Protein AF-0000000079761203 (afdb_homodimer)

Solvent-accessible surface area (backbone atoms only — not comparable to full-atom values): 21507 Å² total; per-residue (Å²): 83,44,53,32,63,73,48,48,48,50,52,50,50,49,21,23,70,56,95,18,28,33,38,32,18,46,61,39,45,95,88,65,45,72,40,22,35,33,41,29,57,81,56,35,37,39,34,28,31,55,93,67,51,52,68,67,59,52,49,49,45,31,73,75,60,70,55,79,58,51,80,61,31,25,30,39,24,31,82,86,74,43,73,44,74,49,85,67,78,62,71,86,62,39,45,74,64,55,54,71,64,34,75,33,46,38,40,83,35,40,42,28,33,55,56,86,96,40,51,29,31,36,31,31,34,69,57,90,65,20,42,62,47,28,29,56,38,65,55,63,64,21,51,28,80,86,45,44,37,56,90,78,70,42,53,76,70,46,69,44,29,15,69,41,88,83,44,63,44,36,30,36,35,43,87,48,40,32,40,38,38,40,49,51,75,65,52,79,62,64,44,37,53,42,51,56,65,49,33,70,47,84,70,82,83,44,52,32,62,72,49,49,48,51,52,50,50,50,22,23,70,56,95,19,28,35,38,31,16,46,60,37,46,95,87,65,45,74,40,23,35,34,40,29,55,82,55,34,37,40,35,28,31,54,93,67,51,51,67,67,60,52,49,50,44,30,73,74,62,71,56,80,58,50,81,54,31,27,29,37,24,31,80,86,75,42,72,46,73,49,88,66,82,63,74,82,66,46,45,73,64,54,55,72,63,34,76,32,46,39,42,84,35,40,42,27,34,54,57,87,94,40,52,30,30,36,30,29,37,69,57,90,64,20,43,63,44,28,29,54,38,64,56,64,62,21,52,28,82,86,44,43,38,55,90,79,69,41,52,77,69,45,70,43,29,14,68,40,90,83,44,63,43,37,30,36,34,43,87,49,42,34,38,40,39,41,49,52,74,66,52,79,64,65,44,36,53,43,50,57,64,50,33,69,47,82,69,79

Radius of gyration: 25.98 Å; Cα contacts (8 Å, |Δi|>4): 859; chains: 2; bounding box: 47×82×56 Å

Foldseek 3Di:
DQFDLVLLLVVQVVLQAPPWKKKDWALADPVGQATWIWIDSPQKIKIFRPVPPDPSNVVSCCVRQVDHDDHQWMWIHHPVPGTHTDRDPDDVRSQVVQVVLWDWAKDWFPDWDDDPPFIWTWIFTPDQFRQIWIFTCSVVNGGHQVPADVVVPWDGKDDQTHNDSPHQWTKIDTPTMMMIGGIDDFDPDPRNVVSVVCIRPDGD/DQFDLVLLLVVQVVLQAPPWKKKDWALADPVGQATWIWIDSPQKIKIFRPVPPDPSNVVSCCVRQVDHDDHFWMWIHHPVPGTHTDHDDPPVRSQVVQVVLWDWAKDFFPDWDDDPPFIWTWIFTPDQFRQIWIFTCSVVNGGHQVPADVVVPWDGKDDQTHNDSPHQWTKIDTPTMMMIGGIDDFDPDPRNVVSVVCIRPDGD

Secondary structure (DSSP, 8-state):
--B-HHHHHHHHHHHHHTT-EEEEEE---TT-PPPEEEEE-SSEEEEEEGGG--HHHHHHHHHHHS--PPTT-EEEEETTTEEEEE----GGG-HHHHHHH--EEEEEEEEEEEETTEEEEEEEESSSS--EEEEEHHHHHHB-GGG--GGGTPPPPEEEEESSTT-SEEEEE-SSEEEEEEEE-PPTTHHHHHHHHHTTS---/--B-HHHHHHHHHHHHHTT-EEEEEE---TT-PPPEEEEE-SSEEEEEEGGG--HHHHHHHHHHHS--PPTT-EEEEETTTEEEEE----GGG-HHHHHHH--EEEEEEEEEEEETTEEEEEEEESSSS--EEEEEHHHHHHB-GGG--GGGTPPPPEEEEESSTT-SEEEEE-SSEEEEEEEE-PPTTHHHHHHHHHTTS---

Organism: Clostridium scindens (strain ATCC 35704 / DSM 5676 / VPI 13733 / 19) (NCBI:txid411468)

pLDDT: mean 92.17, std 7.28, range [56.38, 98.5]

Sequence (408 aa):
MFFKQAVLKRMLKAAYKGAGLTVGHDAGNEEGGPEGYYISSGWWIIWFLADTMPKEAKAAVIELCGDLPGPGEVFKATKDMGNQYEIEQKEVYNLPAAFKKCDCRFNVTKLLGQQGDKVIRFIQEDGSTRHVTAISEIFMNLIDPAAVDYDNGEYEPFGPVALCPTSPFMYWGNNQCYLMAGVRTAEEGEEADFWKFLEGTEILMFFKQAVLKRMLKAAYKGAGLTVGHDAGNEEGGPEGYYISSGWWIIWFLADTMPKEAKAAVIELCGDLPGPGEVFKATKDMGNQYEIEQKEVYNLPAAFKKCDCRFNVTKLLGQQGDKVIRFIQEDGSTRHVTAISEIFMNLIDPAAVDYDNGEYEPFGPVALCPTSPFMYWGNNQCYLMAGVRTAEEGEEADFWKFLEGTEIL

Nearest PDB structures (foldseek):
  5l5g-assembly2_D  TM=3.010E-01  e=6.186E+00  Mus musculus
  3oky-assembly1_A-2  TM=3.008E-01  e=5.851E+00  Mus musculus
  5l5g-assembly2_B  TM=2.975E-01  e=6.186E+00  Mus musculus
  5l5g-assembly1_A  TM=3.003E-01  e=6.186E+00  Mus musculus
  5l5g-assembly2_D  TM=3.006E-01  e=4.658E+00  Mus musculus

Structure (mmCIF, N/CA/C/O backbone):
data_AF-0000000079761203-model_v1
#
loop_
_entity.id
_entity.type
_entity.pdbx_description
1 polymer 'Uncharacterized protein'
#
loop_
_atom_site.group_PDB
_atom_site.id
_atom_site.type_symbol
_atom_site.label_atom_id
_atom_site.label_alt_id
_atom_site.label_comp_id
_atom_site.label_asym_id
_atom_site.label_entity_id
_atom_site.label_seq_id
_atom_site.pdbx_PDB_ins_code
_atom_site.Cartn_x
_atom_site.Cartn_y
_atom_site.Cartn_z
_atom_site.occupancy
_atom_site.B_iso_or_equiv
_atom_site.auth_seq_id
_atom_site.auth_comp_id
_atom_site.auth_asym_id
_atom_site.auth_atom_id
_atom_site.pdbx_PDB_model_num
ATOM 1 N N . MET A 1 1 ? -9.258 -23.594 0.417 1 90.5 1 MET A N 1
ATOM 2 C CA . MET A 1 1 ? -8.156 -23.094 -0.402 1 90.5 1 MET A CA 1
ATOM 3 C C . MET A 1 1 ? -7.492 -21.891 0.252 1 90.5 1 MET A C 1
ATOM 5 O O . MET A 1 1 ? -8.164 -21.062 0.874 1 90.5 1 MET A O 1
ATOM 9 N N . PHE A 1 2 ? -6.16 -21.797 0.016 1 92.69 2 PHE A N 1
ATOM 10 C CA . PHE A 1 2 ? -5.453 -20.75 0.738 1 92.69 2 PHE A CA 1
ATOM 11 C C . PHE A 1 2 ? -5.555 -19.422 -0.005 1 92.69 2 PHE A C 1
ATOM 13 O O . PHE A 1 2 ? -4.715 -18.531 0.177 1 92.69 2 PHE A O 1
ATOM 20 N N . PHE A 1 3 ? -6.547 -19.281 -0.857 1 95.25 3 PHE A N 1
ATOM 21 C CA . PHE A 1 3 ? -6.777 -18.016 -1.561 1 95.25 3 PHE A CA 1
ATOM 22 C C . PHE A 1 3 ? -8.008 -17.312 -1.014 1 95.25 3 PHE A C 1
ATOM 24 O O . PHE A 1 3 ? -9.039 -17.938 -0.765 1 95.25 3 PHE A O 1
ATOM 31 N N . LYS A 1 4 ? -7.848 -16.031 -0.916 1 95.38 4 LYS A N 1
ATOM 32 C CA . LYS A 1 4 ? -9 -15.211 -0.56 1 95.38 4 LYS A CA 1
ATOM 33 C C . LYS A 1 4 ? -9.977 -15.094 -1.729 1 95.38 4 LYS A C 1
ATOM 35 O O . LYS A 1 4 ? -9.617 -14.594 -2.799 1 95.38 4 LYS A O 1
ATOM 40 N N . GLN A 1 5 ? -11.164 -15.375 -1.414 1 92.81 5 GLN A N 1
ATOM 41 C CA . GLN A 1 5 ? -12.164 -15.484 -2.465 1 92.81 5 GLN A CA 1
ATOM 42 C C . GLN A 1 5 ? -12.43 -14.125 -3.115 1 92.81 5 GLN A C 1
ATOM 44 O O . GLN A 1 5 ? -12.523 -14.031 -4.34 1 92.81 5 GLN A O 1
ATOM 49 N N . ALA A 1 6 ? -12.578 -13.164 -2.287 1 94.88 6 ALA A N 1
ATOM 50 C CA . ALA A 1 6 ? -12.891 -11.836 -2.809 1 94.88 6 ALA A CA 1
ATOM 51 C C . ALA A 1 6 ? -11.797 -11.344 -3.748 1 94.88 6 ALA A C 1
ATOM 53 O O . ALA A 1 6 ? -12.086 -10.734 -4.781 1 94.88 6 ALA A O 1
ATOM 54 N N . VAL A 1 7 ? -10.578 -11.594 -3.41 1 97.06 7 VAL A N 1
ATOM 55 C CA . VAL A 1 7 ? -9.453 -11.156 -4.227 1 97.06 7 VAL A CA 1
ATOM 56 C C . VAL A 1 7 ? -9.391 -11.977 -5.508 1 97.06 7 VAL A C 1
ATOM 58 O O . VAL A 1 7 ? -9.156 -11.438 -6.594 1 97.06 7 VAL A O 1
ATOM 61 N N . LEU A 1 8 ? -9.594 -13.25 -5.367 1 96.81 8 LEU A N 1
ATOM 62 C CA . LEU A 1 8 ? -9.617 -14.125 -6.535 1 96.81 8 LEU A CA 1
ATOM 63 C C . LEU A 1 8 ? -10.641 -13.641 -7.555 1 96.81 8 LEU A C 1
ATOM 65 O O . LEU A 1 8 ? -10.328 -13.5 -8.742 1 96.81 8 LEU A O 1
ATOM 69 N N . LYS A 1 9 ? -11.805 -13.367 -7.121 1 96.62 9 LYS A N 1
ATOM 70 C CA . LYS A 1 9 ? -12.875 -12.898 -8 1 96.62 9 LYS A CA 1
ATOM 71 C C . LYS A 1 9 ? -12.469 -11.617 -8.727 1 96.62 9 LYS A C 1
ATOM 73 O O . LYS A 1 9 ? -12.719 -11.469 -9.922 1 96.62 9 LYS A O 1
ATOM 78 N N . ARG A 1 10 ? -11.883 -10.75 -8.016 1 96.75 10 ARG A N 1
ATOM 79 C CA . ARG A 1 10 ? -11.422 -9.5 -8.602 1 96.75 10 ARG A CA 1
ATOM 80 C C . ARG A 1 10 ? -10.367 -9.75 -9.68 1 96.75 10 ARG A C 1
ATOM 82 O O . ARG A 1 10 ? -10.375 -9.094 -10.727 1 96.75 10 ARG A O 1
ATOM 89 N N . MET A 1 11 ? -9.461 -10.656 -9.414 1 97.12 11 MET A N 1
ATOM 90 C CA . MET A 1 11 ? -8.406 -10.984 -10.367 1 97.12 11 MET A CA 1
ATOM 91 C C . MET A 1 11 ? -8.992 -11.602 -11.633 1 97.12 11 MET A C 1
ATOM 93 O O . MET A 1 11 ? -8.578 -11.25 -12.742 1 97.12 11 MET A O 1
ATOM 97 N N . LEU A 1 12 ? -9.891 -12.461 -11.461 1 97.25 12 LEU A N 1
ATOM 98 C CA . LEU A 1 12 ? -10.539 -13.094 -12.609 1 97.25 12 LEU A CA 1
ATOM 99 C C . LEU A 1 12 ? -11.281 -12.062 -13.453 1 97.25 12 LEU A C 1
ATOM 101 O O . LEU A 1 12 ? -11.156 -12.055 -14.68 1 97.25 12 LEU A O 1
ATOM 105 N N . LYS A 1 13 ? -12.008 -11.219 -12.789 1 96.69 13 LYS A N 1
ATOM 106 C CA . LYS A 1 13 ? -12.773 -10.18 -13.477 1 96.69 13 LYS A CA 1
ATOM 107 C C . LYS A 1 13 ? -11.844 -9.234 -14.242 1 96.69 13 LYS A C 1
ATOM 109 O O . LYS A 1 13 ? -12.141 -8.859 -15.375 1 96.69 13 LYS A O 1
ATOM 114 N N . ALA A 1 14 ? -10.766 -8.898 -13.617 1 96 14 ALA A N 1
ATOM 115 C CA . ALA A 1 14 ? -9.797 -8.008 -14.266 1 96 14 ALA A CA 1
ATOM 116 C C . ALA A 1 14 ? -9.227 -8.648 -15.523 1 96 14 ALA A C 1
ATOM 118 O O . ALA A 1 14 ? -9.094 -7.992 -16.562 1 96 14 ALA A O 1
ATOM 119 N N . ALA A 1 15 ? -8.852 -9.898 -15.391 1 95.88 15 ALA A N 1
ATOM 120 C CA . ALA A 1 15 ? -8.328 -10.617 -16.547 1 95.88 15 ALA A CA 1
ATOM 121 C C . ALA A 1 15 ? -9.367 -10.711 -17.656 1 95.88 15 ALA A C 1
ATOM 123 O O . ALA A 1 15 ? -9.062 -10.461 -18.828 1 95.88 15 ALA A O 1
ATOM 124 N N . TYR A 1 16 ? -10.617 -11 -17.312 1 96.06 16 TYR A N 1
ATOM 125 C CA . TYR A 1 16 ? -11.727 -11.148 -18.234 1 96.06 16 TYR A CA 1
ATOM 126 C C . TYR A 1 16 ? -12 -9.852 -18.984 1 96.06 16 TYR A C 1
ATOM 128 O O . TYR A 1 16 ? -12.273 -9.867 -20.188 1 96.06 16 TYR A O 1
ATOM 136 N N . LYS A 1 17 ? -11.836 -8.711 -18.312 1 95 17 LYS A N 1
ATOM 137 C CA . LYS A 1 17 ? -12.094 -7.398 -18.891 1 95 17 LYS A CA 1
ATOM 138 C C . LYS A 1 17 ? -10.898 -6.902 -19.688 1 95 17 LYS A C 1
ATOM 140 O O . LYS A 1 17 ? -11.023 -5.996 -20.516 1 95 17 LYS A O 1
ATOM 145 N N . GLY A 1 18 ? -9.766 -7.43 -19.328 1 91.75 18 GLY A N 1
ATOM 146 C CA . GLY A 1 18 ? -8.547 -6.988 -19.984 1 91.75 18 GLY A CA 1
ATOM 147 C C . GLY A 1 18 ? -8.164 -7.84 -21.172 1 91.75 18 GLY A C 1
ATOM 148 O O . GLY A 1 18 ? -8.938 -7.965 -22.125 1 91.75 18 GLY A O 1
ATOM 149 N N . ALA A 1 19 ? -6.957 -8.516 -21.031 1 87.69 19 ALA A N 1
ATOM 150 C CA . ALA A 1 19 ? -6.379 -9.242 -22.156 1 87.69 19 ALA A CA 1
ATOM 151 C C . ALA A 1 19 ? -7.023 -10.617 -22.328 1 87.69 19 ALA A C 1
ATOM 153 O O . ALA A 1 19 ? -6.785 -11.305 -23.312 1 87.69 19 ALA A O 1
ATOM 154 N N . GLY A 1 20 ? -7.805 -10.992 -21.312 1 93.75 20 GLY A N 1
ATOM 155 C CA . GLY A 1 20 ? -8.484 -12.273 -21.438 1 93.75 20 GLY A CA 1
ATOM 156 C C . GLY A 1 20 ? -8.18 -13.227 -20.297 1 93.75 20 GLY A C 1
ATOM 157 O O . GLY A 1 20 ? -7.07 -13.219 -19.75 1 93.75 20 GLY A O 1
ATOM 158 N N . LEU A 1 21 ? -9.148 -14.062 -20.031 1 95.94 21 LEU A N 1
ATOM 159 C CA . LEU A 1 21 ? -9.055 -15.094 -19.016 1 95.94 21 LEU A CA 1
ATOM 160 C C . LEU A 1 21 ? -8.945 -16.484 -19.641 1 95.94 21 LEU A C 1
ATOM 162 O O . LEU A 1 21 ? -9.844 -16.906 -20.359 1 95.94 21 LEU A O 1
ATOM 166 N N . THR A 1 22 ? -7.828 -17.109 -19.422 1 95.19 22 THR A N 1
ATOM 167 C CA . THR A 1 22 ? -7.648 -18.469 -19.891 1 95.19 22 THR A CA 1
ATOM 168 C C . THR A 1 22 ? -8.047 -19.469 -18.797 1 95.19 22 THR A C 1
ATOM 170 O O . THR A 1 22 ? -7.609 -19.359 -17.656 1 95.19 22 THR A O 1
ATOM 173 N N . VAL A 1 23 ? -8.891 -20.406 -19.141 1 95.75 23 VAL A N 1
ATOM 174 C CA . VAL A 1 23 ? -9.312 -21.453 -18.234 1 95.75 23 VAL A CA 1
ATOM 175 C C . VAL A 1 23 ? -9.102 -22.828 -18.891 1 95.75 23 VAL A C 1
ATOM 177 O O . VAL A 1 23 ? -9.516 -23.047 -20.031 1 95.75 23 VAL A O 1
ATOM 180 N N . GLY A 1 24 ? -8.383 -23.656 -18.188 1 94.88 24 GLY A N 1
ATOM 181 C CA . GLY A 1 24 ? -8.117 -24.984 -18.719 1 94.88 24 GLY A CA 1
ATOM 182 C C . GLY A 1 24 ? -8.352 -26.094 -17.719 1 94.88 24 GLY A C 1
ATOM 183 O O . GLY A 1 24 ? -8.391 -25.859 -16.516 1 94.88 24 GLY A O 1
ATOM 184 N N . HIS A 1 25 ? -8.609 -27.266 -18.234 1 93.38 25 HIS A N 1
ATOM 185 C CA . HIS A 1 25 ? -8.781 -28.516 -17.484 1 93.38 25 HIS A CA 1
ATOM 186 C C . HIS A 1 25 ? -7.754 -29.547 -17.906 1 93.38 25 HIS A C 1
ATOM 188 O O . HIS A 1 25 ? -7.918 -30.203 -18.953 1 93.38 25 HIS A O 1
ATOM 194 N N . ASP A 1 26 ? -6.77 -29.594 -17.062 1 87.94 26 ASP A N 1
ATOM 195 C CA . ASP A 1 26 ? -5.754 -30.609 -17.297 1 87.94 26 ASP A CA 1
ATOM 196 C C . ASP A 1 26 ? -6.27 -32 -16.938 1 87.94 26 ASP A C 1
ATOM 198 O O . ASP A 1 26 ? -6.617 -32.25 -15.789 1 87.94 26 ASP A O 1
ATOM 202 N N . ALA A 1 27 ? -6.316 -32.906 -17.875 1 84.56 27 ALA A N 1
ATOM 203 C CA . ALA A 1 27 ? -6.871 -34.25 -17.672 1 84.56 27 ALA A CA 1
ATOM 204 C C . ALA A 1 27 ? -5.879 -35.156 -16.953 1 84.56 27 ALA A C 1
ATOM 206 O O . ALA A 1 27 ? -6.176 -36.312 -16.672 1 84.56 27 ALA A O 1
ATOM 207 N N . GLY A 1 28 ? -4.898 -34.625 -16.453 1 80.56 28 GLY A N 1
ATOM 208 C CA . GLY A 1 28 ? -3.871 -35.5 -15.898 1 80.56 28 GLY A CA 1
ATOM 209 C C . GLY A 1 28 ? -3.109 -36.25 -16.953 1 80.56 28 GLY A C 1
ATOM 210 O O . GLY A 1 28 ? -3.393 -36.125 -18.156 1 80.56 28 GLY A O 1
ATOM 211 N N . ASN A 1 29 ? -1.896 -36.656 -16.672 1 68.81 29 ASN A N 1
ATOM 212 C CA . ASN A 1 29 ? -1.162 -37.406 -17.672 1 68.81 29 ASN A CA 1
ATOM 213 C C . ASN A 1 29 ? -0.881 -38.844 -17.219 1 68.81 29 ASN A C 1
ATOM 215 O O . ASN A 1 29 ? -1.154 -39.188 -16.078 1 68.81 29 ASN A O 1
ATOM 219 N N . GLU A 1 30 ? -0.62 -39.531 -18.297 1 60.59 30 GLU A N 1
ATOM 220 C CA . GLU A 1 30 ? -0.337 -40.969 -18.109 1 60.59 30 GLU A CA 1
ATOM 221 C C . GLU A 1 30 ? 0.791 -41.156 -17.109 1 60.59 30 GLU A C 1
ATOM 223 O O . GLU A 1 30 ? 0.861 -42.219 -16.453 1 60.59 30 GLU A O 1
ATOM 228 N N . GLU A 1 31 ? 1.571 -40.094 -16.953 1 59.91 31 GLU A N 1
ATOM 229 C CA . GLU A 1 31 ? 2.723 -40.25 -16.062 1 59.91 31 GLU A CA 1
ATOM 230 C C . GLU A 1 31 ? 2.348 -39.938 -14.625 1 59.91 31 GLU A C 1
ATOM 232 O O . GLU A 1 31 ? 3.215 -39.906 -13.75 1 59.91 31 GLU A O 1
ATOM 237 N N . GLY A 1 32 ? 1.03 -39.781 -14.453 1 65.12 32 GLY A N 1
ATOM 238 C CA . GLY A 1 32 ? 0.569 -39.688 -13.078 1 65.12 32 GLY A CA 1
ATOM 239 C C . GLY A 1 32 ? 0.402 -38.25 -12.609 1 65.12 32 GLY A C 1
ATOM 240 O O . GLY A 1 32 ? 0.329 -38 -11.406 1 65.12 32 GLY A O 1
ATOM 241 N N . GLY A 1 33 ? 0.464 -37.344 -13.555 1 77.25 33 GLY A N 1
ATOM 242 C CA . GLY A 1 33 ? 0.182 -36 -13.102 1 77.25 33 GLY A CA 1
ATOM 243 C C . GLY A 1 33 ? -1.273 -35.781 -12.727 1 77.25 33 GLY A C 1
ATOM 244 O O . GLY A 1 33 ? -2.17 -36.344 -13.367 1 77.25 33 GLY A O 1
ATOM 245 N N . PRO A 1 34 ? -1.456 -35.094 -11.68 1 86.31 34 PRO A N 1
ATOM 246 C CA . PRO A 1 34 ? -2.832 -34.938 -11.195 1 86.31 34 PRO A CA 1
ATOM 247 C C . PRO A 1 34 ? -3.715 -34.156 -12.148 1 86.31 34 PRO A C 1
ATOM 249 O O . PRO A 1 34 ? -3.225 -33.25 -12.859 1 86.31 34 PRO A O 1
ATOM 252 N N . GLU A 1 35 ? -4.988 -34.562 -12.258 1 91.62 35 GLU A N 1
ATOM 253 C CA . GLU A 1 35 ? -6.012 -33.75 -12.938 1 91.62 35 GLU A CA 1
ATOM 254 C C . GLU A 1 35 ? -6.285 -32.438 -12.188 1 91.62 35 GLU A C 1
ATOM 256 O O . GLU A 1 35 ? -6.371 -32.438 -10.961 1 91.62 35 GLU A O 1
ATOM 261 N N . GLY A 1 36 ? -6.297 -31.359 -13.008 1 94.12 36 GLY A N 1
ATOM 262 C CA . GLY A 1 36 ? -6.523 -30.094 -12.328 1 94.12 36 GLY A CA 1
ATOM 263 C C . GLY A 1 36 ? -7.031 -29 -13.258 1 94.12 36 GLY A C 1
ATOM 264 O O . GLY A 1 36 ? -7.055 -29.172 -14.477 1 94.12 36 GLY A O 1
ATOM 265 N N . TYR A 1 37 ? -7.574 -27.984 -12.664 1 95.12 37 TYR A N 1
ATOM 266 C CA . TYR A 1 37 ? -7.992 -26.797 -13.383 1 95.12 37 TYR A CA 1
ATOM 267 C C . TYR A 1 37 ? -6.961 -25.672 -13.234 1 95.12 37 TYR A C 1
ATOM 269 O O . TYR A 1 37 ? -6.332 -25.547 -12.188 1 95.12 37 TYR A O 1
ATOM 277 N N . TYR A 1 38 ? -6.766 -24.984 -14.328 1 95.5 38 TYR A N 1
ATOM 278 C CA . TYR A 1 38 ? -5.926 -23.797 -14.219 1 95.5 38 TYR A CA 1
ATOM 279 C C . TYR A 1 38 ? -6.629 -22.578 -14.805 1 95.5 38 TYR A C 1
ATOM 281 O O . TYR A 1 38 ? -7.438 -22.703 -15.727 1 95.5 38 TYR A O 1
ATOM 289 N N . ILE A 1 39 ? -6.383 -21.469 -14.203 1 96.38 39 ILE A N 1
ATOM 290 C CA . ILE A 1 39 ? -6.887 -20.156 -14.594 1 96.38 39 ILE A CA 1
ATOM 291 C C . ILE A 1 39 ? -5.719 -19.188 -14.75 1 96.38 39 ILE A C 1
ATOM 293 O O . ILE A 1 39 ? -4.816 -19.141 -13.914 1 96.38 39 ILE A O 1
ATOM 297 N N . SER A 1 40 ? -5.738 -18.359 -15.867 1 95.81 40 SER A N 1
ATOM 298 C CA . SER A 1 40 ? -4.551 -17.562 -16.125 1 95.81 40 SER A CA 1
ATOM 299 C C . SER A 1 40 ? -4.922 -16.25 -16.812 1 95.81 40 SER A C 1
ATOM 301 O O . SER A 1 40 ? -5.852 -16.203 -17.625 1 95.81 40 SER A O 1
ATOM 303 N N . SER A 1 41 ? -4.191 -15.172 -16.438 1 94.94 41 SER A N 1
ATOM 304 C CA . SER A 1 41 ? -4.207 -13.938 -17.219 1 94.94 41 SER A CA 1
ATOM 305 C C . SER A 1 41 ? -2.973 -13.836 -18.109 1 94.94 41 SER A C 1
ATOM 307 O O . SER A 1 41 ? -2.842 -12.891 -18.891 1 94.94 41 SER A O 1
ATOM 309 N N . GLY A 1 42 ? -2.074 -14.719 -18.141 1 87.19 42 GLY A N 1
ATOM 310 C CA . GLY A 1 42 ? -0.775 -14.625 -18.781 1 87.19 42 GLY A CA 1
ATOM 311 C C . GLY A 1 42 ? 0.345 -14.266 -17.828 1 87.19 42 GLY A C 1
ATOM 312 O O . GLY A 1 42 ? 1.417 -14.875 -17.859 1 87.19 42 GLY A O 1
ATOM 313 N N . TRP A 1 43 ? 0.055 -13.398 -16.875 1 90.94 43 TRP A N 1
ATOM 314 C CA . TRP A 1 43 ? 1.067 -12.953 -15.93 1 90.94 43 TRP A CA 1
ATOM 315 C C . TRP A 1 43 ? 0.976 -13.75 -14.625 1 90.94 43 TRP A C 1
ATOM 317 O O . TRP A 1 43 ? 1.881 -13.688 -13.789 1 90.94 43 TRP A O 1
ATOM 327 N N . TRP A 1 44 ? -0.077 -14.367 -14.562 1 97.25 44 TRP A N 1
ATOM 328 C CA . TRP A 1 44 ? -0.235 -15.273 -13.43 1 97.25 44 TRP A CA 1
ATOM 329 C C . TRP A 1 44 ? -1.049 -16.5 -13.82 1 97.25 44 TRP A C 1
ATOM 331 O O . TRP A 1 44 ? -1.777 -16.484 -14.812 1 97.25 44 TRP A O 1
ATOM 341 N N . ILE A 1 45 ? -0.862 -17.578 -13.062 1 97.06 45 ILE A N 1
ATOM 342 C CA . ILE A 1 45 ? -1.614 -18.828 -13.195 1 97.06 45 ILE A CA 1
ATOM 343 C C . ILE A 1 45 ? -2.006 -19.328 -11.805 1 97.06 45 ILE A C 1
ATOM 345 O O . ILE A 1 45 ? -1.186 -19.344 -10.883 1 97.06 45 ILE A O 1
ATOM 349 N N . ILE A 1 46 ? -3.217 -19.703 -11.664 1 97.56 46 ILE A N 1
ATOM 350 C CA . ILE A 1 46 ? -3.699 -20.422 -10.492 1 97.56 46 ILE A CA 1
ATOM 351 C C . ILE A 1 46 ? -4.145 -21.828 -10.898 1 97.56 46 ILE A C 1
ATOM 353 O O . ILE A 1 46 ? -4.816 -22 -11.922 1 97.56 46 ILE A O 1
ATOM 357 N N . TRP A 1 47 ? -3.691 -22.766 -10.148 1 96.38 47 TRP A N 1
ATOM 358 C CA . TRP A 1 47 ? -3.98 -24.172 -10.438 1 96.38 47 TRP A CA 1
ATOM 359 C C . TRP A 1 47 ? -4.672 -24.828 -9.25 1 96.38 47 TRP A C 1
ATOM 361 O O . TRP A 1 47 ? -4.277 -24.625 -8.102 1 96.38 47 TRP A O 1
ATOM 371 N N . PHE A 1 48 ? -5.734 -25.625 -9.547 1 96.06 48 PHE A N 1
ATOM 372 C CA . PHE A 1 48 ? -6.484 -26.375 -8.539 1 96.06 48 PHE A CA 1
ATOM 373 C C . PHE A 1 48 ? -6.516 -27.859 -8.883 1 96.06 48 PHE A C 1
ATOM 375 O O . PHE A 1 48 ? -6.758 -28.234 -10.031 1 96.06 48 PHE A O 1
ATOM 382 N N . LEU A 1 49 ? -6.277 -28.625 -7.844 1 95.06 49 LEU A N 1
ATOM 383 C CA . LEU A 1 49 ? -6.633 -30.031 -8.008 1 95.06 49 LEU A CA 1
ATOM 384 C C . LEU A 1 49 ? -8.109 -30.172 -8.344 1 95.06 49 LEU A C 1
ATOM 386 O O . LEU A 1 49 ? -8.961 -29.547 -7.719 1 95.06 49 LEU A O 1
ATOM 390 N N . ALA A 1 50 ? -8.422 -31.031 -9.281 1 93.12 50 ALA A N 1
ATOM 391 C CA . ALA A 1 50 ? -9.773 -31.109 -9.836 1 93.12 50 ALA A CA 1
ATOM 392 C C . ALA A 1 50 ? -10.781 -31.469 -8.75 1 93.12 50 ALA A C 1
ATOM 394 O O . ALA A 1 50 ? -11.844 -30.844 -8.648 1 93.12 50 ALA A O 1
ATOM 395 N N . ASP A 1 51 ? -10.477 -32.375 -7.879 1 90.31 51 ASP A N 1
ATOM 396 C CA . ASP A 1 51 ? -11.406 -32.938 -6.895 1 90.31 51 ASP A CA 1
ATOM 397 C C . ASP A 1 51 ? -11.609 -31.969 -5.73 1 90.31 51 ASP A C 1
ATOM 399 O O . ASP A 1 51 ? -12.578 -32.094 -4.977 1 90.31 51 ASP A O 1
ATOM 403 N N . THR A 1 52 ? -10.75 -30.984 -5.664 1 90.69 52 THR A N 1
ATOM 404 C CA . THR A 1 52 ? -10.805 -30.156 -4.461 1 90.69 52 THR A CA 1
ATOM 405 C C . THR A 1 52 ? -10.977 -28.688 -4.824 1 90.69 52 THR A C 1
ATOM 407 O O . THR A 1 52 ? -10.898 -27.812 -3.955 1 90.69 52 THR A O 1
ATOM 410 N N . MET A 1 53 ? -11.188 -28.438 -6.062 1 91.94 53 MET A N 1
ATOM 411 C CA . MET A 1 53 ? -11.438 -27.047 -6.438 1 91.94 53 MET A CA 1
ATOM 412 C C . MET A 1 53 ? -12.641 -26.484 -5.68 1 91.94 53 MET A C 1
ATOM 414 O O . MET A 1 53 ? -13.727 -27.062 -5.711 1 91.94 53 MET A O 1
ATOM 418 N N . PRO A 1 54 ? -12.367 -25.391 -5.07 1 91.25 54 PRO A N 1
ATOM 419 C CA . PRO A 1 54 ? -13.469 -24.812 -4.301 1 91.25 54 PRO A CA 1
ATOM 420 C C . PRO A 1 54 ? -14.664 -24.422 -5.18 1 91.25 54 PRO A C 1
ATOM 422 O O . PRO A 1 54 ? -14.477 -23.953 -6.301 1 91.25 54 PRO A O 1
ATOM 425 N N . LYS A 1 55 ? -15.812 -24.547 -4.594 1 90.81 55 LYS A N 1
ATOM 426 C CA . LYS A 1 55 ? -17.047 -24.219 -5.305 1 90.81 55 LYS A CA 1
ATOM 427 C C . LYS A 1 55 ? -17.094 -22.75 -5.688 1 90.81 55 LYS A C 1
ATOM 429 O O . LYS A 1 55 ? -17.609 -22.391 -6.754 1 90.81 55 LYS A O 1
ATOM 434 N N . GLU A 1 56 ? -16.547 -21.984 -4.82 1 90.56 56 GLU A N 1
ATOM 435 C CA . GLU A 1 56 ? -16.578 -20.547 -5.059 1 90.56 56 GLU A CA 1
ATOM 436 C C . GLU A 1 56 ? -15.727 -20.156 -6.262 1 90.56 56 GLU A C 1
ATOM 438 O O . GLU A 1 56 ? -16.078 -19.266 -7.023 1 90.56 56 GLU A O 1
ATOM 443 N N . ALA A 1 57 ? -14.625 -20.828 -6.387 1 92.56 57 ALA A N 1
ATOM 444 C CA . ALA A 1 57 ? -13.781 -20.578 -7.547 1 92.56 57 ALA A CA 1
ATOM 445 C C . ALA A 1 57 ? -14.461 -21.031 -8.836 1 92.56 57 ALA A C 1
ATOM 447 O O . ALA A 1 57 ? -14.438 -20.328 -9.844 1 92.56 57 ALA A O 1
ATOM 448 N N . LYS A 1 58 ? -15.055 -22.125 -8.797 1 94.94 58 LYS A N 1
ATOM 449 C CA . LYS A 1 58 ? -15.812 -22.625 -9.938 1 94.94 58 LYS A CA 1
ATOM 450 C C . LYS A 1 58 ? -16.922 -21.656 -10.328 1 94.94 58 LYS A C 1
ATOM 452 O O . LYS A 1 58 ? -17.078 -21.312 -11.5 1 94.94 58 LYS A O 1
ATOM 457 N N . ALA A 1 59 ? -17.641 -21.281 -9.352 1 95.69 59 ALA A N 1
ATOM 458 C CA . ALA A 1 59 ? -18.75 -20.375 -9.562 1 95.69 59 ALA A CA 1
ATOM 459 C C . ALA A 1 59 ? -18.281 -19.062 -10.195 1 95.69 59 ALA A C 1
ATOM 461 O O . ALA A 1 59 ? -18.938 -18.531 -11.086 1 95.69 59 ALA A O 1
ATOM 462 N N . ALA A 1 60 ? -17.141 -18.594 -9.742 1 95.19 60 ALA A N 1
ATOM 463 C CA . ALA A 1 60 ? -16.594 -17.344 -10.273 1 95.19 60 ALA A CA 1
ATOM 464 C C . ALA A 1 60 ? -16.266 -17.469 -11.758 1 95.19 60 ALA A C 1
ATOM 466 O O . ALA A 1 60 ? -16.547 -16.547 -12.539 1 95.19 60 ALA A O 1
ATOM 467 N N . VAL A 1 61 ? -15.734 -18.562 -12.133 1 96.31 61 VAL A N 1
ATOM 468 C CA . VAL A 1 61 ? -15.406 -18.812 -13.531 1 96.31 61 VAL A CA 1
ATOM 469 C C . VAL A 1 61 ? -16.688 -18.891 -14.359 1 96.31 61 VAL A C 1
ATOM 471 O O . VAL A 1 61 ? -16.797 -18.266 -15.414 1 96.31 61 VAL A O 1
ATOM 474 N N . ILE A 1 62 ? -17.672 -19.578 -13.875 1 96.19 62 ILE A N 1
ATOM 475 C CA . ILE A 1 62 ? -18.922 -19.797 -14.594 1 96.19 62 ILE A CA 1
ATOM 476 C C . ILE A 1 62 ? -19.656 -18.469 -14.742 1 96.19 62 ILE A C 1
ATOM 478 O O . ILE A 1 62 ? -20.266 -18.203 -15.789 1 96.19 62 ILE A O 1
ATOM 482 N N . GLU A 1 63 ? -19.594 -17.719 -13.734 1 96 63 GLU A N 1
ATOM 483 C CA . GLU A 1 63 ? -20.25 -16.422 -13.781 1 96 63 GLU A CA 1
ATOM 484 C C . GLU A 1 63 ? -19.688 -15.562 -14.914 1 96 63 GLU A C 1
ATOM 486 O O . GLU A 1 63 ? -20.438 -14.859 -15.594 1 96 63 GLU A O 1
ATOM 491 N N . L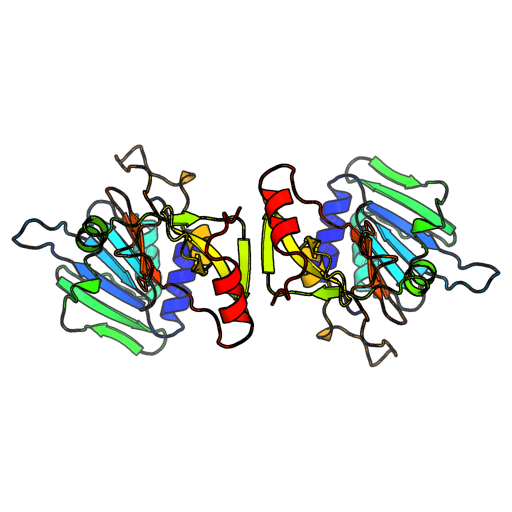EU A 1 64 ? -18.391 -15.656 -15.133 1 95.88 64 LEU A N 1
ATOM 492 C CA . LEU A 1 64 ? -17.734 -14.82 -16.125 1 95.88 64 LEU A CA 1
ATOM 493 C C . LEU A 1 64 ? -17.781 -15.477 -17.5 1 95.88 64 LEU A C 1
ATOM 495 O O . LEU A 1 64 ? -18.047 -14.805 -18.5 1 95.88 64 LEU A O 1
ATOM 499 N N . CYS A 1 65 ? -17.609 -16.797 -17.531 1 95.31 65 CYS A N 1
ATOM 500 C CA . CYS A 1 65 ? -17.344 -17.453 -18.797 1 95.31 65 CYS A CA 1
ATOM 501 C C . CYS A 1 65 ? -18.547 -18.281 -19.25 1 95.31 65 CYS A C 1
ATOM 503 O O . CYS A 1 65 ? -18.594 -18.75 -20.391 1 95.31 65 CYS A O 1
ATOM 505 N N . GLY A 1 66 ? -19.406 -18.547 -18.391 1 94 66 GLY A N 1
ATOM 506 C CA . GLY A 1 66 ? -20.594 -19.312 -18.734 1 94 66 GLY A CA 1
ATOM 507 C C . GLY A 1 66 ? -20.406 -20.812 -18.594 1 94 66 GLY A C 1
ATOM 508 O O . GLY A 1 66 ? -21.375 -21.578 -18.609 1 94 66 GLY A O 1
ATOM 509 N N . ASP A 1 67 ? -19.156 -21.266 -18.594 1 91.81 67 ASP A N 1
ATOM 510 C CA . ASP A 1 67 ? -18.891 -22.703 -18.578 1 91.81 67 ASP A CA 1
ATOM 511 C C . ASP A 1 67 ? -17.516 -23 -18 1 91.81 67 ASP A C 1
ATOM 513 O O . ASP A 1 67 ? -16.703 -22.094 -17.812 1 91.81 67 ASP A O 1
ATOM 517 N N . LEU A 1 68 ? -17.312 -24.391 -17.641 1 93.94 68 LEU A N 1
ATOM 518 C CA . LEU A 1 68 ? -16 -24.938 -17.344 1 93.94 68 LEU A CA 1
ATOM 519 C C . LEU A 1 68 ? -15.508 -25.828 -18.469 1 93.94 68 LEU A C 1
ATOM 521 O O . LEU A 1 68 ? -16.297 -26.562 -19.078 1 93.94 68 LEU A O 1
ATOM 525 N N . PRO A 1 69 ? -14.289 -25.719 -18.734 1 93.81 69 PRO A N 1
ATOM 526 C CA . PRO A 1 69 ? -13.781 -26.625 -19.766 1 93.81 69 PRO A CA 1
ATOM 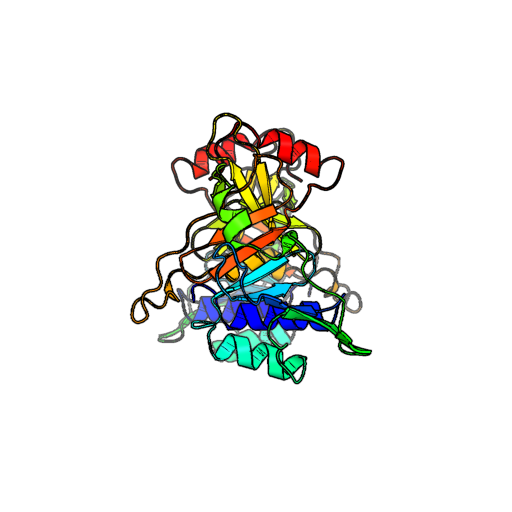527 C C . PRO A 1 69 ? -13.836 -28.094 -19.359 1 93.81 69 PRO A C 1
ATOM 529 O O . PRO A 1 69 ? -13.68 -28.406 -18.172 1 93.81 69 PRO A O 1
ATOM 532 N N . GLY A 1 70 ? -14.008 -28.984 -20.406 1 91.12 70 GLY A N 1
ATOM 533 C CA . GLY A 1 70 ? -13.898 -30.406 -20.188 1 91.12 70 GLY A CA 1
ATOM 534 C C . GLY A 1 70 ? -12.461 -30.891 -20.078 1 91.12 70 GLY A C 1
ATOM 535 O O . GLY A 1 70 ? -11.523 -30.125 -20.328 1 91.12 70 GLY A O 1
ATOM 536 N N . PRO A 1 71 ? -12.352 -32.188 -19.625 1 88.19 71 PRO A N 1
ATOM 537 C CA . PRO A 1 71 ? -11 -32.75 -19.516 1 88.19 71 PRO A CA 1
ATOM 538 C C . PRO A 1 71 ? -10.195 -32.562 -20.812 1 88.19 71 PRO A C 1
ATOM 540 O O . PRO A 1 71 ? -10.641 -33 -21.875 1 88.19 71 PRO A O 1
ATOM 543 N N . GLY A 1 72 ? -9.039 -31.875 -20.672 1 87.88 72 GLY A N 1
ATOM 544 C CA . GLY A 1 72 ? -8.156 -31.672 -21.812 1 87.88 72 GLY A CA 1
ATOM 545 C C . GLY A 1 72 ? -8.484 -30.422 -22.609 1 87.88 72 GLY A C 1
ATOM 546 O O . GLY A 1 72 ? -7.793 -30.094 -23.578 1 87.88 72 GLY A O 1
ATOM 547 N N . GLU A 1 73 ? -9.461 -29.703 -22.219 1 91.75 73 GLU A N 1
ATOM 548 C CA . GLU A 1 73 ? -9.898 -28.516 -22.953 1 91.75 73 GLU A CA 1
ATOM 549 C C . GLU A 1 73 ? -9.383 -27.234 -22.297 1 91.75 73 GLU A C 1
ATOM 551 O O . GLU A 1 73 ? -9.125 -27.203 -21.094 1 91.75 73 GLU A O 1
ATOM 556 N N . VAL A 1 74 ? -9.172 -26.25 -23.109 1 93.81 74 VAL A N 1
ATOM 557 C CA . VAL A 1 74 ? -8.789 -24.922 -22.656 1 93.81 74 VAL A CA 1
ATOM 558 C C . VAL A 1 74 ? -9.461 -23.859 -23.516 1 93.81 74 VAL A C 1
ATOM 560 O O . VAL A 1 74 ? -9.625 -24.047 -24.734 1 93.81 74 VAL A O 1
ATOM 563 N N . PHE A 1 75 ? -9.875 -22.797 -22.906 1 94.06 75 PHE A N 1
ATOM 564 C CA . PHE A 1 75 ? -10.398 -21.672 -23.688 1 94.06 75 PHE A CA 1
ATOM 565 C C . PHE A 1 75 ? -9.898 -20.359 -23.109 1 94.06 75 PHE A C 1
ATOM 567 O O . PHE A 1 75 ? -9.469 -20.297 -21.953 1 94.06 75 PHE A O 1
ATOM 574 N N . LYS A 1 76 ? -9.945 -19.328 -23.953 1 94 76 LYS A N 1
ATOM 575 C CA . LYS A 1 76 ? -9.742 -17.938 -23.562 1 94 76 LYS A CA 1
ATOM 576 C C . LYS A 1 76 ? -11.039 -17.141 -23.672 1 94 76 LYS A C 1
ATOM 578 O O . LYS A 1 76 ? -11.734 -17.219 -24.688 1 94 76 LYS A O 1
ATOM 583 N N . ALA A 1 77 ? -11.359 -16.484 -22.625 1 94.81 77 ALA A N 1
ATOM 584 C CA . ALA A 1 77 ? -12.617 -15.727 -22.562 1 94.81 77 ALA A CA 1
ATOM 585 C C . ALA A 1 77 ? -12.352 -14.242 -22.375 1 94.81 77 ALA A C 1
ATOM 587 O O . ALA A 1 77 ? -11.5 -13.852 -21.578 1 94.81 77 ALA A O 1
ATOM 588 N N . THR A 1 78 ? -13.062 -13.469 -23.156 1 92.88 78 THR A N 1
ATOM 589 C CA . THR A 1 78 ? -13.109 -12.023 -22.969 1 92.88 78 THR A CA 1
ATOM 590 C C . THR A 1 78 ? -14.555 -11.531 -22.922 1 92.88 78 THR A C 1
ATOM 592 O O . THR A 1 78 ? -15.469 -12.242 -23.328 1 92.88 78 THR A O 1
ATOM 595 N N . LYS A 1 79 ? -14.672 -10.336 -22.375 1 88.81 79 LYS A N 1
ATOM 596 C CA . LYS A 1 79 ? -16 -9.75 -22.266 1 88.81 79 LYS A CA 1
ATOM 597 C C . LYS A 1 79 ? -16.656 -9.594 -23.625 1 88.81 79 LYS A C 1
ATOM 599 O O . LYS A 1 79 ? -17.875 -9.766 -23.766 1 88.81 79 LYS A O 1
ATOM 604 N N . ASP A 1 80 ? -15.906 -9.414 -24.641 1 87.06 80 ASP A N 1
ATOM 605 C CA . ASP A 1 80 ? -16.438 -9.047 -25.953 1 87.06 80 ASP A CA 1
ATOM 606 C C . ASP A 1 80 ? -16.516 -10.258 -26.875 1 87.06 80 ASP A C 1
ATOM 608 O O . ASP A 1 80 ? -17.328 -10.297 -27.797 1 87.06 80 ASP A O 1
ATOM 612 N N . MET A 1 81 ? -15.664 -11.25 -26.766 1 85.5 81 MET A N 1
ATOM 613 C CA . MET A 1 81 ? -15.531 -12.289 -27.797 1 85.5 81 MET A CA 1
ATOM 614 C C . MET A 1 81 ? -16.062 -13.625 -27.281 1 85.5 81 MET A C 1
ATOM 616 O O . MET A 1 81 ? -16.219 -14.57 -28.047 1 85.5 81 MET A O 1
ATOM 620 N N . GLY A 1 82 ? -16.453 -13.688 -26.062 1 84.06 82 GLY A N 1
ATOM 621 C CA . GLY A 1 82 ? -16.844 -14.977 -25.5 1 84.06 82 GLY A CA 1
ATOM 622 C C . GLY A 1 82 ? -15.688 -15.953 -25.391 1 84.06 82 GLY A C 1
ATOM 623 O O . GLY A 1 82 ? -14.523 -15.547 -25.375 1 84.06 82 GLY A O 1
ATOM 624 N N . ASN A 1 83 ? -16 -17.281 -25.266 1 91.56 83 ASN A N 1
ATOM 625 C CA . ASN A 1 83 ? -14.992 -18.312 -25.062 1 91.56 83 ASN A CA 1
ATOM 626 C C . ASN A 1 83 ? -14.391 -18.781 -26.375 1 91.56 83 ASN A C 1
ATOM 628 O O . ASN A 1 83 ? -15.117 -19.234 -27.266 1 91.56 83 ASN A O 1
ATOM 632 N N . GLN A 1 84 ? -13.141 -18.625 -26.516 1 91.31 84 GLN A N 1
ATOM 633 C CA . GLN A 1 84 ? -12.414 -19.141 -27.672 1 91.31 84 GLN A CA 1
ATOM 634 C C . GLN A 1 84 ? -11.57 -20.359 -27.281 1 91.31 84 GLN A C 1
ATOM 636 O O . GLN A 1 84 ? -10.539 -20.219 -26.625 1 91.31 84 GLN A O 1
ATOM 641 N N . TYR A 1 85 ? -11.992 -21.516 -27.719 1 90 85 TYR A N 1
ATOM 642 C CA . TYR A 1 85 ? -11.289 -22.75 -27.391 1 90 85 TYR A CA 1
ATOM 643 C C . TYR A 1 85 ? -9.961 -22.828 -28.125 1 90 85 TYR A C 1
ATOM 645 O O . TYR A 1 85 ? -9.875 -22.453 -29.297 1 90 85 TYR A O 1
ATOM 653 N N . GLU A 1 86 ? -8.977 -23.125 -27.375 1 82.56 86 GLU A N 1
ATOM 654 C CA . GLU A 1 86 ? -7.633 -23.172 -27.938 1 82.56 86 GLU A CA 1
ATOM 655 C C . GLU A 1 86 ? -7.031 -24.562 -27.797 1 82.56 86 GLU A C 1
ATOM 657 O O . GLU A 1 86 ? -7.598 -25.438 -27.125 1 82.56 86 GLU A O 1
ATOM 662 N N . ILE A 1 87 ? -6.016 -24.797 -28.703 1 66.69 87 ILE A N 1
ATOM 663 C CA . ILE A 1 87 ? -5.246 -26.031 -28.562 1 66.69 87 ILE A CA 1
ATOM 664 C C . ILE A 1 87 ? -4.27 -25.906 -27.406 1 66.69 87 ILE A C 1
ATOM 666 O O . ILE A 1 87 ? -3.598 -24.875 -27.266 1 66.69 87 ILE A O 1
ATOM 670 N N . GLU A 1 88 ? -4.344 -26.734 -26.438 1 61.03 88 GLU A N 1
ATOM 671 C CA . GLU A 1 88 ? -3.764 -26.734 -25.094 1 61.03 88 GLU A CA 1
ATOM 672 C C . GLU A 1 88 ? -2.246 -26.578 -25.156 1 61.03 88 GLU A C 1
ATOM 674 O O . GLU A 1 88 ? -1.584 -27.219 -25.969 1 61.03 88 GLU A O 1
ATOM 679 N N . GLN A 1 89 ? -1.666 -25.297 -24.891 1 61.72 89 GLN A N 1
ATOM 680 C CA . GLN A 1 89 ? -0.252 -25.281 -24.531 1 61.72 89 GLN A CA 1
ATOM 681 C C . GLN A 1 89 ? -0.05 -25.703 -23.078 1 61.72 89 GLN A C 1
ATOM 683 O O . GLN A 1 89 ? -0.422 -24.969 -22.156 1 61.72 89 GLN A O 1
ATOM 688 N N . LYS A 1 90 ? 0.469 -27.109 -22.766 1 68 90 LYS A N 1
ATOM 689 C CA . LYS A 1 90 ? 0.228 -27.906 -21.562 1 68 90 LYS A CA 1
ATOM 690 C C . LYS A 1 90 ? 1.296 -27.641 -20.516 1 68 90 LYS A C 1
ATOM 692 O O . LYS A 1 90 ? 0.982 -27.5 -19.328 1 68 90 LYS A O 1
ATOM 697 N N . GLU A 1 91 ? 2.531 -27.125 -21.016 1 78.5 91 GLU A N 1
ATOM 698 C CA . GLU A 1 91 ? 3.559 -27.359 -20 1 78.5 91 GLU A CA 1
ATOM 699 C C . GLU A 1 91 ? 3.592 -26.219 -18.984 1 78.5 91 GLU A C 1
ATOM 701 O O . GLU A 1 91 ? 3.797 -26.453 -17.797 1 78.5 91 GLU A O 1
ATOM 706 N N . VAL A 1 92 ? 3.303 -24.984 -19.406 1 84 92 VAL A N 1
ATOM 707 C CA . VAL A 1 92 ? 3.408 -23.828 -18.516 1 84 92 VAL A CA 1
ATOM 708 C C . VAL A 1 92 ? 2.289 -23.875 -17.484 1 84 92 VAL A C 1
ATOM 710 O O . VAL A 1 92 ? 2.422 -23.297 -16.391 1 84 92 VAL A O 1
ATOM 713 N N . TYR A 1 93 ? 1.264 -24.625 -17.75 1 90.88 93 TYR A N 1
ATOM 714 C CA . TYR A 1 93 ? 0.093 -24.641 -16.875 1 90.88 93 TYR A CA 1
ATOM 715 C C . TYR A 1 93 ? 0.187 -25.75 -15.852 1 90.88 93 TYR A C 1
ATOM 717 O O . TYR A 1 93 ? -0.617 -25.828 -14.914 1 90.88 93 TYR A O 1
ATOM 725 N N . ASN A 1 94 ? 1.179 -26.625 -16.094 1 91.12 94 ASN A N 1
ATOM 726 C CA . ASN A 1 94 ? 1.396 -27.672 -15.109 1 91.12 94 ASN A CA 1
ATOM 727 C C . ASN A 1 94 ? 2.158 -27.172 -13.891 1 91.12 94 ASN A C 1
ATOM 729 O O . ASN A 1 94 ? 3.338 -27.484 -13.719 1 91.12 94 ASN A O 1
ATOM 733 N N . LEU A 1 95 ? 1.459 -26.547 -13.008 1 95.19 95 LEU A N 1
ATOM 734 C CA . LEU A 1 95 ? 2.09 -25.859 -11.883 1 95.19 95 LEU A CA 1
ATOM 735 C C . LEU A 1 95 ? 2.607 -26.859 -10.859 1 95.19 95 LEU A C 1
ATOM 737 O O . LEU A 1 95 ? 3.66 -26.656 -10.258 1 95.19 95 LEU A O 1
ATOM 741 N N . PRO A 1 96 ? 1.891 -27.984 -10.609 1 94.56 96 PRO A N 1
ATOM 742 C CA . PRO A 1 96 ? 2.463 -28.969 -9.688 1 94.56 96 PRO A CA 1
ATOM 743 C C . PRO A 1 96 ? 3.863 -29.422 -10.102 1 94.56 96 PRO A C 1
ATOM 745 O O . PRO A 1 96 ? 4.758 -29.5 -9.258 1 94.56 96 PRO A O 1
ATOM 748 N N . ALA A 1 97 ? 4.023 -29.641 -11.336 1 93.12 97 ALA A N 1
ATOM 749 C CA . ALA A 1 97 ? 5.332 -30.078 -11.828 1 93.12 97 ALA A CA 1
ATOM 750 C C . ALA A 1 97 ? 6.348 -28.938 -11.734 1 93.12 97 ALA A C 1
ATOM 752 O O . ALA A 1 97 ? 7.496 -29.156 -11.344 1 93.12 97 ALA A O 1
ATOM 753 N N . ALA A 1 98 ? 5.988 -27.75 -12.125 1 94.56 98 ALA A N 1
ATOM 754 C CA . ALA A 1 98 ? 6.875 -26.594 -12.07 1 94.56 98 ALA A CA 1
ATOM 755 C C . ALA A 1 98 ? 7.316 -26.297 -10.641 1 94.56 98 ALA A C 1
ATOM 757 O O . ALA A 1 98 ? 8.492 -26.031 -10.391 1 94.56 98 ALA A O 1
ATOM 758 N N . PHE A 1 99 ? 6.391 -26.391 -9.758 1 97 99 PHE A N 1
ATOM 759 C CA . PHE A 1 99 ? 6.625 -26.094 -8.352 1 97 99 PHE A CA 1
ATOM 760 C C . PHE A 1 99 ? 7.66 -27.047 -7.766 1 97 99 PHE A C 1
ATOM 762 O O . PHE A 1 99 ? 8.531 -26.641 -6.996 1 97 99 PHE A O 1
ATOM 769 N N . LYS A 1 100 ? 7.609 -28.25 -8.18 1 95.44 100 LYS A N 1
ATOM 770 C CA . LYS A 1 100 ? 8.523 -29.281 -7.684 1 95.44 100 LYS A CA 1
ATOM 771 C C . LYS A 1 100 ? 9.961 -28.984 -8.094 1 95.44 100 LYS A C 1
ATOM 773 O O . LYS A 1 100 ? 10.906 -29.406 -7.434 1 95.44 100 LYS A O 1
ATOM 778 N N . LYS A 1 101 ? 10.086 -28.25 -9.133 1 96.44 101 LYS A N 1
ATOM 779 C CA . LYS A 1 101 ? 11.414 -27.969 -9.664 1 96.44 101 LYS A CA 1
ATOM 780 C C . LYS A 1 101 ? 12.016 -26.734 -8.992 1 96.44 101 LYS A C 1
ATOM 782 O O . LYS A 1 101 ? 13.203 -26.438 -9.156 1 96.44 101 LYS A O 1
ATOM 787 N N . CYS A 1 102 ? 11.25 -26.031 -8.281 1 97.44 102 CYS A N 1
ATOM 788 C CA . CYS A 1 102 ? 11.695 -24.797 -7.676 1 97.44 102 CYS A CA 1
ATOM 789 C C . CYS A 1 102 ? 12.469 -25.062 -6.391 1 97.44 102 CYS A C 1
ATOM 791 O O . CYS A 1 102 ? 11.945 -25.672 -5.457 1 97.44 102 CYS A O 1
ATOM 793 N N . ASP A 1 103 ? 13.672 -24.516 -6.367 1 95.06 103 ASP A N 1
ATOM 794 C CA . ASP A 1 103 ? 14.5 -24.797 -5.199 1 95.06 103 ASP A CA 1
ATOM 795 C C . ASP A 1 103 ? 15.062 -23.5 -4.609 1 95.06 103 ASP A C 1
ATOM 797 O O . ASP A 1 103 ? 15.789 -23.516 -3.613 1 95.06 103 ASP A O 1
ATOM 801 N N . CYS A 1 104 ? 14.789 -22.359 -5.184 1 97.62 104 CYS A N 1
ATOM 802 C CA . CYS A 1 104 ? 15.242 -21.062 -4.684 1 97.62 104 CYS A CA 1
ATOM 803 C C . CYS A 1 104 ? 14.172 -20.406 -3.818 1 97.62 104 CYS A C 1
ATOM 805 O O . CYS A 1 104 ? 13.102 -20.062 -4.312 1 97.62 104 CYS A O 1
ATOM 807 N N . ARG A 1 105 ? 14.5 -20.266 -2.568 1 97.75 105 ARG A N 1
ATOM 808 C CA . ARG A 1 105 ? 13.523 -19.75 -1.622 1 97.75 105 ARG A CA 1
ATOM 809 C C . ARG A 1 105 ? 13.633 -18.234 -1.5 1 97.75 105 ARG A C 1
ATOM 811 O O . ARG A 1 105 ? 14.734 -17.672 -1.543 1 97.75 105 ARG A O 1
ATOM 818 N N . PHE A 1 106 ? 12.484 -17.547 -1.341 1 97.75 106 PHE A N 1
ATOM 819 C CA . PHE A 1 106 ? 12.422 -16.109 -1.139 1 97.75 106 PHE A CA 1
ATOM 820 C C . PHE A 1 106 ? 11.648 -15.766 0.131 1 97.75 106 PHE A C 1
ATOM 822 O O . PHE A 1 106 ? 10.773 -16.531 0.552 1 97.75 106 PHE A O 1
ATOM 829 N N . ASN A 1 107 ? 11.992 -14.641 0.718 1 96.69 107 ASN A N 1
ATOM 830 C CA . ASN A 1 107 ? 11.258 -14.078 1.843 1 96.69 107 ASN A CA 1
ATOM 831 C C . ASN A 1 107 ? 10.422 -12.875 1.416 1 96.69 107 ASN A C 1
ATOM 833 O O . ASN A 1 107 ? 10.883 -12.031 0.647 1 96.69 107 ASN A O 1
ATOM 837 N N . VAL A 1 108 ? 9.195 -12.93 1.852 1 96.56 108 VAL A N 1
ATOM 838 C CA . VAL A 1 108 ? 8.352 -11.758 1.656 1 96.56 108 VAL A CA 1
ATOM 839 C C . VAL A 1 108 ? 8.758 -10.656 2.637 1 96.56 108 VAL A C 1
ATOM 841 O O . VAL A 1 108 ? 8.734 -10.859 3.852 1 96.56 108 VAL A O 1
ATOM 844 N N . THR A 1 109 ? 9.109 -9.453 2.125 1 96.81 109 THR A N 1
ATOM 845 C CA . THR A 1 109 ? 9.578 -8.367 2.986 1 96.81 109 THR A CA 1
ATOM 846 C C . THR A 1 109 ? 8.438 -7.418 3.334 1 96.81 109 THR A C 1
ATOM 848 O O . THR A 1 109 ? 7.324 -7.57 2.832 1 96.81 109 THR A O 1
ATOM 851 N N . LYS A 1 110 ? 8.758 -6.504 4.16 1 95.88 110 LYS A N 1
ATOM 852 C CA . LYS A 1 110 ? 7.789 -5.484 4.543 1 95.88 110 LYS A CA 1
ATOM 853 C C . LYS A 1 110 ? 7.875 -4.273 3.619 1 95.88 110 LYS A C 1
ATOM 855 O O . LYS A 1 110 ? 7.102 -3.32 3.762 1 95.88 110 LYS A O 1
ATOM 860 N N . LEU A 1 111 ? 8.797 -4.285 2.658 1 96.88 111 LEU A N 1
ATOM 861 C CA . LEU A 1 111 ? 9.047 -3.162 1.764 1 96.88 111 LEU A CA 1
ATOM 862 C C . LEU A 1 111 ? 8.117 -3.213 0.553 1 96.88 111 LEU A C 1
ATOM 864 O O . LEU A 1 111 ? 7.965 -4.266 -0.072 1 96.88 111 LEU A O 1
ATOM 868 N N . LEU A 1 112 ? 7.52 -2.115 0.331 1 97.12 112 LEU A N 1
ATOM 869 C CA . LEU A 1 112 ? 6.613 -1.952 -0.802 1 97.12 112 LEU A CA 1
ATOM 870 C C . LEU A 1 112 ? 7.078 -0.818 -1.71 1 97.12 112 LEU A C 1
ATOM 872 O O . LEU A 1 112 ? 7.895 0.012 -1.305 1 97.12 112 LEU A O 1
ATOM 876 N N . GLY A 1 113 ? 6.637 -0.871 -2.914 1 96.12 113 GLY A N 1
ATOM 877 C CA . GLY A 1 113 ? 6.914 0.189 -3.869 1 96.12 113 GLY A CA 1
ATOM 878 C C . GLY A 1 113 ? 5.715 0.561 -4.715 1 96.12 113 GLY A C 1
ATOM 879 O O . GLY A 1 113 ? 4.871 -0.289 -5.016 1 96.12 113 GLY A O 1
ATOM 880 N N . GLN A 1 114 ? 5.711 1.788 -5.051 1 95.62 114 GLN A N 1
ATOM 881 C CA . GLN A 1 114 ? 4.676 2.266 -5.961 1 95.62 114 GLN A CA 1
ATOM 882 C C . GLN A 1 114 ? 5.168 2.264 -7.406 1 95.62 114 GLN A C 1
ATOM 884 O O . GLN A 1 114 ? 6.176 2.902 -7.723 1 95.62 114 GLN A O 1
ATOM 889 N N . GLN A 1 115 ? 4.477 1.602 -8.258 1 93.06 115 GLN A N 1
ATOM 890 C CA . GLN A 1 115 ? 4.715 1.618 -9.695 1 93.06 115 GLN A CA 1
ATOM 891 C C . GLN A 1 115 ? 3.459 2.025 -10.453 1 93.06 115 GLN A C 1
ATOM 893 O O . GLN A 1 115 ? 2.588 1.192 -10.719 1 93.06 115 GLN A O 1
ATOM 898 N N . GLY A 1 116 ? 3.449 3.285 -10.82 1 88.56 116 GLY A N 1
ATOM 899 C CA . GLY A 1 116 ? 2.193 3.783 -11.359 1 88.56 116 GLY A CA 1
ATOM 900 C C . GLY A 1 116 ? 1.037 3.668 -10.383 1 88.56 116 GLY A C 1
ATOM 901 O O . GLY A 1 116 ? 1.125 4.145 -9.25 1 88.56 116 GLY A O 1
ATOM 902 N N . ASP A 1 117 ? 0.026 3 -10.781 1 88.5 117 ASP A N 1
ATOM 903 C CA . ASP A 1 117 ? -1.162 2.857 -9.945 1 88.5 117 ASP A CA 1
ATOM 904 C C . ASP A 1 117 ? -1.129 1.546 -9.164 1 88.5 117 ASP A C 1
ATOM 906 O O . ASP A 1 117 ? -2.057 1.242 -8.414 1 88.5 117 ASP A O 1
ATOM 910 N N . LYS A 1 118 ? -0 0.884 -9.305 1 91.88 118 LYS A N 1
ATOM 911 C CA . LYS A 1 118 ? 0.098 -0.418 -8.656 1 91.88 118 LYS A CA 1
ATOM 912 C C . LYS A 1 118 ? 1.104 -0.386 -7.512 1 91.88 118 LYS A C 1
ATOM 914 O O . LYS A 1 118 ? 2.043 0.413 -7.523 1 91.88 118 LYS A O 1
ATOM 919 N N . VAL A 1 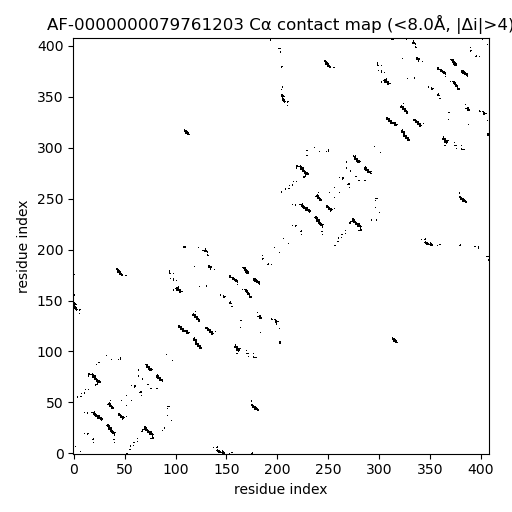119 ? 0.795 -1.209 -6.594 1 96.38 119 VAL A N 1
ATOM 920 C CA . VAL A 1 119 ? 1.724 -1.417 -5.488 1 96.38 119 VAL A CA 1
ATOM 921 C C . VAL A 1 119 ? 2.414 -2.771 -5.641 1 96.38 119 VAL A C 1
ATOM 923 O O . VAL A 1 119 ? 1.769 -3.771 -5.961 1 96.38 119 VAL A O 1
ATOM 926 N N . ILE A 1 120 ? 3.719 -2.693 -5.438 1 97.19 120 ILE A N 1
ATOM 927 C CA . ILE A 1 120 ? 4.484 -3.932 -5.535 1 97.19 120 ILE A CA 1
ATOM 928 C C . ILE A 1 120 ? 5.098 -4.266 -4.18 1 97.19 120 ILE A C 1
ATOM 930 O O . ILE A 1 120 ? 5.289 -3.383 -3.34 1 97.19 120 ILE A O 1
ATOM 934 N N . ARG A 1 121 ? 5.281 -5.574 -3.938 1 97.81 121 ARG A N 1
ATOM 935 C CA . ARG A 1 121 ? 5.965 -6.117 -2.77 1 97.81 121 ARG A CA 1
ATOM 936 C C . ARG A 1 121 ? 7.367 -6.594 -3.129 1 97.81 121 ARG A C 1
ATOM 938 O O . ARG A 1 121 ? 7.539 -7.426 -4.023 1 97.81 121 ARG A O 1
ATOM 945 N N . PHE A 1 122 ? 8.312 -6.059 -2.412 1 97 122 PHE A N 1
ATOM 946 C CA . PHE A 1 122 ? 9.672 -6.57 -2.598 1 97 122 PHE A CA 1
ATOM 947 C C . PHE A 1 122 ? 9.836 -7.926 -1.92 1 97 122 PHE A C 1
ATOM 949 O O . PHE A 1 122 ? 9.375 -8.125 -0.794 1 97 122 PHE A O 1
ATOM 956 N N . ILE A 1 123 ? 10.414 -8.836 -2.615 1 97.38 123 ILE A N 1
ATOM 957 C CA . ILE A 1 123 ? 10.789 -10.133 -2.07 1 97.38 123 ILE A CA 1
ATOM 958 C C . ILE A 1 123 ? 12.281 -10.359 -2.254 1 97.38 123 ILE A C 1
ATOM 960 O O . ILE A 1 123 ? 12.883 -9.867 -3.213 1 97.38 123 ILE A O 1
ATOM 964 N N . GLN A 1 124 ? 12.859 -11.062 -1.328 1 96.69 124 GLN A N 1
ATOM 965 C CA . GLN A 1 124 ? 14.312 -11.203 -1.312 1 96.69 124 GLN A CA 1
ATOM 966 C C . GLN A 1 124 ? 14.719 -12.672 -1.203 1 96.69 124 GLN A C 1
ATOM 968 O O . GLN A 1 124 ? 14.164 -13.414 -0.393 1 96.69 124 GLN A O 1
ATOM 973 N N . GLU A 1 125 ? 15.617 -13.008 -2.006 1 96.81 125 GLU A N 1
ATOM 974 C CA . GLU A 1 125 ? 16.125 -14.375 -2.006 1 96.81 125 GLU A CA 1
ATOM 975 C C . GLU A 1 125 ? 16.734 -14.734 -0.65 1 96.81 125 GLU A C 1
ATOM 977 O O . GLU A 1 125 ? 17.438 -13.93 -0.046 1 96.81 125 GLU A O 1
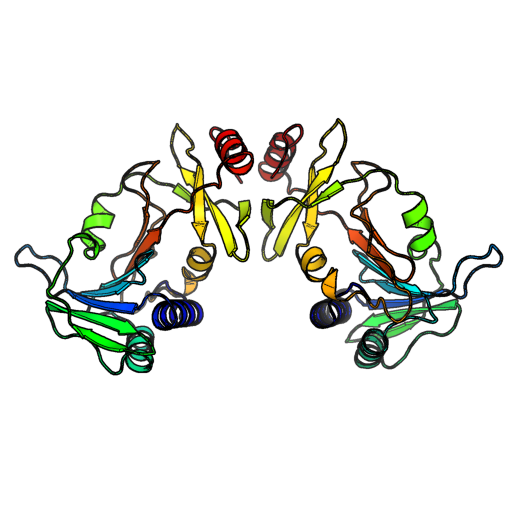ATOM 982 N N . ASP A 1 126 ? 16.328 -15.922 -0.193 1 94.31 126 ASP A N 1
ATOM 983 C CA . ASP A 1 126 ? 16.891 -16.469 1.037 1 94.31 126 ASP A CA 1
ATOM 984 C C . ASP A 1 126 ? 18.203 -17.188 0.761 1 94.31 126 ASP A C 1
ATOM 986 O O . ASP A 1 126 ? 18.281 -18.422 0.885 1 94.31 126 ASP A O 1
ATOM 990 N N . GLY A 1 127 ? 19.078 -16.641 0.22 1 89.38 127 GLY A N 1
ATOM 991 C CA . GLY A 1 127 ? 20.375 -17.188 -0.123 1 89.38 127 GLY A CA 1
ATOM 992 C C . GLY A 1 127 ? 21.5 -16.172 -0.018 1 89.38 127 GLY A C 1
ATOM 993 O O . GLY A 1 127 ? 21.328 -15.109 0.581 1 89.38 127 GLY A O 1
ATOM 994 N N . SER A 1 128 ? 22.578 -16.484 -0.577 1 85.56 128 SER A N 1
ATOM 995 C CA . SER A 1 128 ? 23.797 -15.695 -0.395 1 85.56 128 SER A CA 1
ATOM 996 C C . SER A 1 128 ? 23.766 -14.422 -1.237 1 85.56 128 SER A C 1
ATOM 998 O O . SER A 1 128 ? 24.344 -13.398 -0.851 1 85.56 128 SER A O 1
ATOM 1000 N N . THR A 1 129 ? 23.078 -14.469 -2.312 1 86.06 129 THR A N 1
ATOM 1001 C CA . THR A 1 129 ? 23.078 -13.312 -3.207 1 86.06 129 THR A CA 1
ATOM 1002 C C . THR A 1 129 ? 22.109 -12.242 -2.709 1 86.06 129 THR A C 1
ATOM 1004 O O . THR A 1 129 ? 22.219 -11.078 -3.084 1 86.06 129 THR A O 1
ATOM 1007 N N . ARG A 1 130 ? 21.125 -12.641 -1.973 1 93 130 ARG A N 1
ATOM 1008 C CA . ARG A 1 130 ? 20.078 -11.758 -1.496 1 93 130 ARG A CA 1
ATOM 1009 C C . ARG A 1 130 ? 19.469 -10.945 -2.643 1 93 130 ARG A C 1
ATOM 1011 O O . ARG A 1 130 ? 19.297 -9.727 -2.525 1 93 130 ARG A O 1
ATOM 1018 N N . HIS A 1 131 ? 19.297 -11.68 -3.764 1 94.69 131 HIS A N 1
ATOM 1019 C CA . HIS A 1 131 ? 18.672 -11.055 -4.93 1 94.69 131 HIS A CA 1
ATOM 1020 C C . HIS A 1 131 ? 17.312 -10.477 -4.582 1 94.69 131 HIS A C 1
ATOM 1022 O O . HIS A 1 131 ? 16.531 -11.094 -3.846 1 94.69 131 HIS A O 1
ATOM 1028 N N . VAL A 1 132 ? 17.078 -9.273 -5.117 1 96 132 VAL A N 1
ATOM 1029 C CA . VAL A 1 132 ? 15.828 -8.586 -4.816 1 96 132 VAL A CA 1
ATOM 1030 C C . VAL A 1 132 ? 14.961 -8.523 -6.07 1 96 132 VAL A C 1
ATOM 1032 O O . VAL A 1 132 ? 15.445 -8.195 -7.156 1 96 132 VAL A O 1
ATOM 1035 N N . THR A 1 133 ? 13.773 -8.867 -5.898 1 95.81 133 THR A N 1
ATOM 1036 C CA . THR A 1 133 ? 12.758 -8.711 -6.934 1 95.81 133 THR A CA 1
ATOM 1037 C C . THR A 1 133 ? 11.422 -8.289 -6.324 1 95.81 133 THR A C 1
ATOM 1039 O O . THR A 1 133 ? 11.367 -7.883 -5.164 1 95.81 133 THR A O 1
ATOM 1042 N N . ALA A 1 134 ? 10.391 -8.227 -7.156 1 97.31 134 ALA A N 1
ATOM 1043 C CA . ALA A 1 134 ? 9.094 -7.789 -6.641 1 97.31 134 ALA A CA 1
ATOM 1044 C C . ALA A 1 134 ? 7.953 -8.492 -7.367 1 97.31 134 ALA A C 1
ATOM 1046 O O . ALA A 1 134 ? 8.133 -8.992 -8.477 1 97.31 134 ALA A O 1
ATOM 1047 N N . ILE A 1 135 ? 6.871 -8.562 -6.668 1 97.88 135 ILE A N 1
ATOM 1048 C CA . ILE A 1 135 ? 5.617 -9.023 -7.258 1 97.88 135 ILE A CA 1
ATOM 1049 C C . ILE A 1 135 ? 4.5 -8.039 -6.934 1 97.88 135 ILE A C 1
ATOM 1051 O O . ILE A 1 135 ? 4.648 -7.191 -6.047 1 97.88 135 ILE A O 1
ATOM 1055 N N . SER A 1 136 ? 3.465 -8.148 -7.734 1 97.56 136 SER A N 1
ATOM 1056 C CA . SER A 1 136 ? 2.318 -7.301 -7.422 1 97.56 136 SER A CA 1
ATOM 1057 C C . SER A 1 136 ? 1.76 -7.613 -6.035 1 97.56 136 SER A C 1
ATOM 1059 O O . SER A 1 136 ? 1.616 -8.781 -5.668 1 97.56 136 SER A O 1
ATOM 1061 N N . GLU A 1 137 ? 1.415 -6.582 -5.316 1 97.62 137 GLU A N 1
ATOM 1062 C CA . GLU A 1 137 ? 0.899 -6.727 -3.959 1 97.62 137 GLU A CA 1
ATOM 1063 C C . GLU A 1 137 ? -0.405 -7.52 -3.943 1 97.62 137 GLU A C 1
ATOM 1065 O O . GLU A 1 137 ? -0.767 -8.109 -2.926 1 97.62 137 GLU A O 1
ATOM 1070 N N . ILE A 1 138 ? -1.081 -7.582 -5.02 1 97.06 138 ILE A N 1
ATOM 1071 C CA . ILE A 1 138 ? -2.367 -8.266 -5.09 1 97.06 138 ILE A CA 1
ATOM 1072 C C . ILE A 1 138 ? -2.188 -9.742 -4.746 1 97.06 138 ILE A C 1
ATOM 1074 O O . ILE A 1 138 ? -3.094 -10.367 -4.191 1 97.06 138 ILE A O 1
ATOM 1078 N N . PHE A 1 139 ? -1.003 -10.281 -5.012 1 97.81 139 PHE A N 1
ATOM 1079 C CA . PHE A 1 139 ? -0.777 -11.695 -4.738 1 97.81 139 PHE A CA 1
ATOM 1080 C C . PHE A 1 139 ? -0.625 -11.938 -3.24 1 97.81 139 PHE A C 1
ATOM 1082 O O . PHE A 1 139 ? -1.043 -12.977 -2.729 1 97.81 139 PHE A O 1
ATOM 1089 N N . MET A 1 140 ? -0.094 -10.984 -2.557 1 96.5 140 MET A N 1
ATOM 1090 C CA . MET A 1 140 ? -0.025 -11.094 -1.102 1 96.5 140 MET A CA 1
ATOM 1091 C C . MET A 1 140 ? -1.417 -11.008 -0.483 1 96.5 140 MET A C 1
ATOM 1093 O O . MET A 1 140 ? -1.69 -11.648 0.531 1 96.5 140 MET A O 1
ATOM 1097 N N . ASN A 1 141 ? -2.207 -10.234 -1.119 1 95.88 141 ASN A N 1
ATOM 1098 C CA . ASN A 1 141 ? -3.582 -10.125 -0.644 1 95.88 141 ASN A CA 1
ATOM 1099 C C . ASN A 1 141 ? -4.391 -11.375 -0.969 1 95.88 141 ASN A C 1
ATOM 1101 O O . ASN A 1 141 ? -5.367 -11.688 -0.283 1 95.88 141 ASN A O 1
ATOM 1105 N N . LEU A 1 142 ? -4.008 -12.023 -2.012 1 97.56 142 LEU A N 1
ATOM 1106 C CA . LEU A 1 142 ? -4.684 -13.234 -2.465 1 97.56 142 LEU A CA 1
ATOM 1107 C C . LEU A 1 142 ? -4.422 -14.391 -1.513 1 97.56 142 LEU A C 1
ATOM 1109 O O . LEU A 1 142 ? -5.34 -15.148 -1.176 1 97.56 142 LEU A O 1
ATOM 1113 N N . ILE A 1 143 ? -3.188 -14.5 -1.066 1 97 143 ILE A N 1
ATOM 1114 C CA . ILE A 1 143 ? -2.75 -15.617 -0.235 1 97 143 ILE A CA 1
ATOM 1115 C C . ILE A 1 143 ? -3.232 -15.414 1.199 1 97 143 ILE A C 1
ATOM 1117 O O . ILE A 1 143 ? -2.955 -14.383 1.812 1 97 143 ILE A O 1
ATOM 1121 N N . ASP A 1 144 ? -3.934 -16.359 1.669 1 93.81 144 ASP A N 1
ATOM 1122 C CA . ASP A 1 144 ? -4.508 -16.281 3.008 1 93.81 144 ASP A CA 1
ATOM 1123 C C . ASP A 1 144 ? -4.328 -17.594 3.76 1 93.81 144 ASP A C 1
ATOM 1125 O O . ASP A 1 144 ? -5.164 -18.5 3.652 1 93.81 144 ASP A O 1
ATOM 1129 N N . PRO A 1 145 ? -3.352 -17.672 4.598 1 90.12 145 PRO A N 1
ATOM 1130 C CA . PRO A 1 145 ? -3.139 -18.906 5.355 1 90.12 145 PRO A CA 1
ATOM 1131 C C . PRO A 1 145 ? -4.324 -19.266 6.246 1 90.12 145 PRO A C 1
ATOM 1133 O O . PRO A 1 145 ? -4.535 -20.438 6.559 1 90.12 145 PRO A O 1
ATOM 1136 N N . ALA A 1 146 ? -5.086 -18.297 6.598 1 90.5 146 ALA A N 1
ATOM 1137 C CA . ALA A 1 146 ? -6.227 -18.531 7.48 1 90.5 146 ALA A CA 1
ATOM 1138 C C . ALA A 1 146 ? -7.375 -19.203 6.723 1 90.5 146 ALA A C 1
ATOM 1140 O O . ALA A 1 146 ? -8.312 -19.719 7.336 1 90.5 146 ALA A O 1
ATOM 1141 N N . ALA A 1 147 ? -7.301 -19.219 5.445 1 90.06 147 ALA A N 1
ATOM 1142 C CA . ALA A 1 147 ? -8.375 -19.75 4.613 1 90.06 147 ALA A CA 1
ATOM 1143 C C . ALA A 1 147 ? -8.117 -21.219 4.273 1 90.06 147 ALA A C 1
ATOM 1145 O O . ALA A 1 147 ? -8.898 -21.844 3.543 1 90.06 147 ALA A O 1
ATOM 1146 N N . VAL A 1 148 ? -7.074 -21.781 4.777 1 91.88 148 VAL A N 1
ATOM 1147 C CA . VAL A 1 148 ? -6.715 -23.172 4.496 1 91.88 148 VAL A CA 1
ATOM 1148 C C . VAL A 1 148 ? -7.805 -24.109 5.02 1 91.88 148 VAL A C 1
ATOM 1150 O O . VAL A 1 148 ? -8.266 -23.953 6.152 1 91.88 148 VAL A O 1
ATOM 1153 N N . ASP A 1 149 ? -8.203 -25.016 4.172 1 89.75 149 ASP A N 1
ATOM 1154 C CA . ASP A 1 149 ? -9.242 -25.984 4.523 1 89.75 149 ASP A CA 1
ATOM 1155 C C . ASP A 1 149 ? -8.641 -27.25 5.133 1 89.75 149 ASP A C 1
ATOM 1157 O O . ASP A 1 149 ? -8.625 -28.297 4.496 1 89.75 149 ASP A O 1
ATOM 1161 N N . TYR A 1 150 ? -8.359 -27.219 6.375 1 90.38 150 TYR A N 1
ATOM 1162 C CA . TYR A 1 150 ? -7.73 -28.344 7.062 1 90.38 150 TYR A CA 1
ATOM 1163 C C . TYR A 1 150 ? -8.68 -29.531 7.152 1 90.38 150 TYR A C 1
ATOM 1165 O O . TYR A 1 150 ? -8.242 -30.688 7.098 1 90.38 150 TYR A O 1
ATOM 1173 N N . ASP A 1 151 ? -9.891 -29.266 7.211 1 89.56 151 ASP A N 1
ATOM 1174 C CA . ASP A 1 151 ? -10.906 -30.297 7.355 1 89.56 151 ASP A CA 1
ATOM 1175 C C . ASP A 1 151 ? -10.93 -31.219 6.137 1 89.56 151 ASP A C 1
ATOM 1177 O O . ASP A 1 151 ? -11.227 -32.406 6.254 1 89.56 151 ASP A O 1
ATOM 1181 N N . ASN A 1 152 ? -10.609 -30.656 5.07 1 88.12 152 ASN A N 1
ATOM 1182 C CA . ASN A 1 152 ? -10.625 -31.453 3.85 1 88.12 152 ASN A CA 1
ATOM 1183 C C . ASN A 1 152 ? -9.219 -31.812 3.389 1 88.12 152 ASN A C 1
ATOM 1185 O O . ASN A 1 152 ? -8.984 -32.031 2.197 1 88.12 152 ASN A O 1
ATOM 1189 N N . GLY A 1 153 ? -8.234 -31.734 4.328 1 92 153 GLY A N 1
ATOM 1190 C CA . GLY A 1 153 ? -6.906 -32.312 4.105 1 92 153 GLY A CA 1
ATOM 1191 C C . GLY A 1 153 ? -5.945 -31.328 3.451 1 92 153 GLY A C 1
ATOM 1192 O O . GLY A 1 153 ? -4.855 -31.719 3.025 1 92 153 GLY A O 1
ATOM 1193 N N . GLU A 1 154 ? -6.273 -30.141 3.355 1 94.31 154 GLU A N 1
ATOM 1194 C CA . GLU A 1 154 ? -5.367 -29.156 2.766 1 94.31 154 GLU A CA 1
ATOM 1195 C C . GLU A 1 154 ? -4.238 -28.797 3.727 1 94.31 154 GLU A C 1
ATOM 1197 O O . GLU A 1 154 ? -4.461 -28.641 4.926 1 94.31 154 GLU A O 1
ATOM 1202 N N . TYR A 1 155 ? -3.031 -28.688 3.17 1 95.44 155 TYR A N 1
ATOM 1203 C CA . TYR A 1 155 ? -1.868 -28.266 3.947 1 95.44 155 TYR A CA 1
ATOM 1204 C C . TYR A 1 155 ? -1.623 -26.766 3.809 1 95.44 155 TYR A C 1
ATOM 1206 O O . TYR A 1 155 ? -2.174 -26.125 2.914 1 95.44 155 TYR A O 1
ATOM 1214 N N . GLU A 1 156 ? -0.795 -26.25 4.707 1 95.69 156 GLU A N 1
ATOM 1215 C CA . GLU A 1 156 ? -0.347 -24.875 4.582 1 95.69 156 GLU A CA 1
ATOM 1216 C C . GLU A 1 156 ? 0.46 -24.656 3.305 1 95.69 156 GLU A C 1
ATOM 1218 O O . GLU A 1 156 ? 1.261 -25.516 2.926 1 95.69 156 GLU A O 1
ATOM 1223 N N . PRO A 1 157 ? 0.179 -23.531 2.764 1 96.94 157 PRO A N 1
ATOM 1224 C CA . PRO A 1 157 ? 0.939 -23.281 1.536 1 96.94 157 PRO A CA 1
ATOM 1225 C C . PRO A 1 157 ? 2.414 -22.984 1.804 1 96.94 157 PRO A C 1
ATOM 1227 O O . PRO A 1 157 ? 2.766 -22.484 2.869 1 96.94 157 PRO A O 1
ATOM 1230 N N . PHE A 1 158 ? 3.186 -23.375 0.836 1 97.31 158 PHE A N 1
ATOM 1231 C CA . PHE A 1 158 ? 4.617 -23.094 0.856 1 97.31 158 PHE A CA 1
ATOM 1232 C C . PHE A 1 158 ? 4.992 -22.109 -0.238 1 97.31 158 PHE A C 1
ATOM 1234 O O . PHE A 1 158 ? 4.469 -22.172 -1.352 1 97.31 158 PHE A O 1
ATOM 1241 N N . GLY A 1 159 ? 5.957 -21.172 0.141 1 97.12 159 GLY A N 1
ATOM 1242 C CA . GLY A 1 159 ? 6.441 -20.156 -0.791 1 97.12 159 GLY A CA 1
ATOM 1243 C C . GLY A 1 159 ? 6.645 -18.797 -0.148 1 97.12 159 GLY A C 1
ATOM 1244 O O . GLY A 1 159 ? 6.383 -18.625 1.044 1 97.12 159 GLY A O 1
ATOM 1245 N N . PRO A 1 160 ? 7.219 -17.938 -1.026 1 98 160 PRO A N 1
ATOM 1246 C CA . PRO A 1 160 ? 7.5 -17.984 -2.463 1 98 160 PRO A CA 1
ATOM 1247 C C . PRO A 1 160 ? 8.789 -18.734 -2.791 1 98 160 PRO A C 1
ATOM 1249 O O . PRO A 1 160 ? 9.773 -18.641 -2.051 1 98 160 PRO A O 1
ATOM 1252 N N . VAL A 1 161 ? 8.742 -19.5 -3.861 1 98.44 161 VAL A N 1
ATOM 1253 C CA . VAL A 1 161 ? 9.914 -20.188 -4.391 1 98.44 161 VAL A CA 1
ATOM 1254 C C . VAL A 1 161 ? 10.023 -19.953 -5.895 1 98.44 161 VAL A C 1
ATOM 1256 O O . VAL A 1 161 ? 9.047 -19.578 -6.539 1 98.44 161 VAL A O 1
ATOM 1259 N N . ALA A 1 162 ? 11.188 -20.125 -6.434 1 98.06 162 ALA A N 1
ATOM 1260 C CA . ALA A 1 162 ? 11.453 -19.953 -7.859 1 98.06 162 ALA A CA 1
ATOM 1261 C C . ALA A 1 162 ? 12.508 -20.938 -8.352 1 98.06 162 ALA A C 1
ATOM 1263 O O . ALA A 1 162 ? 13.133 -21.641 -7.547 1 98.06 162 ALA A O 1
ATOM 1264 N N . LEU A 1 163 ? 12.555 -21.031 -9.688 1 97.31 163 LEU A N 1
ATOM 1265 C CA . LEU A 1 163 ? 13.547 -21.922 -10.289 1 97.31 163 LEU A CA 1
ATOM 1266 C C . LEU A 1 163 ? 14.961 -21.453 -9.969 1 97.31 163 LEU A C 1
ATOM 1268 O O . LEU A 1 163 ? 15.852 -22.266 -9.727 1 97.31 163 LEU A O 1
ATOM 1272 N N . CYS A 1 164 ? 15.203 -20.188 -10.023 1 96.12 164 CYS A N 1
ATOM 1273 C CA . CYS A 1 164 ? 16.469 -19.531 -9.695 1 96.12 164 CYS A CA 1
ATOM 1274 C C . CYS A 1 164 ? 16.25 -18.094 -9.266 1 96.12 164 CYS A C 1
ATOM 1276 O O . CYS A 1 164 ? 15.125 -17.578 -9.359 1 96.12 164 CYS A O 1
ATOM 1278 N N . PRO A 1 165 ? 17.219 -17.422 -8.789 1 94.44 165 PRO A N 1
ATOM 1279 C CA . PRO A 1 165 ? 17.047 -16.078 -8.234 1 94.44 165 PRO A CA 1
ATOM 1280 C C . PRO A 1 165 ? 16.516 -15.086 -9.266 1 94.44 165 PRO A C 1
ATOM 1282 O O . PRO A 1 165 ? 15.789 -14.156 -8.914 1 94.44 165 PRO A O 1
ATOM 1285 N N . THR A 1 166 ? 16.797 -15.281 -10.508 1 94.69 166 THR A N 1
ATOM 1286 C CA . THR A 1 166 ? 16.422 -14.305 -11.531 1 94.69 166 THR A CA 1
ATOM 1287 C C . THR A 1 166 ? 15.227 -14.805 -12.336 1 94.69 166 THR A C 1
ATOM 1289 O O . THR A 1 166 ? 14.961 -14.305 -13.43 1 94.69 166 THR A O 1
ATOM 1292 N N . SER A 1 167 ? 14.57 -15.844 -11.766 1 95.56 167 SER A N 1
ATOM 1293 C CA . SER A 1 167 ? 13.406 -16.406 -12.445 1 95.56 167 SER A CA 1
ATOM 1294 C C . SER A 1 167 ? 12.32 -15.344 -12.648 1 95.56 167 SER A C 1
ATOM 1296 O O . SER A 1 167 ? 12.062 -14.539 -11.75 1 95.56 167 SER A O 1
ATOM 1298 N N . PRO A 1 168 ? 11.641 -15.328 -13.781 1 95.94 168 PRO A N 1
ATOM 1299 C CA . PRO A 1 168 ? 10.586 -14.344 -14.039 1 95.94 168 PRO A CA 1
ATOM 1300 C C . PRO A 1 168 ? 9.281 -14.68 -13.328 1 95.94 168 PRO A C 1
ATOM 1302 O O . PRO A 1 168 ? 8.312 -13.922 -13.414 1 95.94 168 PRO A O 1
ATOM 1305 N N . PHE A 1 169 ? 9.289 -15.828 -12.602 1 97 169 PHE A N 1
ATOM 1306 C CA . PHE A 1 169 ? 8.055 -16.234 -11.938 1 97 169 PHE A CA 1
ATOM 1307 C C . PHE A 1 169 ? 8.344 -16.719 -10.523 1 97 169 PHE A C 1
ATOM 1309 O O . PHE A 1 169 ? 9.391 -17.312 -10.258 1 97 169 PHE A O 1
ATOM 1316 N N . MET A 1 170 ? 7.391 -16.453 -9.672 1 97.94 170 MET A N 1
ATOM 1317 C CA . MET A 1 170 ? 7.367 -16.938 -8.289 1 97.94 170 MET A CA 1
ATOM 1318 C C . MET A 1 170 ? 6.207 -17.906 -8.078 1 97.94 170 MET A C 1
ATOM 1320 O O . MET A 1 170 ? 5.145 -17.766 -8.688 1 97.94 170 MET A O 1
ATOM 1324 N N . TYR A 1 171 ? 6.441 -18.828 -7.18 1 98.5 171 TYR A N 1
ATOM 1325 C CA . TYR A 1 171 ? 5.434 -19.875 -7.004 1 98.5 171 TYR A CA 1
ATOM 1326 C C . TYR A 1 171 ? 5.055 -20.016 -5.535 1 98.5 171 TYR A C 1
ATOM 1328 O O . TYR A 1 171 ? 5.895 -19.844 -4.648 1 98.5 171 TYR A O 1
ATOM 1336 N N . TRP A 1 172 ? 3.836 -20.281 -5.266 1 98.38 172 TRP A N 1
ATOM 1337 C CA . TRP A 1 172 ? 3.279 -20.812 -4.023 1 98.38 172 TRP A CA 1
ATOM 1338 C C . TRP A 1 172 ? 2.494 -22.094 -4.27 1 98.38 172 TRP A C 1
ATOM 1340 O O . TRP A 1 172 ? 1.941 -22.281 -5.355 1 98.38 172 TRP A O 1
ATOM 1350 N N . GLY A 1 173 ? 2.51 -22.953 -3.264 1 97.44 173 GLY A N 1
ATOM 1351 C CA . GLY A 1 173 ? 1.692 -24.125 -3.486 1 97.44 173 GLY A CA 1
ATOM 1352 C C . GLY A 1 173 ? 1.534 -24.984 -2.244 1 97.44 173 GLY A C 1
ATOM 1353 O O . GLY A 1 173 ? 2.273 -24.828 -1.271 1 97.44 173 GLY A O 1
ATOM 1354 N N . ASN A 1 174 ? 0.561 -25.75 -2.254 1 96.88 174 ASN A N 1
ATOM 1355 C CA . ASN A 1 174 ? 0.373 -26.859 -1.316 1 96.88 174 ASN A CA 1
ATOM 1356 C C . ASN A 1 174 ? -0.16 -28.094 -2.018 1 96.88 174 ASN A C 1
ATOM 1358 O O . ASN A 1 174 ? 0.046 -28.281 -3.219 1 96.88 174 ASN A O 1
ATOM 1362 N N . ASN A 1 175 ? -0.777 -29.016 -1.307 1 95.5 175 ASN A N 1
ATOM 1363 C CA . ASN A 1 175 ? -1.184 -30.297 -1.886 1 95.5 175 ASN A CA 1
ATOM 1364 C C . ASN A 1 175 ? -2.4 -30.141 -2.795 1 95.5 175 ASN A C 1
ATOM 1366 O O . ASN A 1 175 ? -2.719 -31.031 -3.576 1 95.5 175 ASN A O 1
ATOM 1370 N N . GLN A 1 176 ? -3.027 -28.906 -2.852 1 95.12 176 GLN A N 1
ATOM 1371 C CA . GLN A 1 176 ? -4.301 -28.812 -3.559 1 95.12 176 GLN A CA 1
ATOM 1372 C C . GLN A 1 176 ? -4.301 -27.625 -4.523 1 95.12 176 GLN A C 1
ATOM 1374 O O . GLN A 1 176 ? -5.078 -27.594 -5.477 1 95.12 176 GLN A O 1
ATOM 1379 N N . CYS A 1 177 ? -3.48 -26.641 -4.254 1 96.25 177 CYS A N 1
ATOM 1380 C CA . CYS A 1 177 ? -3.52 -25.438 -5.062 1 96.25 177 CYS A CA 1
ATOM 1381 C C . CYS A 1 177 ? -2.117 -24.875 -5.27 1 96.25 177 CYS A C 1
ATOM 1383 O O . CYS A 1 177 ? -1.236 -25.062 -4.43 1 96.25 177 CYS A O 1
ATOM 1385 N N . TYR A 1 178 ? -1.974 -24.203 -6.43 1 97.31 178 TYR A N 1
ATOM 1386 C CA . TYR A 1 178 ? -0.705 -23.562 -6.77 1 97.31 178 TYR A CA 1
ATOM 1387 C C . TYR A 1 178 ? -0.93 -22.188 -7.391 1 97.31 178 TYR A C 1
ATOM 1389 O O . TYR A 1 178 ? -1.957 -21.953 -8.031 1 97.31 178 TYR A O 1
ATOM 1397 N N . LEU A 1 179 ? -0.004 -21.312 -7.168 1 98.31 179 LEU A N 1
ATOM 1398 C CA . LEU A 1 179 ? 0.034 -19.984 -7.754 1 98.31 179 LEU A CA 1
ATOM 1399 C C . LEU A 1 179 ? 1.377 -19.719 -8.43 1 98.31 179 LEU A C 1
ATOM 1401 O O . LEU A 1 179 ? 2.43 -20 -7.852 1 98.31 179 LEU A O 1
ATOM 1405 N N . MET A 1 180 ? 1.305 -19.344 -9.641 1 98.44 180 MET A N 1
ATOM 1406 C CA . MET A 1 180 ? 2.432 -18.734 -10.344 1 98.44 180 MET A CA 1
ATOM 1407 C C . MET A 1 180 ? 2.203 -17.234 -10.547 1 98.44 180 MET A C 1
ATOM 1409 O O . MET A 1 180 ? 1.18 -16.828 -11.102 1 98.44 180 MET A O 1
ATOM 1413 N N . ALA A 1 181 ? 3.107 -16.422 -10.102 1 98 181 ALA A N 1
ATOM 1414 C CA . ALA A 1 181 ? 3.008 -14.961 -10.227 1 98 181 ALA A CA 1
ATOM 1415 C C . ALA A 1 181 ? 4.207 -14.391 -10.977 1 98 181 ALA A C 1
ATOM 1417 O O . ALA A 1 181 ? 5.355 -14.711 -10.656 1 98 181 ALA A O 1
ATOM 1418 N N . GLY A 1 182 ? 3.912 -13.562 -11.938 1 97.12 182 GLY A N 1
ATOM 1419 C CA . GLY A 1 182 ? 4.984 -12.883 -12.641 1 97.12 182 GLY A CA 1
ATOM 1420 C C . GLY A 1 182 ? 5.707 -11.859 -11.789 1 97.12 182 GLY A C 1
ATOM 1421 O O . GLY A 1 182 ? 5.082 -11.148 -11 1 97.12 182 GLY A O 1
ATOM 1422 N N . VAL A 1 183 ? 7.02 -11.852 -11.969 1 96.88 183 VAL A N 1
ATOM 1423 C CA . VAL A 1 183 ? 7.844 -10.891 -11.25 1 96.88 183 VAL A CA 1
ATOM 1424 C C . VAL A 1 183 ? 7.762 -9.531 -11.93 1 96.88 183 VAL A C 1
ATOM 1426 O O . VAL A 1 183 ? 7.609 -9.445 -13.148 1 96.88 183 VAL A O 1
ATOM 1429 N N . ARG A 1 184 ? 7.852 -8.516 -11.102 1 94.62 184 ARG A N 1
ATOM 1430 C CA . ARG A 1 184 ? 7.938 -7.152 -11.625 1 94.62 184 ARG A CA 1
ATOM 1431 C C . ARG A 1 184 ? 9.391 -6.734 -11.828 1 94.62 184 ARG A C 1
ATOM 1433 O O . ARG A 1 184 ? 10.273 -7.164 -11.094 1 94.62 184 ARG A O 1
ATOM 1440 N N . THR A 1 185 ? 9.555 -5.992 -12.828 1 86.44 185 THR A N 1
ATOM 1441 C CA . THR A 1 185 ? 10.891 -5.465 -13.094 1 86.44 185 THR A CA 1
ATOM 1442 C C . THR A 1 185 ? 10.953 -3.971 -12.789 1 86.44 185 THR A C 1
ATOM 1444 O O . THR A 1 185 ? 9.945 -3.266 -12.906 1 86.44 185 THR A O 1
ATOM 1447 N N . ALA A 1 186 ? 12.117 -3.627 -12.312 1 88.88 186 ALA A N 1
ATOM 1448 C CA . ALA A 1 186 ? 12.328 -2.197 -12.102 1 88.88 186 ALA A CA 1
ATOM 1449 C C . ALA A 1 186 ? 12.305 -1.441 -13.43 1 88.88 186 ALA A C 1
ATOM 1451 O O . ALA A 1 186 ? 12.812 -1.93 -14.438 1 88.88 186 ALA A O 1
ATOM 1452 N N . GLU A 1 187 ? 11.703 -0.307 -13.312 1 82.19 187 GLU A N 1
ATOM 1453 C CA . GLU A 1 187 ? 11.859 0.596 -14.453 1 82.19 187 GLU A CA 1
ATOM 1454 C C . GLU A 1 187 ? 13.312 1.027 -14.625 1 82.19 187 GLU A C 1
ATOM 1456 O O . GLU A 1 187 ? 14.07 1.076 -13.648 1 82.19 187 GLU A O 1
ATOM 1461 N N . GLU A 1 188 ? 13.711 1.186 -15.828 1 82.81 188 GLU A N 1
ATOM 1462 C CA . GLU A 1 188 ? 15.094 1.587 -16.094 1 82.81 188 GLU A CA 1
ATOM 1463 C C . GLU A 1 188 ? 15.43 2.887 -15.367 1 82.81 188 GLU A C 1
ATOM 1465 O O . GLU A 1 188 ? 14.539 3.574 -14.859 1 82.81 188 GLU A O 1
ATOM 1470 N N . GLY A 1 189 ? 16.734 3.08 -15.133 1 87.75 189 GLY A N 1
ATOM 1471 C CA . GLY A 1 189 ? 17.172 4.328 -14.523 1 87.75 189 GLY A CA 1
ATOM 1472 C C . GLY A 1 189 ? 17.25 4.254 -13.008 1 87.75 189 GLY A C 1
ATOM 1473 O O . GLY A 1 189 ? 17.859 3.336 -12.453 1 87.75 189 GLY A O 1
ATOM 1474 N N . GLU A 1 190 ? 16.672 5.176 -12.391 1 85.62 190 GLU A N 1
ATOM 1475 C CA . GLU A 1 190 ? 16.797 5.367 -10.953 1 85.62 190 GLU A CA 1
ATOM 1476 C C . GLU A 1 190 ? 16.188 4.199 -10.188 1 85.62 190 GLU A C 1
ATOM 1478 O O . GLU A 1 190 ? 16.719 3.775 -9.156 1 85.62 190 GLU A O 1
ATOM 1483 N N . GLU A 1 191 ? 15.156 3.664 -10.703 1 90.75 191 GLU A N 1
ATOM 1484 C CA . GLU A 1 191 ? 14.492 2.555 -10.023 1 90.75 191 GLU A CA 1
ATOM 1485 C C . GLU A 1 191 ? 15.352 1.295 -10.055 1 90.75 191 GLU A C 1
ATOM 1487 O O . GLU A 1 191 ? 15.492 0.605 -9.047 1 90.75 191 GLU A O 1
ATOM 1492 N N . ALA A 1 192 ? 15.914 1.032 -11.203 1 91.56 192 ALA A N 1
ATOM 1493 C CA . ALA A 1 192 ? 16.781 -0.132 -11.344 1 91.56 192 ALA A CA 1
ATOM 1494 C C . ALA A 1 192 ? 18 -0.016 -10.43 1 91.56 192 ALA A C 1
ATOM 1496 O O . ALA A 1 192 ? 18.422 -0.997 -9.805 1 91.56 192 ALA A O 1
ATOM 1497 N N . ASP A 1 193 ? 18.578 1.163 -10.398 1 92.38 193 ASP A N 1
ATOM 1498 C CA . ASP A 1 193 ? 19.734 1.416 -9.539 1 92.38 193 ASP A CA 1
ATOM 1499 C C . ASP A 1 193 ? 19.391 1.203 -8.07 1 92.38 193 ASP A C 1
ATOM 1501 O O . ASP A 1 193 ? 20.188 0.664 -7.309 1 92.38 193 ASP A O 1
ATOM 1505 N N . PHE A 1 194 ? 18.297 1.564 -7.727 1 93.44 194 PHE A N 1
ATOM 1506 C CA . PHE A 1 194 ? 17.875 1.417 -6.34 1 93.44 194 PHE A CA 1
ATOM 1507 C C . PHE A 1 194 ? 17.672 -0.052 -5.988 1 93.44 194 PHE A C 1
ATOM 1509 O O . PHE A 1 194 ? 18.062 -0.496 -4.91 1 93.44 194 PHE A O 1
ATOM 1516 N N . TRP A 1 195 ? 16.984 -0.77 -6.879 1 92.69 195 TRP A N 1
ATOM 1517 C CA . TRP A 1 195 ? 16.812 -2.199 -6.637 1 92.69 195 TRP A CA 1
ATOM 1518 C C . TRP A 1 195 ? 18.156 -2.879 -6.422 1 92.69 195 TRP A C 1
ATOM 1520 O O . TRP A 1 195 ? 18.312 -3.709 -5.52 1 92.69 195 TRP A O 1
ATOM 1530 N N . LYS A 1 196 ? 19.094 -2.514 -7.27 1 91.81 196 LYS A N 1
ATOM 1531 C CA . LYS A 1 196 ? 20.438 -3.068 -7.152 1 91.81 196 LYS A CA 1
ATOM 1532 C C . LYS A 1 196 ? 21.078 -2.688 -5.82 1 91.81 196 LYS A C 1
ATOM 1534 O O . LYS A 1 196 ? 21.781 -3.492 -5.211 1 91.81 196 LYS A O 1
ATOM 1539 N N . PHE A 1 197 ? 20.844 -1.48 -5.414 1 92.75 197 PHE A N 1
ATOM 1540 C CA . PHE A 1 197 ? 21.344 -0.987 -4.141 1 92.75 197 PHE A CA 1
ATOM 1541 C C . PHE A 1 197 ? 20.844 -1.851 -2.986 1 92.75 197 PHE A C 1
ATOM 1543 O O . PHE A 1 197 ? 21.578 -2.07 -2.014 1 92.75 197 PHE A O 1
ATOM 1550 N N . LEU A 1 198 ? 19.594 -2.361 -3.084 1 93.38 198 LEU A N 1
ATOM 1551 C CA . LEU A 1 198 ? 18.984 -3.15 -2.02 1 93.38 198 LEU A CA 1
ATOM 1552 C C . LEU A 1 198 ? 19.594 -4.543 -1.951 1 93.38 198 LEU A C 1
ATOM 1554 O O . LEU A 1 198 ? 19.5 -5.227 -0.929 1 93.38 198 LEU A O 1
ATOM 1558 N N . GLU A 1 199 ? 20.141 -4.91 -3.084 1 91.25 199 GLU A N 1
ATOM 1559 C CA . GLU A 1 199 ? 20.703 -6.258 -3.121 1 91.25 199 GLU A CA 1
ATOM 1560 C C . GLU A 1 199 ? 21.891 -6.391 -2.156 1 91.25 199 GLU A C 1
ATOM 1562 O O . GLU A 1 199 ? 22.656 -5.449 -1.977 1 91.25 199 GLU A O 1
ATOM 1567 N N . GLY A 1 200 ? 21.984 -7.484 -1.513 1 86.38 200 GLY A N 1
ATOM 1568 C CA . GLY A 1 200 ? 23.078 -7.754 -0.591 1 86.38 200 GLY A CA 1
ATOM 1569 C C . GLY A 1 200 ? 22.766 -7.332 0.834 1 86.38 200 GLY A C 1
ATOM 1570 O O . GLY A 1 200 ? 23.547 -7.602 1.748 1 86.38 200 GLY A O 1
ATOM 1571 N N . THR A 1 201 ? 21.656 -6.59 0.968 1 88 201 THR A N 1
ATOM 1572 C CA . THR A 1 201 ? 21.234 -6.172 2.301 1 88 201 THR A CA 1
ATOM 1573 C C . THR A 1 201 ? 20 -6.945 2.74 1 88 201 THR A C 1
ATOM 1575 O O . THR A 1 201 ? 19.156 -7.32 1.91 1 88 201 THR A O 1
ATOM 1578 N N . GLU A 1 202 ? 19.922 -7.211 3.965 1 87.62 202 GLU A N 1
ATOM 1579 C CA . GLU A 1 202 ? 18.703 -7.824 4.477 1 87.62 202 GLU A CA 1
ATOM 1580 C C . GLU A 1 202 ? 17.578 -6.809 4.562 1 87.62 202 GLU A C 1
ATOM 1582 O O . GLU A 1 202 ? 17.656 -5.836 5.32 1 87.62 202 GLU A O 1
ATOM 1587 N N . ILE A 1 203 ? 16.547 -7.09 3.738 1 88.31 203 ILE A N 1
ATOM 1588 C CA . ILE A 1 203 ? 15.398 -6.188 3.666 1 88.31 203 ILE A CA 1
ATOM 1589 C C . ILE A 1 203 ? 14.32 -6.645 4.641 1 88.31 203 ILE A C 1
ATOM 1591 O O . ILE A 1 203 ? 13.805 -7.762 4.527 1 88.31 203 ILE A O 1
ATOM 1595 N N . LEU A 1 204 ? 14.008 -5.91 5.578 1 75.81 204 LEU A N 1
ATOM 1596 C CA . LEU A 1 204 ? 12.938 -6.07 6.555 1 75.81 204 LEU A CA 1
ATOM 1597 C C . LEU A 1 204 ? 12.188 -7.383 6.332 1 75.81 204 LEU A C 1
ATOM 1599 O O . LEU A 1 204 ? 11.758 -7.672 5.215 1 75.81 204 LEU A O 1
ATOM 1603 N N . MET B 1 1 ? -10.461 22.797 -1.73 1 90.31 1 MET B N 1
ATOM 1604 C CA . MET B 1 1 ? -9.398 22.359 -0.826 1 90.31 1 MET B CA 1
ATOM 1605 C C . MET B 1 1 ? -8.625 21.203 -1.419 1 90.31 1 MET B C 1
ATOM 1607 O O . MET B 1 1 ? -9.203 20.344 -2.09 1 90.31 1 MET B O 1
ATOM 1611 N N . PHE B 1 2 ? -7.312 21.172 -1.056 1 92.5 2 PHE B N 1
ATOM 1612 C CA . PHE B 1 2 ? -6.492 20.172 -1.712 1 92.5 2 PHE B CA 1
ATOM 1613 C C . PHE B 1 2 ? -6.578 18.844 -0.973 1 92.5 2 PHE B C 1
ATOM 1615 O O . PHE B 1 2 ? -5.672 18 -1.069 1 92.5 2 PHE B O 1
ATOM 1622 N N . PHE B 1 3 ? -7.641 18.641 -0.211 1 95.12 3 PHE B N 1
ATOM 1623 C CA . PHE B 1 3 ? -7.852 17.375 0.477 1 95.12 3 PHE B CA 1
ATOM 1624 C C . PHE B 1 3 ? -8.992 16.594 -0.164 1 95.12 3 PHE B C 1
ATOM 1626 O O . PHE B 1 3 ? -10.031 17.172 -0.502 1 95.12 3 PHE B O 1
ATOM 1633 N N . LYS B 1 4 ? -8.758 15.328 -0.246 1 95.5 4 LYS B N 1
ATOM 1634 C CA . LYS B 1 4 ? -9.828 14.445 -0.689 1 95.5 4 LYS B CA 1
ATOM 1635 C C . LYS B 1 4 ? -10.891 14.281 0.397 1 95.5 4 LYS B C 1
ATOM 1637 O O . LYS B 1 4 ? -10.586 13.812 1.496 1 95.5 4 LYS B O 1
ATOM 1642 N N . GLN B 1 5 ? -12.055 14.5 -0.01 1 92.75 5 GLN B N 1
ATOM 1643 C CA . GLN B 1 5 ? -13.141 14.555 0.957 1 92.75 5 GLN B CA 1
ATOM 1644 C C . GLN B 1 5 ? -13.391 13.188 1.591 1 92.75 5 GLN B C 1
ATOM 1646 O O . GLN B 1 5 ? -13.578 13.086 2.805 1 92.75 5 GLN B O 1
ATOM 1651 N N . ALA B 1 6 ? -13.422 12.227 0.772 1 94.94 6 ALA B N 1
ATOM 1652 C CA . ALA B 1 6 ? -13.703 10.891 1.276 1 94.94 6 ALA B CA 1
ATOM 1653 C C . ALA B 1 6 ? -12.664 10.453 2.303 1 94.94 6 ALA B C 1
ATOM 1655 O O . ALA B 1 6 ? -12.992 9.828 3.309 1 94.94 6 ALA B O 1
ATOM 1656 N N . VAL B 1 7 ? -11.422 10.766 2.053 1 97.06 7 VAL B N 1
ATOM 1657 C CA . VAL B 1 7 ? -10.344 10.391 2.959 1 97.06 7 VAL B CA 1
ATOM 1658 C C . VAL B 1 7 ? -10.43 11.219 4.238 1 97.06 7 VAL B C 1
ATOM 1660 O O . VAL B 1 7 ? -10.258 10.695 5.34 1 97.06 7 VAL B O 1
ATOM 1663 N N . LEU B 1 8 ? -10.703 12.469 4.074 1 96.75 8 LEU B N 1
ATOM 1664 C CA . LEU B 1 8 ? -10.867 13.344 5.23 1 96.75 8 LEU B CA 1
ATOM 1665 C C . LEU B 1 8 ? -11.945 12.805 6.164 1 96.75 8 LEU B C 1
ATOM 1667 O O . LEU B 1 8 ? -11.719 12.68 7.371 1 96.75 8 LEU B O 1
ATOM 1671 N N . LYS B 1 9 ? -13.055 12.461 5.641 1 96.62 9 LYS B N 1
ATOM 1672 C CA . LYS B 1 9 ? -14.156 11.938 6.434 1 96.62 9 LYS B CA 1
ATOM 1673 C C . LYS B 1 9 ? -13.75 10.68 7.191 1 96.62 9 LYS B C 1
ATOM 1675 O O . LYS B 1 9 ? -14.086 10.516 8.367 1 96.62 9 LYS B O 1
ATOM 1680 N N . ARG B 1 10 ? -13.055 9.859 6.535 1 96.69 10 ARG B N 1
ATOM 1681 C CA . ARG B 1 10 ? -12.578 8.633 7.164 1 96.69 10 ARG B CA 1
ATOM 1682 C C . ARG B 1 10 ? -11.633 8.938 8.32 1 96.69 10 ARG B C 1
ATOM 1684 O O . ARG B 1 10 ? -11.695 8.281 9.359 1 96.69 10 ARG B O 1
ATOM 1691 N N . MET B 1 11 ? -10.758 9.891 8.125 1 97.12 11 MET B N 1
ATOM 1692 C CA . MET B 1 11 ? -9.805 10.289 9.156 1 97.12 11 MET B CA 1
ATOM 1693 C C . MET B 1 11 ? -10.523 10.859 10.367 1 97.12 11 MET B C 1
ATOM 1695 O O . MET B 1 11 ? -10.188 10.531 11.508 1 97.12 11 MET B O 1
ATOM 1699 N N . LEU B 1 12 ? -11.469 11.664 10.125 1 97.19 12 LEU B N 1
ATOM 1700 C CA . LEU B 1 12 ? -12.234 12.258 11.211 1 97.19 12 LEU B CA 1
ATOM 1701 C C . LEU B 1 12 ? -12.984 11.18 11.992 1 97.19 12 LEU B C 1
ATOM 1703 O O . LEU B 1 12 ? -12.961 11.18 13.227 1 97.19 12 LEU B O 1
ATOM 1707 N N . LYS B 1 13 ? -13.609 10.312 11.273 1 96.69 13 LYS B N 1
ATOM 1708 C CA . LYS B 1 13 ? -14.359 9.227 11.898 1 96.69 13 LYS B CA 1
ATOM 1709 C C . LYS B 1 13 ? -13.445 8.336 12.734 1 96.69 13 LYS B C 1
ATOM 1711 O O . LYS B 1 13 ? -13.812 7.934 13.844 1 96.69 13 LYS B O 1
ATOM 1716 N N . ALA B 1 14 ? -12.305 8.062 12.203 1 96 14 ALA B N 1
ATOM 1717 C CA . ALA B 1 14 ? -11.352 7.23 12.93 1 96 14 ALA B CA 1
ATOM 1718 C C . ALA B 1 14 ? -10.914 7.898 14.227 1 96 14 ALA B C 1
ATOM 1720 O O . ALA B 1 14 ? -10.836 7.246 15.273 1 96 14 ALA B O 1
ATOM 1721 N N . ALA B 1 15 ? -10.609 9.148 14.141 1 95.75 15 ALA B N 1
ATOM 1722 C CA . ALA B 1 15 ? -10.219 9.898 15.328 1 95.75 15 ALA B CA 1
ATOM 1723 C C . ALA B 1 15 ? -11.359 9.93 16.344 1 95.75 15 ALA B C 1
ATOM 1725 O O . ALA B 1 15 ? -11.133 9.695 17.547 1 95.75 15 ALA B O 1
ATOM 1726 N N . TYR B 1 16 ? -12.586 10.125 15.898 1 95.94 16 TYR B N 1
ATOM 1727 C CA . TYR B 1 16 ? -13.781 10.219 16.734 1 95.94 16 TYR B CA 1
ATOM 1728 C C . TYR B 1 16 ? -14.039 8.906 17.453 1 95.94 16 TYR B C 1
ATOM 1730 O O . TYR B 1 16 ? -14.414 8.898 18.641 1 95.94 16 TYR B O 1
ATOM 1738 N N . LYS B 1 17 ? -13.766 7.789 16.797 1 94.94 17 LYS B N 1
ATOM 1739 C CA . LYS B 1 17 ? -14 6.461 17.359 1 94.94 17 LYS B CA 1
ATOM 1740 C C . LYS B 1 17 ? -12.852 6.027 18.266 1 94.94 17 LYS B C 1
ATOM 1742 O O . LYS B 1 17 ? -13 5.117 19.078 1 94.94 17 LYS B O 1
ATOM 1747 N N . GLY B 1 18 ? -11.711 6.621 17.984 1 91.56 18 GLY B N 1
ATOM 1748 C CA . GLY B 1 18 ? -10.523 6.246 18.734 1 91.56 18 GLY B CA 1
ATOM 1749 C C . GLY B 1 18 ? -10.289 7.117 19.953 1 91.56 18 GLY B C 1
ATOM 1750 O O . GLY B 1 18 ? -11.148 7.203 20.828 1 91.56 18 GLY B O 1
ATOM 1751 N N . ALA B 1 19 ? -9.117 7.859 19.906 1 87.81 19 ALA B N 1
ATOM 1752 C CA . ALA B 1 19 ? -8.672 8.609 21.078 1 87.81 19 ALA B CA 1
ATOM 1753 C C . ALA B 1 19 ? -9.406 9.945 21.188 1 87.81 19 ALA B C 1
ATOM 1755 O O . ALA B 1 19 ? -9.289 10.641 22.188 1 87.81 19 ALA B O 1
ATOM 1756 N N . GLY B 1 20 ? -10.117 10.289 20.109 1 93.81 20 GLY B N 1
ATOM 1757 C CA . GLY B 1 20 ? -10.875 11.523 20.172 1 93.81 20 GLY B CA 1
ATOM 1758 C C . GLY B 1 20 ? -10.531 12.492 19.062 1 93.81 20 GLY B C 1
ATOM 1759 O O . GLY B 1 20 ? -9.391 12.547 18.609 1 93.81 20 GLY B O 1
ATOM 1760 N N . LEU B 1 21 ? -11.531 13.266 18.734 1 95.88 21 LEU B N 1
ATOM 1761 C CA . LEU B 1 21 ? -11.414 14.305 17.719 1 95.88 21 LEU B CA 1
ATOM 1762 C C . LEU B 1 21 ? -11.43 15.695 18.344 1 95.88 21 LEU B C 1
ATOM 1764 O O . LEU B 1 21 ? -12.414 16.078 19 1 95.88 21 LEU B O 1
ATOM 1768 N N . THR B 1 22 ? -10.32 16.375 18.219 1 95.12 22 THR B N 1
ATOM 1769 C CA . THR B 1 22 ? -10.258 17.75 18.703 1 95.12 22 THR B CA 1
ATOM 1770 C C . THR B 1 22 ? -10.617 18.734 17.594 1 95.12 22 THR B C 1
ATOM 1772 O O . THR B 1 22 ? -10.078 18.641 16.484 1 95.12 22 THR B O 1
ATOM 1775 N N . VAL B 1 23 ? -11.539 19.594 17.859 1 95.69 23 VAL B N 1
ATOM 1776 C CA . VAL B 1 23 ? -11.945 20.625 16.906 1 95.69 23 VAL B CA 1
ATOM 1777 C C . VAL B 1 23 ? -11.859 22 17.578 1 95.69 23 VAL B C 1
ATOM 1779 O O . VAL B 1 23 ? -12.375 22.188 18.688 1 95.69 23 VAL B O 1
ATOM 1782 N N . GLY B 1 24 ? -11.148 22.891 16.922 1 94.81 24 GLY B N 1
ATOM 1783 C CA . GLY B 1 24 ? -11.008 24.219 17.484 1 94.81 24 GLY B CA 1
ATOM 1784 C C . GLY B 1 24 ? -11.211 25.328 16.453 1 94.81 24 GLY B C 1
ATOM 1785 O O . GLY B 1 24 ? -11.133 25.078 15.25 1 94.81 24 GLY B O 1
ATOM 1786 N N . HIS B 1 25 ? -11.57 26.469 16.953 1 93.5 25 HIS B N 1
ATOM 1787 C CA . HIS B 1 25 ? -11.734 27.703 16.188 1 93.5 25 HIS B CA 1
ATOM 1788 C C . HIS B 1 25 ? -10.805 28.797 16.688 1 93.5 25 HIS B C 1
ATOM 1790 O O . HIS B 1 25 ? -11.086 29.422 17.719 1 93.5 25 HIS B O 1
ATOM 1796 N N . ASP B 1 26 ? -9.75 28.875 15.91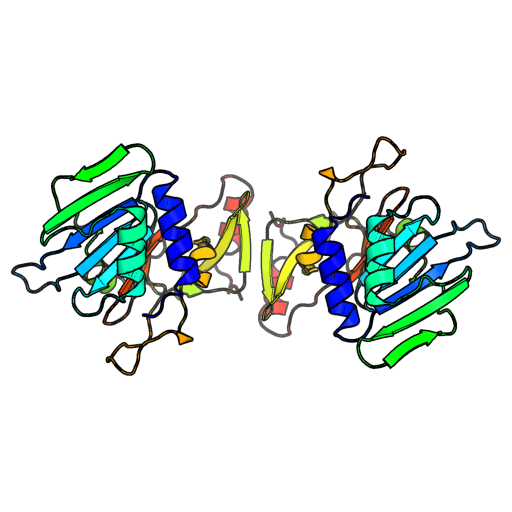4 1 87.81 26 ASP B N 1
ATOM 1797 C CA . ASP B 1 26 ? -8.812 29.953 16.234 1 87.81 26 ASP B CA 1
ATOM 1798 C C . ASP B 1 26 ? -9.375 31.312 15.836 1 87.81 26 ASP B C 1
ATOM 1800 O O . ASP B 1 26 ? -9.656 31.562 14.664 1 87.81 26 ASP B O 1
ATOM 1804 N N . ALA B 1 27 ? -9.539 32.219 16.766 1 84.69 27 ALA B N 1
ATOM 1805 C CA . ALA B 1 27 ? -10.148 33.531 16.531 1 84.69 27 ALA B CA 1
ATOM 1806 C C . ALA B 1 27 ? -9.156 34.5 15.883 1 84.69 27 ALA B C 1
ATOM 1808 O O . ALA B 1 27 ? -9.5 35.625 15.578 1 84.69 27 ALA B O 1
ATOM 1809 N N . GLY B 1 28 ? -8.117 34 15.438 1 80.19 28 GLY B N 1
ATOM 1810 C CA . GLY B 1 28 ? -7.098 34.938 14.969 1 80.19 28 GLY B CA 1
ATOM 1811 C C . GLY B 1 28 ? -6.461 35.75 16.094 1 80.19 28 GLY B C 1
ATOM 1812 O O . GLY B 1 28 ? -6.82 35.562 17.266 1 80.19 28 GLY B O 1
ATOM 1813 N N . ASN B 1 29 ? -5.262 36.219 15.906 1 68.25 29 ASN B N 1
ATOM 1814 C CA . ASN B 1 29 ? -4.652 37 16.969 1 68.25 29 ASN B CA 1
ATOM 1815 C C . ASN B 1 29 ? -4.453 38.469 16.562 1 68.25 29 ASN B C 1
ATOM 1817 O O . ASN B 1 29 ? -4.68 38.812 15.398 1 68.25 29 ASN B O 1
ATOM 1821 N N . GLU B 1 30 ? -4.297 39.156 17.641 1 60.69 30 GLU B N 1
ATOM 1822 C CA . GLU B 1 30 ? -4.102 40.594 17.5 1 60.69 30 GLU B CA 1
ATOM 1823 C C . GLU B 1 30 ? -2.928 40.906 16.578 1 60.69 30 GLU B C 1
ATOM 1825 O O . GLU B 1 30 ? -2.887 41.969 15.953 1 60.69 30 GLU B O 1
ATOM 1830 N N . GLU B 1 31 ? -2.066 39.875 16.453 1 59.19 31 GLU B N 1
ATOM 1831 C CA . GLU B 1 31 ? -0.872 40.125 15.641 1 59.19 31 GLU B CA 1
ATOM 1832 C C . GLU B 1 31 ? -1.122 39.812 14.172 1 59.19 31 GLU B C 1
ATOM 1834 O O . GLU B 1 31 ? -0.194 39.812 13.359 1 59.19 31 GLU B O 1
ATOM 1839 N N . GLY B 1 32 ? -2.395 39.531 13.906 1 64.5 32 GLY B N 1
ATOM 1840 C CA . GLY B 1 32 ? -2.746 39.406 12.5 1 64.5 32 GLY B CA 1
ATOM 1841 C C . GLY B 1 32 ? -2.781 37.969 12.016 1 64.5 32 GLY B C 1
ATOM 1842 O O . GLY B 1 32 ? -2.744 37.719 10.812 1 64.5 32 GLY B O 1
ATOM 1843 N N . GLY B 1 33 ? -2.742 37.094 12.938 1 77.06 33 GLY B N 1
ATOM 1844 C CA . GLY B 1 33 ? -2.895 35.719 12.461 1 77.06 33 GLY B CA 1
ATOM 1845 C C . GLY B 1 33 ? -4.301 35.406 11.977 1 77.06 33 GLY B C 1
ATOM 1846 O O . GLY B 1 33 ? -5.277 35.906 12.531 1 77.06 33 GLY B O 1
ATOM 1847 N N . PRO B 1 34 ? -4.34 34.688 10.93 1 86.31 34 PRO B N 1
ATOM 1848 C CA . PRO B 1 34 ? -5.66 34.469 10.328 1 86.31 34 PRO B CA 1
ATOM 1849 C C . PRO B 1 34 ? -6.57 33.625 11.219 1 86.31 34 PRO B C 1
ATOM 1851 O O . PRO B 1 34 ? -6.086 32.781 11.977 1 86.31 34 PRO B O 1
ATOM 1854 N N . GLU B 1 35 ? -7.879 33.938 11.219 1 91.62 35 GLU B N 1
ATOM 1855 C CA . GLU B 1 35 ? -8.906 33.094 11.82 1 91.62 35 GLU B CA 1
ATOM 1856 C C . GLU B 1 35 ? -9.047 31.781 11.062 1 91.62 35 GLU B C 1
ATOM 1858 O O . GLU B 1 35 ? -9.031 31.766 9.828 1 91.62 35 GLU B O 1
ATOM 1863 N N . GLY B 1 36 ? -9.07 30.688 11.898 1 94.31 36 GLY B N 1
ATOM 1864 C CA . GLY B 1 36 ? -9.172 29.406 11.211 1 94.31 36 GLY B CA 1
ATOM 1865 C C . GLY B 1 36 ? -9.695 28.297 12.102 1 94.31 36 GLY B C 1
ATOM 1866 O O . GLY B 1 36 ? -9.828 28.469 13.312 1 94.31 36 GLY B O 1
ATOM 1867 N N . TYR B 1 37 ? -10.125 27.266 11.461 1 95.31 37 TYR B N 1
ATOM 1868 C CA . TYR B 1 37 ? -10.539 26.047 12.148 1 95.31 37 TYR B CA 1
ATOM 1869 C C . TYR B 1 37 ? -9.438 25 12.094 1 95.31 37 TYR B C 1
ATOM 1871 O O . TYR B 1 37 ? -8.719 24.891 11.094 1 95.31 37 TYR B O 1
ATOM 1879 N N . TYR B 1 38 ? -9.297 24.297 13.203 1 95.44 38 TYR B N 1
ATOM 1880 C CA . TYR B 1 38 ? -8.391 23.156 13.164 1 95.44 38 TYR B CA 1
ATOM 1881 C C . TYR B 1 38 ? -9.062 21.906 13.695 1 95.44 38 TYR B C 1
ATOM 1883 O O . TYR B 1 38 ? -9.953 21.984 14.547 1 95.44 38 TYR B O 1
ATOM 1891 N N . ILE B 1 39 ? -8.711 20.812 13.117 1 96.38 39 ILE B N 1
ATOM 1892 C CA . ILE B 1 39 ? -9.172 19.484 13.469 1 96.38 39 ILE B CA 1
ATOM 1893 C C . ILE B 1 39 ? -7.973 18.578 13.727 1 96.38 39 ILE B C 1
ATOM 1895 O O . ILE B 1 39 ? -7.004 18.578 12.961 1 96.38 39 ILE B O 1
ATOM 1899 N N . SER B 1 40 ? -8.039 17.75 14.836 1 95.75 40 SER B N 1
ATOM 1900 C CA . SER B 1 40 ? -6.836 17.016 15.203 1 95.75 40 SER B CA 1
ATOM 1901 C C . SER B 1 40 ? -7.188 15.68 15.852 1 95.75 40 SER B C 1
ATOM 1903 O O . SER B 1 40 ? -8.172 15.578 16.578 1 95.75 40 SER B O 1
ATOM 1905 N N . SER B 1 41 ? -6.371 14.664 15.539 1 94.88 41 SER B N 1
ATOM 1906 C CA . SER B 1 41 ? -6.379 13.43 16.328 1 94.88 41 SER B CA 1
ATOM 1907 C C . SER B 1 41 ? -5.23 13.398 17.328 1 94.88 41 SER B C 1
ATOM 1909 O O . SER B 1 41 ? -5.125 12.469 18.125 1 94.88 41 SER B O 1
ATOM 1911 N N . GLY B 1 42 ? -4.371 14.312 17.422 1 87 42 GLY B N 1
ATOM 1912 C CA . GLY B 1 42 ? -3.129 14.289 18.172 1 87 42 GLY B CA 1
ATOM 1913 C C . GLY B 1 42 ? -1.914 13.992 17.312 1 87 42 GLY B C 1
ATOM 1914 O O . GLY B 1 42 ? -0.885 14.664 17.438 1 87 42 GLY B O 1
ATOM 1915 N N . TRP B 1 43 ? -2.068 13.133 16.328 1 90.94 43 TRP B N 1
ATOM 1916 C CA . TRP B 1 43 ? -0.959 12.75 15.469 1 90.94 43 TRP B CA 1
ATOM 1917 C C . TRP B 1 43 ? -0.984 13.547 14.164 1 90.94 43 TRP B C 1
ATOM 1919 O O . TRP B 1 43 ? -0.005 13.547 13.414 1 90.94 43 TRP B O 1
ATOM 1929 N N . TRP B 1 44 ? -2.068 14.102 14 1 97.12 44 TRP B N 1
ATOM 1930 C CA . TRP B 1 44 ? -2.184 15 12.859 1 97.12 44 TRP B CA 1
ATOM 1931 C C . TRP B 1 44 ? -3.092 16.172 13.18 1 97.12 44 TRP B C 1
ATOM 1933 O O . TRP B 1 44 ? -3.896 16.109 14.117 1 97.12 44 TRP B O 1
ATOM 1943 N N . ILE B 1 45 ? -2.896 17.266 12.445 1 96.88 45 ILE B N 1
ATOM 1944 C CA . ILE B 1 45 ? -3.723 18.453 12.508 1 96.88 45 ILE B CA 1
ATOM 1945 C C . ILE B 1 45 ? -4.027 18.953 11.094 1 96.88 45 ILE B C 1
ATOM 1947 O O . ILE B 1 45 ? -3.137 19 10.242 1 96.88 45 ILE B O 1
ATOM 1951 N N . ILE B 1 46 ? -5.234 19.234 10.859 1 97.62 46 ILE B N 1
ATOM 1952 C CA . ILE B 1 46 ? -5.656 19.938 9.648 1 97.62 46 ILE B CA 1
ATOM 1953 C C . ILE B 1 46 ? -6.211 21.312 10.016 1 97.62 46 ILE B C 1
ATOM 1955 O O . ILE B 1 46 ? -6.973 21.438 10.977 1 97.62 46 ILE B O 1
ATOM 1959 N N . TRP B 1 47 ? -5.75 22.266 9.305 1 96.25 47 TRP B N 1
ATOM 1960 C CA . TRP B 1 47 ? -6.137 23.656 9.555 1 96.25 47 TRP B CA 1
ATOM 1961 C C . TRP B 1 47 ? -6.766 24.281 8.312 1 96.25 47 TRP B C 1
ATOM 1963 O O . TRP B 1 47 ? -6.266 24.094 7.195 1 96.25 47 TRP B O 1
ATOM 1973 N N . PHE B 1 48 ? -7.887 25.016 8.508 1 96.25 48 PHE B N 1
ATOM 1974 C CA . PHE B 1 48 ? -8.594 25.719 7.438 1 96.25 48 PHE B CA 1
ATOM 1975 C C . PHE B 1 48 ? -8.734 27.203 7.77 1 96.25 48 PHE B C 1
ATOM 1977 O O . PHE B 1 48 ? -9.086 27.562 8.891 1 96.25 48 PHE B O 1
ATOM 1984 N N . LEU B 1 49 ? -8.461 27.969 6.746 1 95.06 49 LEU B N 1
ATOM 1985 C CA . LEU B 1 49 ? -8.906 29.359 6.875 1 95.06 49 LEU B CA 1
ATOM 1986 C C . LEU B 1 49 ? -10.414 29.422 7.086 1 95.06 49 LEU B C 1
ATOM 1988 O O . LEU B 1 49 ? -11.172 28.75 6.391 1 95.06 49 LEU B O 1
ATOM 1992 N N . ALA B 1 50 ? -10.844 30.234 8 1 93.12 50 ALA B N 1
ATOM 1993 C CA . ALA B 1 50 ? -12.242 30.25 8.438 1 93.12 50 ALA B CA 1
ATOM 1994 C C . ALA B 1 50 ? -13.18 30.562 7.277 1 93.12 50 ALA B C 1
ATOM 1996 O O . ALA B 1 50 ? -14.195 29.891 7.09 1 93.12 50 ALA B O 1
ATOM 1997 N N . ASP B 1 51 ? -12.844 31.5 6.426 1 90.25 51 ASP B N 1
ATOM 1998 C CA . ASP B 1 51 ? -13.719 32 5.371 1 90.25 51 ASP B CA 1
ATOM 1999 C C . ASP B 1 51 ? -13.781 31.031 4.195 1 90.25 51 ASP B C 1
ATOM 2001 O O . ASP B 1 51 ? -14.688 31.109 3.361 1 90.25 51 ASP B O 1
ATOM 2005 N N . THR B 1 52 ? -12.867 30.094 4.203 1 90.69 52 THR B N 1
ATOM 2006 C CA . THR B 1 52 ? -12.789 29.266 3.006 1 90.69 52 THR B CA 1
ATOM 2007 C C . THR B 1 52 ? -12.906 27.781 3.361 1 90.69 52 THR B C 1
ATOM 2009 O O . THR B 1 52 ? -12.711 26.922 2.508 1 90.69 52 THR B O 1
ATOM 2012 N N . MET B 1 53 ? -13.203 27.516 4.578 1 91.75 53 MET B N 1
ATOM 2013 C CA . MET B 1 53 ? -13.414 26.109 4.941 1 91.75 53 MET B CA 1
ATOM 2014 C C . MET B 1 53 ? -14.508 25.484 4.086 1 91.75 53 MET B C 1
ATOM 2016 O O . MET B 1 53 ? -15.625 26 4.023 1 91.75 53 MET B O 1
ATOM 2020 N N . PRO B 1 54 ? -14.133 24.406 3.514 1 91.06 54 PRO B N 1
ATOM 2021 C CA . PRO B 1 54 ? -15.133 23.766 2.656 1 91.06 54 PRO B CA 1
ATOM 2022 C C . PRO B 1 54 ? -16.359 23.312 3.432 1 91.06 54 PRO B C 1
ATOM 2024 O O . PRO B 1 54 ? -16.25 22.844 4.566 1 91.06 54 PRO B O 1
ATOM 2027 N N . LYS B 1 55 ? -17.453 23.375 2.746 1 90.56 55 LYS B N 1
ATOM 2028 C CA . LYS B 1 55 ? -18.734 23 3.348 1 90.56 55 LYS B CA 1
ATOM 2029 C C . LYS B 1 55 ? -18.734 21.516 3.732 1 90.56 55 LYS B C 1
ATOM 2031 O O . LYS B 1 55 ? -19.297 21.141 4.758 1 90.56 55 LYS B O 1
ATOM 2036 N N . GLU B 1 56 ? -18.062 20.781 2.932 1 90.25 56 GLU B N 1
ATOM 2037 C CA . GLU B 1 56 ? -18.031 19.344 3.172 1 90.25 56 GLU B CA 1
ATOM 2038 C C . GLU B 1 56 ? -17.266 19.016 4.445 1 90.25 56 GLU B C 1
ATOM 2040 O O . GLU B 1 56 ? -17.625 18.094 5.18 1 90.25 56 GLU B O 1
ATOM 2045 N N . ALA B 1 57 ? -16.203 19.75 4.645 1 92.5 57 ALA B N 1
ATOM 2046 C CA . ALA B 1 57 ? -15.445 19.547 5.875 1 92.5 57 ALA B CA 1
ATOM 2047 C C . ALA B 1 57 ? -16.266 19.953 7.098 1 92.5 57 ALA B C 1
ATOM 2049 O O . ALA B 1 57 ? -16.281 19.234 8.102 1 92.5 57 ALA B O 1
ATOM 2050 N N . LYS B 1 58 ? -16.922 21 7.008 1 94.88 58 LYS B N 1
ATOM 2051 C CA . LYS B 1 58 ? -17.797 21.469 8.078 1 94.88 58 LYS B CA 1
ATOM 2052 C C . LYS B 1 58 ? -18.891 20.438 8.375 1 94.88 58 LYS B C 1
ATOM 2054 O O . LYS B 1 58 ? -19.109 20.094 9.539 1 94.88 58 LYS B O 1
ATOM 2059 N N . ALA B 1 59 ? -19.484 20.016 7.352 1 95.56 59 ALA B N 1
ATOM 2060 C CA . ALA B 1 59 ? -20.562 19.047 7.473 1 95.56 59 ALA B CA 1
ATOM 2061 C C . ALA B 1 59 ? -20.078 17.766 8.148 1 95.56 59 ALA B C 1
ATOM 2063 O O . ALA B 1 59 ? -20.781 17.188 8.992 1 95.56 59 ALA B O 1
ATOM 2064 N N . ALA B 1 60 ? -18.875 17.359 7.797 1 95.12 60 ALA B N 1
ATOM 2065 C CA . ALA B 1 60 ? -18.312 16.141 8.375 1 95.12 60 ALA B CA 1
ATOM 2066 C C . ALA B 1 60 ? -18.125 16.297 9.883 1 95.12 60 ALA B C 1
ATOM 2068 O O . ALA B 1 60 ? -18.406 15.359 10.641 1 95.12 60 ALA B O 1
ATOM 2069 N N . VAL B 1 61 ? -17.688 17.422 10.289 1 96.31 61 VAL B N 1
ATOM 2070 C CA . VAL B 1 61 ? -17.484 17.688 11.711 1 96.31 61 VAL B CA 1
ATOM 2071 C C . VAL B 1 61 ? -18.828 17.703 12.43 1 96.31 61 VAL B C 1
ATOM 2073 O O . VAL B 1 61 ? -19 17.062 13.477 1 96.31 61 VAL B O 1
ATOM 2076 N N . ILE B 1 62 ? -19.812 18.312 11.867 1 96.19 62 ILE B N 1
ATOM 2077 C CA . ILE B 1 62 ? -21.125 18.453 12.469 1 96.19 62 ILE B CA 1
ATOM 2078 C C . ILE B 1 62 ? -21.797 17.094 12.57 1 96.19 62 ILE B C 1
ATOM 2080 O O . ILE B 1 62 ? -22.484 16.797 13.562 1 96.19 62 ILE B O 1
ATOM 2084 N N . GLU B 1 63 ? -21.625 16.359 11.578 1 96.06 63 GLU B N 1
ATOM 2085 C CA . GLU B 1 63 ? -22.203 15.016 11.578 1 96.06 63 GLU B CA 1
ATOM 2086 C C . GLU B 1 63 ? -21.688 14.195 12.758 1 96.06 63 GLU B C 1
ATOM 2088 O O . GLU B 1 63 ? -22.453 13.453 13.383 1 96.06 63 GLU B O 1
ATOM 2093 N N . LEU B 1 64 ? -20.422 14.359 13.07 1 95.81 64 LEU B N 1
ATOM 2094 C CA . LEU B 1 64 ? -19.797 13.57 14.117 1 95.81 64 LEU B CA 1
ATOM 2095 C C . LEU B 1 64 ? -19.984 14.219 15.484 1 95.81 64 LEU B C 1
ATOM 2097 O O . LEU B 1 64 ? -20.312 13.531 16.453 1 95.81 64 LEU B O 1
ATOM 2101 N N . CYS B 1 65 ? -19.891 15.539 15.523 1 95.25 65 CYS B N 1
ATOM 2102 C CA . CYS B 1 65 ? -19.766 16.203 16.812 1 95.25 65 CYS B CA 1
ATOM 2103 C C . CYS B 1 65 ? -21.047 16.969 17.156 1 95.25 65 CYS B C 1
ATOM 2105 O O . CYS B 1 65 ? -21.203 17.438 18.281 1 95.25 65 CYS B O 1
ATOM 2107 N N . GLY B 1 66 ? -21.844 17.172 16.234 1 93.88 66 GLY B N 1
ATOM 2108 C CA . GLY B 1 66 ? -23.094 17.875 16.484 1 93.88 66 GLY B CA 1
ATOM 2109 C C . GLY B 1 66 ? -22.969 19.375 16.359 1 93.88 66 GLY B C 1
ATOM 2110 O O . GLY B 1 66 ? -23.984 20.078 16.297 1 93.88 66 GLY B O 1
ATOM 2111 N N . ASP B 1 67 ? -21.75 19.891 16.453 1 91.75 67 ASP B N 1
ATOM 2112 C CA . ASP B 1 67 ? -21.578 21.344 16.453 1 91.75 67 ASP B CA 1
ATOM 2113 C C . ASP B 1 67 ? -20.172 21.719 16 1 91.75 67 ASP B C 1
ATOM 2115 O O . ASP B 1 67 ? -19.297 20.859 15.859 1 91.75 67 ASP B O 1
ATOM 2119 N N . LEU B 1 68 ? -20.016 23.109 15.656 1 93.94 68 LEU B N 1
ATOM 2120 C CA . LEU B 1 68 ? -18.703 23.719 15.469 1 93.94 68 LEU B CA 1
ATOM 2121 C C . LEU B 1 68 ? -18.359 24.641 16.641 1 93.94 68 LEU B C 1
ATOM 2123 O O . LEU B 1 68 ? -19.234 25.328 17.172 1 93.94 68 LEU B O 1
ATOM 2127 N N . PRO B 1 69 ? -17.172 24.625 17 1 93.88 69 PRO B N 1
ATOM 2128 C CA . PRO B 1 69 ? -16.797 25.547 18.062 1 93.88 69 PRO B CA 1
ATOM 2129 C C . PRO B 1 69 ? -16.906 27.016 17.641 1 93.88 69 PRO B C 1
ATOM 2131 O O . PRO B 1 69 ? -16.672 27.328 16.484 1 93.88 69 PRO B O 1
ATOM 2134 N N . GLY B 1 70 ? -17.188 27.875 18.672 1 90.94 70 GLY B N 1
ATOM 2135 C CA . GLY B 1 70 ? -17.141 29.312 18.453 1 90.94 70 GLY B CA 1
ATOM 2136 C C . GLY B 1 70 ? -15.719 29.875 18.469 1 90.94 70 GLY B C 1
ATOM 2137 O O . GLY B 1 70 ? -14.773 29.156 18.797 1 90.94 70 GLY B O 1
ATOM 2138 N N . PRO B 1 71 ? -15.648 31.172 18 1 88.12 71 PRO B N 1
ATOM 2139 C CA . PRO B 1 71 ? -14.32 31.797 18.016 1 88.12 71 PRO B CA 1
ATOM 2140 C C . PRO B 1 71 ? -13.617 31.672 19.359 1 88.12 71 PRO B C 1
ATOM 2142 O O . PRO B 1 71 ? -14.164 32.062 20.391 1 88.12 71 PRO B O 1
ATOM 2145 N N . GLY B 1 72 ? -12.438 31.016 19.328 1 87.75 72 GLY B N 1
ATOM 2146 C CA . GLY B 1 72 ? -11.641 30.859 20.547 1 87.75 72 GLY B CA 1
ATOM 2147 C C . GLY B 1 72 ? -11.969 29.594 21.312 1 87.75 72 GLY B C 1
ATOM 2148 O O . GLY B 1 72 ? -11.344 29.297 22.328 1 87.75 72 GLY B O 1
ATOM 2149 N N . GLU B 1 73 ? -12.883 28.844 20.844 1 91.62 73 GLU B N 1
ATOM 2150 C CA . GLU B 1 73 ? -13.305 27.641 21.547 1 91.62 73 GLU B CA 1
ATOM 2151 C C . GLU B 1 73 ? -12.68 26.391 20.938 1 91.62 73 GLU B C 1
ATOM 2153 O O . GLU B 1 73 ? -12.312 26.375 19.766 1 91.62 73 GLU B O 1
ATOM 2158 N N . VAL B 1 74 ? -12.5 25.391 21.766 1 93.62 74 VAL B N 1
ATOM 2159 C CA . VAL B 1 74 ? -12.008 24.094 21.344 1 93.62 74 VAL B CA 1
ATOM 2160 C C . VAL B 1 74 ? -12.695 22.984 22.156 1 93.62 74 VAL B C 1
ATOM 2162 O O . VAL B 1 74 ? -12.977 23.172 23.344 1 93.62 74 VAL B O 1
ATOM 2165 N N . PHE B 1 75 ? -12.984 21.938 21.5 1 93.94 75 PHE B N 1
ATOM 2166 C CA . PHE B 1 75 ? -13.508 20.781 22.234 1 93.94 75 PHE B CA 1
ATOM 2167 C C . PHE B 1 75 ? -12.891 19.484 21.703 1 93.94 75 PHE B C 1
ATOM 2169 O O . PHE B 1 75 ? -12.375 19.453 20.578 1 93.94 75 PHE B O 1
ATOM 2176 N N . LYS B 1 76 ? -12.93 18.469 22.562 1 93.88 76 LYS B N 1
ATOM 2177 C CA . LYS B 1 76 ? -12.625 17.078 22.188 1 93.88 76 LYS B CA 1
ATOM 2178 C C . LYS B 1 76 ? -13.875 16.219 22.203 1 93.88 76 LYS B C 1
ATOM 2180 O O . LYS B 1 76 ? -14.648 16.25 23.156 1 93.88 76 LYS B O 1
ATOM 2185 N N . ALA B 1 77 ? -14.086 15.547 21.125 1 94.69 77 ALA B N 1
ATOM 2186 C CA . ALA B 1 77 ? -15.281 14.734 20.984 1 94.69 77 ALA B CA 1
ATOM 2187 C C . ALA B 1 77 ? -14.93 13.258 20.812 1 94.69 77 ALA B C 1
ATOM 2189 O O . ALA B 1 77 ? -13.984 12.922 20.094 1 94.69 77 ALA B O 1
ATOM 2190 N N . THR B 1 78 ? -15.648 12.438 21.531 1 92.69 78 THR B N 1
ATOM 2191 C CA . THR B 1 78 ? -15.602 11 21.328 1 92.69 78 THR B CA 1
ATOM 2192 C C . THR B 1 78 ? -17 10.422 21.172 1 92.69 78 THR B C 1
ATOM 2194 O O . THR B 1 78 ? -18 11.078 21.516 1 92.69 78 THR B O 1
ATOM 2197 N N . LYS B 1 79 ? -17.016 9.234 20.625 1 88.88 79 LYS B N 1
ATOM 2198 C CA . LYS B 1 79 ? -18.297 8.57 20.406 1 88.88 79 LYS B CA 1
ATOM 2199 C C . LYS B 1 79 ? -19.047 8.367 21.703 1 88.88 79 LYS B C 1
ATOM 2201 O O . LYS B 1 79 ? -20.281 8.484 21.75 1 88.88 79 LYS B O 1
ATOM 2206 N N . ASP B 1 80 ? -18.359 8.211 22.766 1 86.94 80 ASP B N 1
ATOM 2207 C CA . ASP B 1 80 ? -18.984 7.805 24.031 1 86.94 80 ASP B CA 1
ATOM 2208 C C . ASP B 1 80 ? -19.188 9 24.953 1 86.94 80 ASP B C 1
ATOM 2210 O O . ASP B 1 80 ? -20.094 8.992 25.797 1 86.94 80 ASP B O 1
ATOM 2214 N N . MET B 1 81 ? -18.391 10.047 24.922 1 85.19 81 MET B N 1
ATOM 2215 C CA . MET B 1 81 ? -18.391 11.086 25.938 1 85.19 81 MET B CA 1
ATOM 2216 C C . MET B 1 81 ? -18.969 12.391 25.391 1 85.19 81 MET B C 1
ATOM 2218 O O . MET B 1 81 ? -19.25 13.312 26.141 1 85.19 81 MET B O 1
ATOM 2222 N N . GLY B 1 82 ? -19.25 12.43 24.141 1 83.88 82 GLY B N 1
ATOM 2223 C CA . GLY B 1 82 ? -19.672 13.695 23.562 1 83.88 82 GLY B CA 1
ATOM 2224 C C . GLY B 1 82 ? -18.578 14.742 23.547 1 83.88 82 GLY B C 1
ATOM 2225 O O . GLY B 1 82 ? -17.391 14.414 23.625 1 83.88 82 GLY B O 1
ATOM 2226 N N . ASN B 1 83 ? -18.969 16.047 23.391 1 91.25 83 ASN B N 1
ATOM 2227 C CA . ASN B 1 83 ? -18.016 17.141 23.266 1 91.25 83 ASN B CA 1
ATOM 2228 C C . ASN B 1 83 ? -17.547 17.641 24.641 1 91.25 83 ASN B C 1
ATOM 2230 O O . ASN B 1 83 ? -18.359 18.016 25.469 1 91.25 83 ASN B O 1
ATOM 2234 N N . GLN B 1 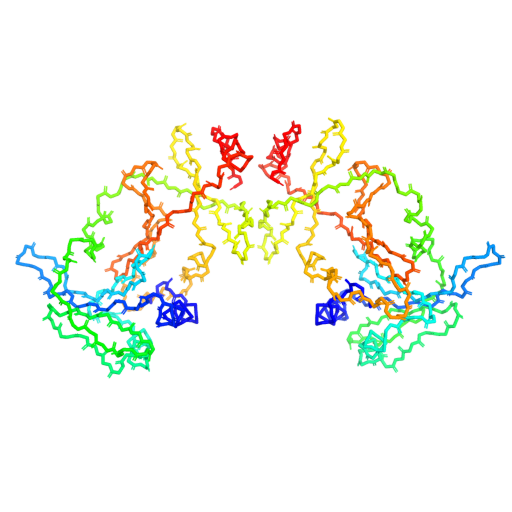84 ? -16.312 17.562 24.875 1 90.75 84 GLN B N 1
ATOM 2235 C CA . GLN B 1 84 ? -15.711 18.125 26.094 1 90.75 84 GLN B CA 1
ATOM 2236 C C . GLN B 1 84 ? -14.922 19.391 25.781 1 90.75 84 GLN B C 1
ATOM 2238 O O . GLN B 1 84 ? -13.82 19.312 25.234 1 90.75 84 GLN B O 1
ATOM 2243 N N . TYR B 1 85 ? -15.469 20.5 26.203 1 89.25 85 TYR B N 1
ATOM 2244 C CA . TYR B 1 85 ? -14.82 21.766 25.922 1 89.25 85 TYR B CA 1
ATOM 2245 C C . TYR B 1 85 ? -13.578 21.953 26.781 1 89.25 85 TYR B C 1
ATOM 2247 O O . TYR B 1 85 ? -13.578 21.594 27.969 1 89.25 85 TYR B O 1
ATOM 2255 N N . GLU B 1 86 ? -12.562 22.281 26.172 1 82.44 86 GLU B N 1
ATOM 2256 C CA . GLU B 1 86 ? -11.289 22.453 26.859 1 82.44 86 GLU B CA 1
ATOM 2257 C C . GLU B 1 86 ? -10.805 23.906 26.766 1 82.44 86 GLU B C 1
ATOM 2259 O O . GLU B 1 86 ? -11.367 24.703 26.016 1 82.44 86 GLU B O 1
ATOM 2264 N N . ILE B 1 87 ? -10.07 24.406 27.906 1 63.09 87 ILE B N 1
ATOM 2265 C CA . ILE B 1 87 ? -9.469 25.734 27.875 1 63.09 87 ILE B CA 1
ATOM 2266 C C . ILE B 1 87 ? -8.359 25.781 26.844 1 63.09 87 ILE B C 1
ATOM 2268 O O . ILE B 1 87 ? -7.566 24.844 26.719 1 63.09 87 ILE B O 1
ATOM 2272 N N . GLU B 1 88 ? -8.352 26.734 26.125 1 56.38 88 GLU B N 1
ATOM 2273 C CA . GLU B 1 88 ? -7.902 27.156 24.812 1 56.38 88 GLU B CA 1
ATOM 2274 C C . GLU B 1 88 ? -6.434 26.812 24.578 1 56.38 88 GLU B C 1
ATOM 2276 O O . GLU B 1 88 ? -5.703 26.547 25.547 1 56.38 88 GLU B O 1
ATOM 2281 N N . GLN B 1 89 ? -5.52 27.453 23.609 1 57.78 89 GLN B N 1
ATOM 2282 C CA . GLN B 1 89 ? -5.102 27.547 22.219 1 57.78 89 GLN B CA 1
ATOM 2283 C C . GLN B 1 89 ? -3.621 27.203 22.062 1 57.78 89 GLN B C 1
ATOM 2285 O O . GLN B 1 89 ? -2.76 28.078 22.203 1 57.78 89 GLN B O 1
ATOM 2290 N N . LYS B 1 90 ? -3.373 25.875 22.203 1 71.88 90 LYS B N 1
ATOM 2291 C CA . LYS B 1 90 ? -1.987 25.422 22.109 1 71.88 90 LYS B CA 1
ATOM 2292 C C . LYS B 1 90 ? -1.341 25.875 20.812 1 71.88 90 LYS B C 1
ATOM 2294 O O . LYS B 1 90 ? -2 25.922 19.766 1 71.88 90 LYS B O 1
ATOM 2299 N N . GLU B 1 91 ? -0.286 26.609 20.891 1 77.56 91 GLU B N 1
ATOM 2300 C CA . GLU B 1 91 ? 0.598 27.047 19.812 1 77.56 91 GLU B CA 1
ATOM 2301 C C . GLU B 1 91 ? 0.745 25.969 18.75 1 77.56 91 GLU B C 1
ATOM 2303 O O . GLU B 1 91 ? 0.933 26.281 17.562 1 77.56 91 GLU B O 1
ATOM 2308 N N . VAL B 1 92 ? 0.43 24.797 19.078 1 83.38 92 VAL B N 1
ATOM 2309 C CA . VAL B 1 92 ? 0.654 23.688 18.172 1 83.38 92 VAL B CA 1
ATOM 2310 C C . VAL B 1 92 ? -0.405 23.688 17.062 1 83.38 92 VAL B C 1
ATOM 2312 O O . VAL B 1 92 ? -0.182 23.141 15.977 1 83.38 92 VAL B O 1
ATOM 2315 N N . TYR B 1 93 ? -1.521 24.391 17.266 1 90.44 93 TYR B N 1
ATOM 2316 C CA . TYR B 1 93 ? -2.627 24.344 16.312 1 90.44 93 TYR B CA 1
ATOM 2317 C C . TYR B 1 93 ? -2.521 25.469 15.297 1 90.44 93 TYR B C 1
ATOM 2319 O O . TYR B 1 93 ? -3.254 25.5 14.305 1 90.44 93 TYR B O 1
ATOM 2327 N N . ASN B 1 94 ? -1.619 26.375 15.609 1 90.81 94 ASN B N 1
ATOM 2328 C CA . ASN B 1 94 ? -1.382 27.453 14.648 1 90.81 94 ASN B CA 1
ATOM 2329 C C . ASN B 1 94 ? -0.494 26.984 13.5 1 90.81 94 ASN B C 1
ATOM 2331 O O . ASN B 1 94 ? 0.677 27.359 13.422 1 90.81 94 ASN B O 1
ATOM 2335 N N . LEU B 1 95 ? -1.082 26.328 12.531 1 95 95 LEU B N 1
ATOM 2336 C CA . LEU B 1 95 ? -0.323 25.688 11.469 1 95 95 LEU B CA 1
ATOM 2337 C C . LEU B 1 95 ? 0.227 26.703 10.492 1 95 95 LEU B C 1
ATOM 2339 O O . LEU B 1 95 ? 1.337 26.547 9.977 1 95 95 LEU B O 1
ATOM 2343 N N . PRO B 1 96 ? -0.524 27.781 10.188 1 94.62 96 PRO B N 1
ATOM 2344 C CA . PRO B 1 96 ? 0.071 28.797 9.312 1 94.62 96 PRO B CA 1
ATOM 2345 C C . PRO B 1 96 ? 1.404 29.328 9.836 1 94.62 96 PRO B C 1
ATOM 2347 O O . PRO B 1 96 ? 2.363 29.469 9.07 1 94.62 96 PRO B O 1
ATOM 2350 N N . ALA B 1 97 ? 1.445 29.562 11.078 1 93 97 ALA B N 1
ATOM 2351 C CA . ALA B 1 97 ? 2.682 30.062 11.68 1 93 97 ALA B CA 1
ATOM 2352 C C . ALA B 1 97 ? 3.762 28.984 11.68 1 93 97 ALA B C 1
ATOM 2354 O O . ALA B 1 97 ? 4.93 29.266 11.383 1 93 97 ALA B O 1
ATOM 2355 N N . ALA B 1 98 ? 3.439 27.766 12.023 1 94.25 98 ALA B N 1
ATOM 2356 C CA . ALA B 1 98 ? 4.391 26.656 12.047 1 94.25 98 ALA B CA 1
ATOM 2357 C C . ALA B 1 98 ? 4.961 26.406 10.656 1 94.25 98 ALA B C 1
ATOM 2359 O O . ALA B 1 98 ? 6.168 26.188 10.508 1 94.25 98 ALA B O 1
ATOM 2360 N N . PHE B 1 99 ? 4.117 26.453 9.711 1 96.88 99 PHE B N 1
ATOM 2361 C CA . PHE B 1 99 ? 4.48 26.172 8.32 1 96.88 99 PHE B CA 1
ATOM 2362 C C . PHE B 1 99 ? 5.512 27.188 7.824 1 96.88 99 PHE B C 1
ATOM 2364 O O . PHE B 1 99 ? 6.461 26.812 7.129 1 96.88 99 PHE B O 1
ATOM 2371 N N . LYS B 1 100 ? 5.355 28.391 8.234 1 95.31 100 LYS B N 1
ATOM 2372 C CA . LYS B 1 100 ? 6.25 29.453 7.805 1 95.31 100 LYS B CA 1
ATOM 2373 C C . LYS B 1 100 ? 7.664 29.234 8.336 1 95.31 100 LYS B C 1
ATOM 2375 O O . LYS B 1 100 ? 8.633 29.719 7.746 1 95.31 100 LYS B O 1
ATOM 2380 N N . LYS B 1 101 ? 7.754 28.5 9.375 1 96.38 101 LYS B N 1
ATOM 2381 C CA . LYS B 1 101 ? 9.047 28.281 10.008 1 96.38 101 LYS B CA 1
ATOM 2382 C C . LYS B 1 101 ? 9.766 27.078 9.391 1 96.38 101 LYS B C 1
ATOM 2384 O O . LYS B 1 101 ? 10.945 26.844 9.656 1 96.38 101 LYS B O 1
ATOM 2389 N N . CYS B 1 102 ? 9.102 26.359 8.625 1 97.38 102 CYS B N 1
ATOM 2390 C CA . CYS B 1 102 ? 9.664 25.141 8.062 1 97.38 102 CYS B CA 1
ATOM 2391 C C . CYS B 1 102 ? 10.516 25.438 6.832 1 97.38 102 CYS B C 1
ATOM 2393 O O . CYS B 1 102 ? 10.016 26 5.855 1 97.38 102 CYS B O 1
ATOM 2395 N N . ASP B 1 103 ? 11.742 24.984 6.902 1 95.06 103 ASP B N 1
ATOM 2396 C CA . ASP B 1 103 ? 12.633 25.297 5.789 1 95.06 103 ASP B CA 1
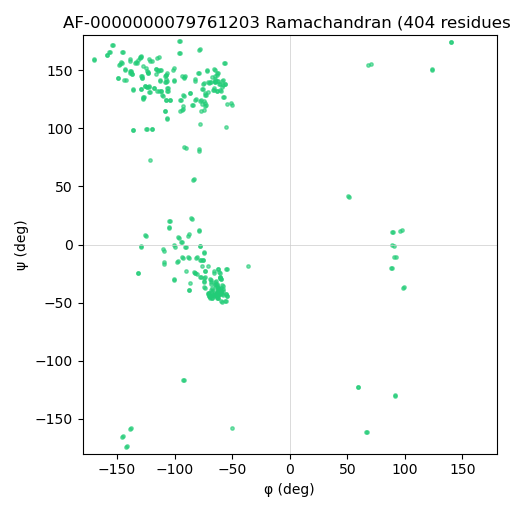ATOM 2397 C C . ASP B 1 103 ? 13.312 24.031 5.262 1 95.06 103 ASP B C 1
ATOM 2399 O O . ASP B 1 103 ? 14.102 24.094 4.32 1 95.06 103 ASP B O 1
ATOM 2403 N N . CYS B 1 104 ? 13.07 22.922 5.844 1 97.69 104 CYS B N 1
ATOM 2404 C CA . CYS B 1 104 ? 13.633 21.656 5.395 1 97.69 104 CYS B CA 1
ATOM 2405 C C . CYS B 1 104 ? 12.68 20.938 4.453 1 97.69 104 CYS B C 1
ATOM 2407 O O . CYS B 1 104 ? 11.602 20.5 4.867 1 97.69 104 CYS B O 1
ATOM 2409 N N . ARG B 1 105 ? 13.141 20.797 3.264 1 97.81 105 ARG B N 1
ATOM 2410 C CA . ARG B 1 105 ? 12.273 20.219 2.24 1 97.81 105 ARG B CA 1
ATOM 2411 C C . ARG B 1 105 ? 12.484 18.719 2.131 1 97.81 105 ARG B C 1
ATOM 2413 O O . ARG B 1 105 ? 13.609 18.234 2.268 1 97.81 105 ARG B O 1
ATOM 2420 N N . PHE B 1 106 ? 11.383 18 1.841 1 97.75 106 PHE B N 1
ATOM 2421 C CA . PHE B 1 106 ? 11.422 16.562 1.637 1 97.75 106 PHE B CA 1
ATOM 2422 C C . PHE B 1 106 ? 10.773 16.188 0.308 1 97.75 106 PHE B C 1
ATOM 2424 O O . PHE B 1 106 ? 9.922 16.906 -0.201 1 97.75 106 PHE B O 1
ATOM 2431 N N . ASN B 1 107 ? 11.211 15.055 -0.242 1 96.69 107 ASN B N 1
ATOM 2432 C CA . ASN B 1 107 ? 10.602 14.453 -1.421 1 96.69 107 ASN B CA 1
ATOM 2433 C C . ASN B 1 107 ? 9.805 13.203 -1.061 1 96.69 107 ASN B C 1
ATOM 2435 O O . ASN B 1 107 ? 10.25 12.383 -0.254 1 96.69 107 ASN B O 1
ATOM 2439 N N . VAL B 1 108 ? 8.609 13.188 -1.591 1 96.69 108 VAL B N 1
ATOM 2440 C CA . VAL B 1 108 ? 7.82 11.969 -1.461 1 96.69 108 VAL B CA 1
ATOM 2441 C C . VAL B 1 108 ? 8.367 10.898 -2.4 1 96.69 108 VAL B C 1
ATOM 2443 O O . VAL B 1 108 ? 8.422 11.094 -3.615 1 96.69 108 VAL B O 1
ATOM 2446 N N . THR B 1 109 ? 8.766 9.727 -1.854 1 96.88 109 THR B N 1
ATOM 2447 C CA . THR B 1 109 ? 9.359 8.672 -2.672 1 96.88 109 THR B CA 1
ATOM 2448 C C . THR B 1 109 ? 8.305 7.66 -3.105 1 96.88 109 THR B C 1
ATOM 2450 O O . THR B 1 109 ? 7.148 7.746 -2.691 1 96.88 109 THR B O 1
ATOM 2453 N N . LYS B 1 110 ? 8.734 6.762 -3.912 1 95.88 110 LYS B N 1
ATOM 2454 C CA . LYS B 1 110 ? 7.855 5.691 -4.371 1 95.88 110 LYS B CA 1
ATOM 2455 C C . LYS B 1 110 ? 7.926 4.484 -3.436 1 95.88 110 LYS B C 1
ATOM 2457 O O . LYS B 1 110 ? 7.211 3.5 -3.631 1 95.88 110 LYS B O 1
ATOM 2462 N N . LEU B 1 111 ? 8.766 4.543 -2.402 1 96.88 111 LEU B N 1
ATOM 2463 C CA . LEU B 1 111 ? 9 3.434 -1.483 1 96.88 111 LEU B CA 1
ATOM 2464 C C . LEU B 1 111 ? 7.977 3.441 -0.352 1 96.88 111 LEU B C 1
ATOM 2466 O O . LEU B 1 111 ? 7.711 4.488 0.244 1 96.88 111 LEU B O 1
ATOM 2470 N N . LEU B 1 112 ? 7.426 2.316 -0.166 1 97.19 112 LEU B N 1
ATOM 2471 C CA . LEU B 1 112 ? 6.449 2.109 0.896 1 97.19 112 LEU B CA 1
ATOM 2472 C C . LEU B 1 112 ? 6.902 1.002 1.843 1 97.19 112 LEU B C 1
ATOM 2474 O O . LEU B 1 112 ? 7.789 0.216 1.506 1 97.19 112 LEU B O 1
ATOM 2478 N N . GLY B 1 113 ? 6.355 1.022 2.996 1 96.12 113 GLY B N 1
ATOM 2479 C CA . GLY B 1 113 ? 6.617 -0.022 3.975 1 96.12 113 GLY B CA 1
ATOM 2480 C C . GLY B 1 113 ? 5.371 -0.461 4.723 1 96.12 113 GLY B C 1
ATOM 2481 O O . GLY B 1 113 ? 4.469 0.344 4.961 1 96.12 113 GLY B O 1
ATOM 2482 N N . GLN B 1 114 ? 5.398 -1.69 5.051 1 95.69 114 GLN B N 1
ATOM 2483 C CA . GLN B 1 114 ? 4.32 -2.225 5.875 1 95.69 114 GLN B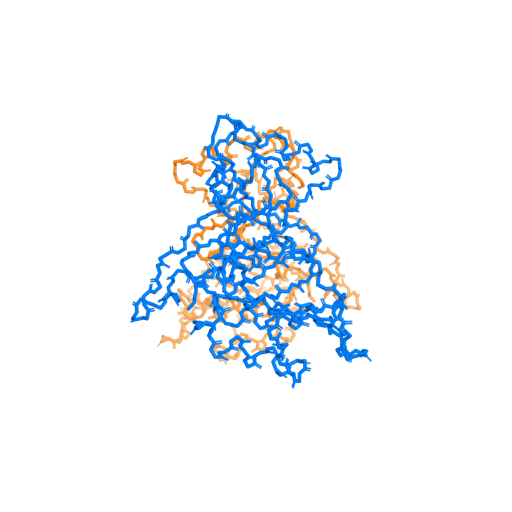 CA 1
ATOM 2484 C C . GLN B 1 114 ? 4.691 -2.199 7.355 1 95.69 114 GLN B C 1
ATOM 2486 O O . GLN B 1 114 ? 5.699 -2.783 7.754 1 95.69 114 GLN B O 1
ATOM 2491 N N . GLN B 1 115 ? 3.893 -1.576 8.141 1 93.25 115 GLN B N 1
ATOM 2492 C CA . GLN B 1 115 ? 4.016 -1.582 9.594 1 93.25 115 GLN B CA 1
ATOM 2493 C C . GLN B 1 115 ? 2.723 -2.057 10.25 1 93.25 115 GLN B C 1
ATOM 2495 O O . GLN B 1 115 ? 1.79 -1.272 10.438 1 93.25 115 GLN B O 1
ATOM 2500 N N . GLY B 1 116 ? 2.75 -3.32 10.617 1 88.56 116 GLY B N 1
ATOM 2501 C CA . GLY B 1 116 ? 1.486 -3.889 11.062 1 88.56 116 GLY B CA 1
ATOM 2502 C C . GLY B 1 116 ? 0.405 -3.834 10 1 88.56 116 GLY B C 1
ATOM 2503 O O . GLY B 1 116 ? 0.607 -4.301 8.875 1 88.56 116 GLY B O 1
ATOM 2504 N N . ASP B 1 117 ? -0.669 -3.209 10.32 1 88.69 117 ASP B N 1
ATOM 2505 C CA . ASP B 1 117 ? -1.795 -3.131 9.398 1 88.69 117 ASP B CA 1
ATOM 2506 C C . ASP B 1 117 ? -1.771 -1.819 8.617 1 88.69 117 ASP B C 1
ATOM 2508 O O . ASP B 1 117 ? -2.654 -1.563 7.793 1 88.69 117 ASP B O 1
ATOM 2512 N N . LYS B 1 118 ? -0.681 -1.107 8.836 1 92.06 118 LYS B N 1
ATOM 2513 C CA . LYS B 1 118 ? -0.603 0.198 8.188 1 92.06 118 LYS B CA 1
ATOM 2514 C C . LYS B 1 118 ? 0.495 0.221 7.125 1 92.06 118 LYS B C 1
ATOM 2516 O O . LYS B 1 118 ? 1.47 -0.528 7.219 1 92.06 118 LYS B O 1
ATOM 2521 N N . VAL B 1 119 ? 0.217 1.027 6.195 1 96.38 119 VAL B N 1
ATOM 2522 C CA . VAL B 1 119 ? 1.22 1.287 5.168 1 96.38 119 VAL B CA 1
ATOM 2523 C C . VAL B 1 119 ? 1.821 2.676 5.371 1 96.38 119 VAL B C 1
ATOM 2525 O O . VAL B 1 119 ? 1.099 3.641 5.633 1 96.38 119 VAL B O 1
ATOM 2528 N N . ILE B 1 120 ? 3.135 2.676 5.273 1 97.25 120 ILE B N 1
ATOM 2529 C CA . ILE B 1 120 ? 3.824 3.953 5.434 1 97.25 120 ILE B CA 1
ATOM 2530 C C . ILE B 1 120 ? 4.527 4.324 4.129 1 97.25 120 ILE B C 1
ATOM 2532 O O . ILE B 1 120 ? 4.832 3.453 3.311 1 97.25 120 ILE B O 1
ATOM 2536 N N . ARG B 1 121 ? 4.668 5.637 3.906 1 97.88 121 ARG B N 1
ATOM 2537 C CA . ARG B 1 121 ? 5.414 6.219 2.797 1 97.88 121 ARG B CA 1
ATOM 2538 C C . ARG B 1 121 ? 6.758 6.766 3.268 1 97.88 121 ARG B C 1
ATOM 2540 O O . ARG B 1 121 ? 6.809 7.598 4.176 1 97.88 121 ARG B O 1
ATOM 2547 N N . PHE B 1 122 ? 7.781 6.297 2.637 1 97.06 122 PHE B N 1
ATOM 2548 C CA . PHE B 1 122 ? 9.086 6.875 2.928 1 97.06 122 PHE B CA 1
ATOM 2549 C C . PHE B 1 122 ? 9.234 8.242 2.262 1 97.06 122 PHE B C 1
ATOM 2551 O O . PHE B 1 122 ? 8.852 8.414 1.104 1 97.06 122 PHE B O 1
ATOM 2558 N N . ILE B 1 123 ? 9.703 9.156 2.986 1 97.44 123 ILE B N 1
ATOM 2559 C CA . ILE B 1 123 ? 10.047 10.477 2.471 1 97.44 123 ILE B CA 1
ATOM 2560 C C . ILE B 1 123 ? 11.508 10.789 2.771 1 97.44 123 ILE B C 1
ATOM 2562 O O . ILE B 1 123 ? 12.055 10.32 3.775 1 97.44 123 ILE B O 1
ATOM 2566 N N . GLN B 1 124 ? 12.117 11.523 1.891 1 96.75 124 GLN B N 1
ATOM 2567 C CA . GLN B 1 124 ? 13.555 11.75 1.993 1 96.75 124 GLN B CA 1
ATOM 2568 C C . GLN B 1 124 ? 13.883 13.234 1.913 1 96.75 124 GLN B C 1
ATOM 2570 O O . GLN B 1 124 ? 13.352 13.953 1.057 1 96.75 124 GLN B O 1
ATOM 2575 N N . GLU B 1 125 ? 14.688 13.617 2.773 1 96.81 125 GLU B N 1
ATOM 2576 C CA . GLU B 1 125 ? 15.125 15.016 2.809 1 96.81 125 GLU B CA 1
ATOM 2577 C C . GLU B 1 125 ? 15.812 15.406 1.505 1 96.81 125 GLU B C 1
ATOM 2579 O O . GLU B 1 125 ? 16.609 14.648 0.964 1 96.81 125 GLU B O 1
ATOM 2584 N N . ASP B 1 126 ? 15.367 16.562 1.005 1 94.31 126 ASP B N 1
ATOM 2585 C CA . ASP B 1 126 ? 16.016 17.141 -0.173 1 94.31 126 ASP B CA 1
ATOM 2586 C C . ASP B 1 126 ? 17.25 17.938 0.214 1 94.31 126 ASP B C 1
ATOM 2588 O O . ASP B 1 126 ? 17.266 19.156 0.096 1 94.31 126 ASP B O 1
ATOM 2592 N N . GLY B 1 127 ? 18.109 17.422 0.826 1 89.25 127 GLY B N 1
ATOM 2593 C CA . GLY B 1 127 ? 19.344 18.031 1.282 1 89.25 127 GLY B CA 1
ATOM 2594 C C . GLY B 1 127 ? 20.531 17.094 1.287 1 89.25 127 GLY B C 1
ATOM 2595 O O . GLY B 1 127 ? 20.469 16.016 0.688 1 89.25 127 GLY B O 1
ATOM 2596 N N . SER B 1 128 ? 21.531 17.469 1.922 1 85.5 128 SER B N 1
ATOM 2597 C CA . SER B 1 128 ? 22.812 16.766 1.85 1 85.5 128 SER B CA 1
ATOM 2598 C C . SER B 1 128 ? 22.781 15.492 2.699 1 85.5 128 SER B C 1
ATOM 2600 O O . SER B 1 128 ? 23.453 14.508 2.377 1 85.5 128 SER B O 1
ATOM 2602 N N . THR B 1 129 ? 21.984 15.492 3.705 1 85.94 129 THR B N 1
ATOM 2603 C CA . THR B 1 129 ? 21.984 14.344 4.605 1 85.94 129 THR B CA 1
ATOM 2604 C C . THR B 1 129 ? 21.125 13.219 4.035 1 85.94 129 THR B C 1
ATOM 2606 O O . THR B 1 129 ? 21.266 12.062 4.43 1 85.94 129 THR B O 1
ATOM 2609 N N . ARG B 1 130 ? 20.203 13.562 3.219 1 92.94 130 ARG B N 1
ATOM 2610 C CA . ARG B 1 130 ? 19.234 12.609 2.654 1 92.94 130 ARG B CA 1
ATOM 2611 C C . ARG B 1 130 ? 18.594 11.766 3.748 1 92.94 130 ARG B C 1
ATOM 2613 O O . ARG B 1 130 ? 18.5 10.547 3.621 1 92.94 130 ARG B O 1
ATOM 2620 N N . HIS B 1 131 ? 18.281 12.492 4.844 1 94.75 131 HIS B N 1
ATOM 2621 C CA . HIS B 1 131 ? 17.609 11.836 5.953 1 94.75 131 HIS B CA 1
ATOM 2622 C C . HIS B 1 131 ? 16.312 11.172 5.496 1 94.75 131 HIS B C 1
ATOM 2624 O O . HIS B 1 131 ? 15.562 11.75 4.695 1 94.75 131 HIS B O 1
ATOM 2630 N N . VAL B 1 132 ? 16.109 9.969 6.02 1 96.06 132 VAL B N 1
ATOM 2631 C CA . VAL B 1 132 ? 14.922 9.203 5.621 1 96.06 132 VAL B CA 1
ATOM 2632 C C . VAL B 1 132 ? 13.961 9.094 6.797 1 96.06 132 VAL B C 1
ATOM 2634 O O . VAL B 1 132 ? 14.367 8.789 7.922 1 96.06 132 VAL B O 1
ATOM 2637 N N . THR B 1 133 ? 12.766 9.375 6.523 1 95.94 133 THR B N 1
ATOM 2638 C CA . THR B 1 133 ? 11.68 9.164 7.473 1 95.94 133 THR B CA 1
ATOM 2639 C C . THR B 1 133 ? 10.422 8.664 6.758 1 95.94 133 THR B C 1
ATOM 2641 O O . THR B 1 133 ? 10.492 8.242 5.602 1 95.94 133 THR B O 1
ATOM 2644 N N . ALA B 1 134 ? 9.32 8.562 7.508 1 97.38 134 ALA B N 1
ATOM 2645 C CA . ALA B 1 134 ? 8.094 8.055 6.895 1 97.38 134 ALA B CA 1
ATOM 2646 C C . ALA B 1 134 ? 6.859 8.688 7.52 1 97.38 134 ALA B C 1
ATOM 2648 O O . ALA B 1 134 ? 6.918 9.203 8.641 1 97.38 134 ALA B O 1
ATOM 2649 N N . ILE B 1 135 ? 5.836 8.703 6.734 1 97.88 135 ILE B N 1
ATOM 2650 C CA . ILE B 1 135 ? 4.516 9.094 7.219 1 97.88 135 ILE B CA 1
ATOM 2651 C C . ILE B 1 135 ? 3.484 8.039 6.809 1 97.88 135 ILE B C 1
ATOM 2653 O O . ILE B 1 135 ? 3.754 7.203 5.941 1 97.88 135 ILE B O 1
ATOM 2657 N N . SER B 1 136 ? 2.383 8.102 7.52 1 97.56 136 SER B N 1
ATOM 2658 C CA . SER B 1 136 ? 1.313 7.191 7.121 1 97.56 136 SER B CA 1
ATOM 2659 C C . SER B 1 136 ? 0.858 7.469 5.691 1 97.56 136 SER B C 1
ATOM 2661 O O . SER B 1 136 ? 0.687 8.625 5.305 1 97.56 136 SER B O 1
ATOM 2663 N N . GLU B 1 137 ? 0.628 6.426 4.949 1 97.62 137 GLU B N 1
ATOM 2664 C CA . GLU B 1 137 ? 0.218 6.535 3.555 1 97.62 137 GLU B CA 1
ATOM 2665 C C . GLU B 1 137 ? -1.123 7.254 3.428 1 97.62 137 GLU B C 1
ATOM 2667 O O . GLU B 1 137 ? -1.435 7.816 2.377 1 97.62 137 GLU B O 1
ATOM 2672 N N . ILE B 1 138 ? -1.886 7.281 4.453 1 97 138 ILE B N 1
ATOM 2673 C CA . ILE B 1 138 ? -3.209 7.895 4.414 1 97 138 ILE B CA 1
ATOM 2674 C C . ILE B 1 138 ? -3.084 9.375 4.066 1 97 138 ILE B C 1
ATOM 2676 O O . ILE B 1 138 ? -3.971 9.945 3.432 1 97 138 ILE B O 1
ATOM 2680 N N . PHE B 1 139 ? -1.961 9.977 4.426 1 97.81 139 PHE B N 1
ATOM 2681 C CA . PHE B 1 139 ? -1.793 11.398 4.16 1 97.81 139 PHE B CA 1
ATOM 2682 C C . PHE B 1 139 ? -1.533 11.641 2.678 1 97.81 139 PHE B C 1
ATOM 2684 O O . PHE B 1 139 ? -1.964 12.656 2.125 1 97.81 139 PHE B O 1
ATOM 2691 N N . MET B 1 140 ? -0.89 10.719 2.041 1 96.56 140 MET B N 1
ATOM 2692 C CA . MET B 1 140 ? -0.708 10.828 0.597 1 96.56 140 MET B CA 1
ATOM 2693 C C . MET B 1 140 ? -2.039 10.664 -0.133 1 96.56 140 MET B C 1
ATOM 2695 O O . MET B 1 140 ? -2.262 11.289 -1.17 1 96.56 140 MET B O 1
ATOM 2699 N N . ASN B 1 141 ? -2.844 9.875 0.451 1 95.94 141 ASN B N 1
ATOM 2700 C CA . ASN B 1 141 ? -4.168 9.695 -0.131 1 95.94 141 ASN B CA 1
ATOM 2701 C C . ASN B 1 141 ? -5.062 10.898 0.12 1 95.94 141 ASN B C 1
ATOM 2703 O O . ASN B 1 141 ? -5.988 11.164 -0.652 1 95.94 141 ASN B O 1
ATOM 2707 N N . LEU B 1 142 ? -4.805 11.562 1.19 1 97.5 142 LEU B N 1
ATOM 2708 C CA . LEU B 1 142 ? -5.582 12.734 1.583 1 97.5 142 LEU B CA 1
ATOM 2709 C C . LEU B 1 142 ? -5.305 13.906 0.647 1 97.5 142 LEU B C 1
ATOM 2711 O O . LEU B 1 142 ? -6.234 14.602 0.232 1 97.5 142 LEU B O 1
ATOM 2715 N N . ILE B 1 143 ? -4.051 14.078 0.307 1 97 143 ILE B N 1
ATOM 2716 C CA . ILE B 1 143 ? -3.611 15.211 -0.495 1 97 143 ILE B CA 1
ATOM 2717 C C . ILE B 1 143 ? -3.967 14.984 -1.961 1 97 143 ILE B C 1
ATOM 2719 O O . ILE B 1 143 ? -3.586 13.961 -2.543 1 97 143 ILE B O 1
ATOM 2723 N N . ASP B 1 144 ? -4.668 15.883 -2.504 1 93.81 144 ASP B N 1
ATOM 2724 C CA . ASP B 1 144 ? -5.129 15.773 -3.883 1 93.81 144 ASP B CA 1
ATOM 2725 C C . ASP B 1 144 ? -4.961 17.094 -4.625 1 93.81 144 ASP B C 1
ATOM 2727 O O . ASP B 1 144 ? -5.855 17.938 -4.602 1 93.81 144 ASP B O 1
ATOM 2731 N N . PRO B 1 145 ? -3.92 17.203 -5.371 1 89.94 145 PRO B N 1
ATOM 2732 C CA . PRO B 1 145 ? -3.715 18.453 -6.113 1 89.94 145 PRO B CA 1
ATOM 2733 C C . PRO B 1 145 ? -4.84 18.75 -7.102 1 89.94 145 PRO B C 1
ATOM 2735 O O . PRO B 1 145 ? -5.09 19.906 -7.438 1 89.94 145 PRO B O 1
ATOM 2738 N N . ALA B 1 146 ? -5.527 17.75 -7.512 1 90.38 146 ALA B N 1
ATOM 2739 C CA . ALA B 1 146 ? -6.605 17.922 -8.484 1 90.38 146 ALA B CA 1
ATOM 2740 C C . ALA B 1 146 ? -7.844 18.531 -7.828 1 90.38 146 ALA B C 1
ATOM 2742 O O . ALA B 1 146 ? -8.75 19 -8.516 1 90.38 146 ALA B O 1
ATOM 2743 N N . ALA B 1 147 ? -7.863 18.547 -6.543 1 89.94 147 ALA B N 1
ATOM 2744 C CA . ALA B 1 147 ? -9.023 19.016 -5.805 1 89.94 147 ALA B CA 1
ATOM 2745 C C . ALA B 1 147 ? -8.883 20.5 -5.449 1 89.94 147 ALA B C 1
ATOM 2747 O O . ALA B 1 147 ? -9.75 21.078 -4.797 1 89.94 147 ALA B O 1
ATOM 2748 N N . VAL B 1 148 ? -7.84 21.125 -5.867 1 91.81 148 VAL B N 1
ATOM 2749 C CA . VAL B 1 148 ? -7.578 22.531 -5.566 1 91.81 148 VAL B CA 1
ATOM 2750 C C . VAL B 1 148 ? -8.664 23.391 -6.184 1 91.81 148 VAL B C 1
ATOM 2752 O O . VAL B 1 148 ? -9.023 23.219 -7.352 1 91.81 148 VAL B O 1
ATOM 2755 N N . ASP B 1 149 ? -9.164 24.281 -5.379 1 89.75 149 ASP B N 1
ATOM 2756 C CA . ASP B 1 149 ? -10.219 25.188 -5.828 1 89.75 149 ASP B CA 1
ATOM 2757 C C . ASP B 1 149 ? -9.633 26.484 -6.387 1 89.75 149 ASP B C 1
ATOM 2759 O O . ASP B 1 149 ? -9.719 27.531 -5.758 1 89.75 149 ASP B O 1
ATOM 2763 N N . TYR B 1 150 ? -9.266 26.469 -7.598 1 90.25 150 TYR B N 1
ATOM 2764 C CA . TYR B 1 150 ? -8.633 27.625 -8.234 1 90.25 150 TYR B CA 1
ATOM 2765 C C . TYR B 1 150 ? -9.625 28.766 -8.406 1 90.25 150 TYR B C 1
ATOM 2767 O O . TYR B 1 150 ? -9.25 29.938 -8.328 1 90.25 150 TYR B O 1
ATOM 2775 N N . ASP B 1 151 ? -10.82 28.438 -8.555 1 89.44 151 ASP B N 1
ATOM 2776 C CA . ASP B 1 151 ? -11.859 29.422 -8.789 1 89.44 151 ASP B CA 1
ATOM 2777 C C . ASP B 1 151 ? -12.031 30.344 -7.582 1 89.44 151 ASP B C 1
ATOM 2779 O O . ASP B 1 151 ? -12.383 31.516 -7.727 1 89.44 151 ASP B O 1
ATOM 2783 N N . ASN B 1 152 ? -11.797 29.797 -6.5 1 88.12 152 ASN B N 1
ATOM 2784 C CA . ASN B 1 152 ? -11.961 30.594 -5.285 1 88.12 152 ASN B CA 1
ATOM 2785 C C . ASN B 1 152 ? -10.609 31.031 -4.715 1 88.12 152 ASN B C 1
ATOM 2787 O O . ASN B 1 152 ? -10.484 31.234 -3.508 1 88.12 152 ASN B O 1
ATOM 2791 N N . GLY B 1 153 ? -9.539 31.016 -5.57 1 91.75 153 GLY B N 1
ATOM 2792 C CA . GLY B 1 153 ? -8.273 31.641 -5.246 1 91.75 153 GLY B CA 1
ATOM 2793 C C . GLY B 1 153 ? -7.32 30.719 -4.508 1 91.75 153 GLY B C 1
ATOM 2794 O O . GLY B 1 153 ? -6.289 31.156 -3.998 1 91.75 153 GLY B O 1
ATOM 2795 N N . GLU B 1 154 ? -7.59 29.5 -4.43 1 94.19 154 GLU B N 1
ATOM 2796 C CA . GLU B 1 154 ? -6.691 28.562 -3.764 1 94.19 154 GLU B CA 1
ATOM 2797 C C . GLU B 1 154 ? -5.465 28.281 -4.621 1 94.19 154 GLU B C 1
ATOM 2799 O O . GLU B 1 154 ? -5.578 28.109 -5.84 1 94.19 154 GLU B O 1
ATOM 2804 N N . TYR B 1 155 ? -4.312 28.219 -3.975 1 95.38 155 TYR B N 1
ATOM 2805 C CA . TYR B 1 155 ? -3.066 27.859 -4.652 1 95.38 155 TYR B CA 1
ATOM 2806 C C . TYR B 1 155 ? -2.75 26.391 -4.484 1 95.38 155 TYR B C 1
ATOM 2808 O O . TYR B 1 155 ? -3.33 25.703 -3.631 1 95.38 155 TYR B O 1
ATOM 2816 N N . GLU B 1 156 ? -1.827 25.922 -5.309 1 95.62 156 GLU B N 1
ATOM 2817 C CA . GLU B 1 156 ? -1.312 24.562 -5.141 1 95.62 156 GLU B CA 1
ATOM 2818 C C . GLU B 1 156 ? -0.602 24.406 -3.799 1 95.62 156 GLU B C 1
ATOM 2820 O O . GLU B 1 156 ? 0.117 25.312 -3.361 1 95.62 156 GLU B O 1
ATOM 2825 N N . PRO B 1 157 ? -0.857 23.25 -3.275 1 96.81 157 PRO B N 1
ATOM 2826 C CA . PRO B 1 157 ? -0.188 23.047 -1.989 1 96.81 157 PRO B CA 1
ATOM 2827 C C . PRO B 1 157 ? 1.319 22.844 -2.133 1 96.81 157 PRO B C 1
ATOM 2829 O O . PRO B 1 157 ? 1.784 22.359 -3.164 1 96.81 157 PRO B O 1
ATOM 2832 N N . PHE B 1 158 ? 1.973 23.266 -1.113 1 97.25 158 PHE B N 1
ATOM 2833 C CA . PHE B 1 158 ? 3.414 23.078 -1.015 1 97.25 158 PHE B CA 1
ATOM 2834 C C . PHE B 1 158 ? 3.754 22.109 0.106 1 97.25 158 PHE B C 1
ATOM 2836 O O . PHE B 1 158 ? 3.137 22.141 1.172 1 97.25 158 PHE B O 1
ATOM 2843 N N . GLY B 1 159 ? 4.805 21.219 -0.18 1 97.06 159 GLY B N 1
ATOM 2844 C CA . GLY B 1 159 ? 5.27 20.25 0.792 1 97.06 159 GLY B CA 1
ATOM 2845 C C . GLY B 1 159 ? 5.605 18.906 0.172 1 97.06 159 GLY B C 1
ATOM 2846 O O . GLY B 1 159 ? 5.465 18.719 -1.039 1 97.06 159 GLY B O 1
ATOM 2847 N N . PRO B 1 160 ? 6.145 18.094 1.087 1 98 160 PRO B N 1
ATOM 2848 C CA . PRO B 1 160 ? 6.301 18.156 2.541 1 98 160 PRO B CA 1
ATOM 2849 C C . PRO B 1 160 ? 7.512 18.984 2.969 1 98 160 PRO B C 1
ATOM 2851 O O . PRO B 1 160 ? 8.555 18.938 2.311 1 98 160 PRO B O 1
ATOM 2854 N N . VAL B 1 161 ? 7.336 19.703 4.047 1 98.44 161 VAL B N 1
ATOM 2855 C CA . VAL B 1 161 ? 8.414 20.469 4.668 1 98.44 161 VAL B CA 1
ATOM 2856 C C . VAL B 1 161 ? 8.414 20.234 6.176 1 98.44 161 VAL B C 1
ATOM 2858 O O . VAL B 1 161 ? 7.406 19.812 6.746 1 98.44 161 VAL B O 1
ATOM 2861 N N . ALA B 1 162 ? 9.523 20.453 6.809 1 98 162 ALA B N 1
ATOM 2862 C CA . ALA B 1 162 ? 9.672 20.297 8.258 1 98 162 ALA B CA 1
ATOM 2863 C C . ALA B 1 162 ? 10.625 21.344 8.82 1 98 162 ALA B C 1
ATOM 2865 O O . ALA B 1 162 ? 11.281 22.078 8.07 1 98 162 ALA B O 1
ATOM 2866 N N . LEU B 1 163 ? 10.562 21.438 10.172 1 97.25 163 LEU B N 1
ATOM 2867 C CA . LEU B 1 163 ? 11.453 22.375 10.844 1 97.25 163 LEU B CA 1
ATOM 2868 C C . LEU B 1 163 ? 12.914 21.984 10.641 1 97.25 163 LEU B C 1
ATOM 2870 O O . LEU B 1 163 ? 13.773 22.844 10.477 1 97.25 163 LEU B O 1
ATOM 2874 N N . CYS B 1 164 ? 13.227 20.75 10.719 1 96.12 164 CYS B N 1
ATOM 2875 C CA . CYS B 1 164 ? 14.547 20.156 10.5 1 96.12 164 CYS B CA 1
ATOM 2876 C C . CYS B 1 164 ? 14.43 18.703 10.055 1 96.12 164 CYS B C 1
ATOM 2878 O O . CYS B 1 164 ? 13.336 18.125 10.07 1 96.12 164 CYS B O 1
ATOM 2880 N N . PRO B 1 165 ? 15.477 18.094 9.664 1 94.31 165 PRO B N 1
ATOM 2881 C CA . PRO B 1 165 ? 15.406 16.734 9.109 1 94.31 165 PRO B CA 1
ATOM 2882 C C . PRO B 1 165 ? 14.852 15.719 10.094 1 94.31 165 PRO B C 1
ATOM 2884 O O . PRO B 1 165 ? 14.195 14.75 9.695 1 94.31 165 PRO B O 1
ATOM 2887 N N . THR B 1 166 ? 15.016 15.93 11.352 1 94.62 166 THR B N 1
ATOM 2888 C CA . THR B 1 166 ? 14.609 14.945 12.344 1 94.62 166 THR B CA 1
ATOM 2889 C C . THR B 1 166 ? 13.328 15.375 13.047 1 94.62 166 THR B C 1
ATOM 2891 O O . THR B 1 166 ? 12.984 14.859 14.109 1 94.62 166 THR B O 1
ATOM 2894 N N . SER B 1 167 ? 12.656 16.391 12.445 1 95.5 167 SER B N 1
ATOM 2895 C CA . SER B 1 167 ? 11.406 16.875 13.023 1 95.5 167 SER B CA 1
ATOM 2896 C C . SER B 1 167 ? 10.367 15.766 13.133 1 95.5 167 SER B C 1
ATOM 2898 O O . SER B 1 167 ? 10.227 14.953 12.219 1 95.5 167 SER B O 1
ATOM 2900 N N . PRO B 1 168 ? 9.594 15.711 14.18 1 96 168 PRO B N 1
ATOM 2901 C CA . PRO B 1 168 ? 8.578 14.672 14.359 1 96 168 PRO B CA 1
ATOM 2902 C C . PRO B 1 168 ? 7.32 14.938 13.531 1 96 168 PRO B C 1
ATOM 2904 O O . PRO B 1 168 ? 6.395 14.117 13.531 1 96 168 PRO B O 1
ATOM 2907 N N . PHE B 1 169 ? 7.34 16.078 12.797 1 97.06 169 PHE B N 1
ATOM 2908 C CA . PHE B 1 169 ? 6.148 16.422 12.023 1 97.06 169 PHE B CA 1
ATOM 2909 C C . PHE B 1 169 ? 6.523 16.922 10.641 1 97.06 169 PHE B C 1
ATOM 2911 O O . PHE B 1 169 ? 7.559 17.578 10.469 1 97.06 169 PHE B O 1
ATOM 2918 N N . MET B 1 170 ? 5.652 16.594 9.727 1 97.81 170 MET B N 1
ATOM 2919 C CA . MET B 1 170 ? 5.719 17.094 8.352 1 97.81 170 MET B CA 1
ATOM 2920 C C . MET B 1 170 ? 4.527 17.984 8.039 1 97.81 170 MET B C 1
ATOM 2922 O O . MET B 1 170 ? 3.434 17.781 8.562 1 97.81 170 MET B O 1
ATOM 2926 N N . TYR B 1 171 ? 4.785 18.922 7.16 1 98.44 171 TYR B N 1
ATOM 2927 C CA . TYR B 1 171 ? 3.74 19.906 6.895 1 98.44 171 TYR B CA 1
ATOM 2928 C C . TYR B 1 171 ? 3.475 20.031 5.398 1 98.44 171 TYR B C 1
ATOM 2930 O O . TYR B 1 171 ? 4.395 19.906 4.586 1 98.44 171 TYR B O 1
ATOM 2938 N N . TRP B 1 172 ? 2.275 20.219 5.031 1 98.31 172 TRP B N 1
ATOM 2939 C CA . TRP B 1 172 ? 1.794 20.719 3.746 1 98.31 172 TRP B CA 1
ATOM 2940 C C . TRP B 1 172 ? 0.919 21.953 3.928 1 98.31 172 TRP B C 1
ATOM 2942 O O . TRP B 1 172 ? 0.267 22.109 4.961 1 98.31 172 TRP B O 1
ATOM 2952 N N . GLY B 1 173 ? 0.985 22.812 2.92 1 97.38 173 GLY B N 1
ATOM 2953 C CA . GLY B 1 173 ? 0.087 23.953 3.07 1 97.38 173 GLY B CA 1
ATOM 2954 C C . GLY B 1 173 ? -0.018 24.797 1.816 1 97.38 173 GLY B C 1
ATOM 2955 O O . GLY B 1 173 ? 0.805 24.672 0.906 1 97.38 173 GLY B O 1
ATOM 2956 N N . ASN B 1 174 ? -1.034 25.5 1.735 1 96.75 174 ASN B N 1
ATOM 2957 C CA . ASN B 1 174 ? -1.208 26.578 0.778 1 96.75 174 ASN B CA 1
ATOM 2958 C C . ASN B 1 174 ? -1.861 27.797 1.426 1 96.75 174 ASN B C 1
ATOM 2960 O O . ASN B 1 174 ? -1.753 28 2.637 1 96.75 174 ASN B O 1
ATOM 2964 N N . ASN B 1 175 ? -2.477 28.672 0.664 1 95.31 175 ASN B N 1
ATOM 2965 C CA . ASN B 1 175 ? -3 29.938 1.201 1 95.31 175 ASN B CA 1
ATOM 2966 C C . ASN B 1 175 ? -4.273 29.703 2.012 1 95.31 175 ASN B C 1
ATOM 2968 O O . ASN B 1 175 ? -4.699 30.578 2.76 1 95.31 175 ASN B O 1
ATOM 2972 N N . GLN B 1 176 ? -4.836 28.469 2.027 1 95.06 176 GLN B N 1
ATOM 2973 C CA . GLN B 1 176 ? -6.156 28.297 2.631 1 95.06 176 GLN B CA 1
ATOM 2974 C C . GLN B 1 176 ? -6.168 27.109 3.6 1 95.06 176 GLN B C 1
ATOM 2976 O O . GLN B 1 176 ? -7.016 27.047 4.492 1 95.06 176 GLN B O 1
ATOM 2981 N N . CYS B 1 177 ? -5.285 26.172 3.414 1 96.19 177 CYS B N 1
ATOM 2982 C CA . CYS B 1 177 ? -5.32 24.953 4.227 1 96.19 177 CYS B CA 1
ATOM 2983 C C . CYS B 1 177 ? -3.91 24.469 4.543 1 96.19 177 CYS B C 1
ATOM 2985 O O . CYS B 1 177 ? -2.979 24.703 3.768 1 96.19 177 CYS B O 1
ATOM 2987 N N . TYR B 1 178 ? -3.818 23.812 5.723 1 97.31 178 TYR B N 1
ATOM 2988 C CA . TYR B 1 178 ? -2.547 23.25 6.16 1 97.31 178 TYR B CA 1
ATOM 2989 C C . TYR B 1 178 ? -2.746 21.859 6.766 1 97.31 178 TYR B C 1
ATOM 2991 O O . TYR B 1 178 ? -3.803 21.578 7.332 1 97.31 178 TYR B O 1
ATOM 2999 N N . LEU B 1 179 ? -1.76 21.047 6.617 1 98.31 179 LEU B N 1
ATOM 3000 C CA . LEU B 1 179 ? -1.694 19.719 7.207 1 98.31 179 LEU B CA 1
ATOM 3001 C C . LEU B 1 179 ? -0.4 19.531 7.988 1 98.31 179 LEU B C 1
ATOM 3003 O O . LEU B 1 179 ? 0.682 19.859 7.496 1 98.31 179 LEU B O 1
ATOM 3007 N N . MET B 1 180 ? -0.552 19.141 9.203 1 98.31 180 MET B N 1
ATOM 3008 C CA . MET B 1 180 ? 0.546 18.594 9.992 1 98.31 180 MET B CA 1
ATOM 3009 C C . MET B 1 180 ? 0.385 17.078 10.18 1 98.31 180 MET B C 1
ATOM 3011 O O . MET B 1 180 ? -0.658 16.625 10.641 1 98.31 180 MET B O 1
ATOM 3015 N N . ALA B 1 181 ? 1.358 16.328 9.805 1 97.94 181 ALA B N 1
ATOM 3016 C CA . ALA B 1 181 ? 1.333 14.875 9.922 1 97.94 181 ALA B CA 1
ATOM 3017 C C . ALA B 1 181 ? 2.494 14.375 10.773 1 97.94 181 ALA B C 1
ATOM 3019 O O . ALA B 1 181 ? 3.646 14.75 10.555 1 97.94 181 ALA B O 1
ATOM 3020 N N . GLY B 1 182 ? 2.172 13.531 11.711 1 97.12 182 GLY B N 1
ATOM 3021 C CA . GLY B 1 182 ? 3.217 12.906 12.508 1 97.12 182 GLY B CA 1
ATOM 3022 C C . GLY B 1 182 ? 4.062 11.93 11.719 1 97.12 182 GLY B C 1
ATOM 3023 O O . GLY B 1 182 ? 3.545 11.18 10.883 1 97.12 182 GLY B O 1
ATOM 3024 N N . VAL B 1 183 ? 5.352 11.977 12.008 1 96.81 183 VAL B N 1
ATOM 3025 C CA . VAL B 1 183 ? 6.289 11.062 11.359 1 96.81 183 VAL B CA 1
ATOM 3026 C C . VAL B 1 183 ? 6.223 9.695 12.039 1 96.81 183 VAL B C 1
ATOM 3028 O O . VAL B 1 183 ? 5.965 9.602 13.242 1 96.81 183 VAL B O 1
ATOM 3031 N N . ARG B 1 184 ? 6.449 8.703 11.234 1 94.62 184 ARG B N 1
ATOM 3032 C CA . ARG B 1 184 ? 6.566 7.348 11.758 1 94.62 184 ARG B CA 1
ATOM 3033 C C . ARG B 1 184 ? 8.016 7.012 12.086 1 94.62 184 ARG B C 1
ATOM 3035 O O . ARG B 1 184 ? 8.938 7.496 11.422 1 94.62 184 ARG B O 1
ATOM 3042 N N . THR B 1 185 ? 8.148 6.277 13.102 1 86.75 185 THR B N 1
ATOM 3043 C CA . THR B 1 185 ? 9.477 5.824 13.477 1 86.75 185 THR B CA 1
ATOM 3044 C C . THR B 1 185 ? 9.648 4.34 13.164 1 86.75 185 THR B C 1
ATOM 3046 O O . THR B 1 185 ? 8.68 3.576 13.195 1 86.75 185 THR B O 1
ATOM 3049 N N . ALA B 1 186 ? 10.883 4.074 12.789 1 89.38 186 ALA B N 1
ATOM 3050 C CA . ALA B 1 186 ? 11.195 2.66 12.594 1 89.38 186 ALA B CA 1
ATOM 3051 C C . ALA B 1 186 ? 11.102 1.889 13.906 1 89.38 186 ALA B C 1
ATOM 3053 O O . ALA B 1 186 ? 11.508 2.389 14.961 1 89.38 186 ALA B O 1
ATOM 3054 N N . GLU B 1 187 ? 10.555 0.728 13.75 1 83.12 187 GLU B N 1
ATOM 3055 C CA . GLU B 1 187 ? 10.664 -0.177 14.891 1 83.12 187 GLU B CA 1
ATOM 3056 C C . GLU B 1 187 ? 12.125 -0.528 15.18 1 83.12 187 GLU B C 1
ATOM 3058 O O . GLU B 1 187 ? 12.953 -0.551 14.273 1 83.12 187 GLU B O 1
ATOM 3063 N N . GLU B 1 188 ? 12.406 -0.686 16.422 1 83 188 GLU B N 1
ATOM 3064 C CA . GLU B 1 188 ? 13.781 -1.012 16.797 1 83 188 GLU B CA 1
ATOM 3065 C C . GLU B 1 188 ? 14.25 -2.291 16.109 1 83 188 GLU B C 1
ATOM 3067 O O . GLU B 1 188 ? 13.438 -3.035 15.555 1 83 188 GLU B O 1
ATOM 3072 N N . GLY B 1 189 ? 15.602 -2.408 15.977 1 88.06 189 GLY B N 1
ATOM 3073 C CA . GLY B 1 189 ? 16.156 -3.625 15.398 1 88.06 189 GLY B CA 1
ATOM 3074 C C . GLY B 1 189 ? 16.344 -3.543 13.898 1 88.06 189 GLY B C 1
ATOM 3075 O O . GLY B 1 189 ? 16.938 -2.59 13.391 1 88.06 189 GLY B O 1
ATOM 3076 N N . GLU B 1 190 ? 15.883 -4.492 13.242 1 85.88 190 GLU B N 1
ATOM 3077 C CA . GLU B 1 190 ? 16.141 -4.668 11.812 1 85.88 190 GLU B CA 1
ATOM 3078 C C . GLU B 1 190 ? 15.523 -3.535 11 1 85.88 190 GLU B C 1
ATOM 3080 O O . GLU B 1 190 ? 16.125 -3.078 10.023 1 85.88 190 GLU B O 1
ATOM 3085 N N . GLU B 1 191 ? 14.422 -3.062 11.445 1 90.81 191 GLU B N 1
ATOM 3086 C CA . GLU B 1 191 ? 13.758 -1.988 10.711 1 90.81 191 GLU B CA 1
ATOM 3087 C C . GLU B 1 191 ? 14.539 -0.684 10.812 1 90.81 191 GLU B C 1
ATOM 3089 O O . GLU B 1 191 ? 14.719 0.015 9.812 1 90.81 191 GLU B O 1
ATOM 3094 N N . ALA B 1 192 ? 14.984 -0.378 11.992 1 91.81 192 ALA B N 1
ATOM 3095 C CA . ALA B 1 192 ? 15.773 0.834 12.195 1 91.81 192 ALA B CA 1
ATOM 3096 C C . ALA B 1 192 ? 17.078 0.79 11.398 1 91.81 192 ALA B C 1
ATOM 3098 O O . ALA B 1 192 ? 17.484 1.794 10.805 1 91.81 192 ALA B O 1
ATOM 3099 N N . ASP B 1 193 ? 17.719 -0.362 11.414 1 92.56 193 ASP B N 1
ATOM 3100 C CA . ASP B 1 193 ? 18.953 -0.548 10.656 1 92.56 193 ASP B CA 1
ATOM 3101 C C . ASP B 1 193 ? 18.703 -0.351 9.156 1 92.56 193 ASP B C 1
ATOM 3103 O O . ASP B 1 193 ? 19.547 0.233 8.469 1 92.56 193 ASP B O 1
ATOM 3107 N N . PHE B 1 194 ? 17.672 -0.777 8.742 1 93.62 194 PHE B N 1
ATOM 3108 C CA . PHE B 1 194 ? 17.359 -0.65 7.32 1 93.62 194 PHE B CA 1
ATOM 3109 C C . PHE B 1 194 ? 17.109 0.807 6.949 1 93.62 194 PHE B C 1
ATOM 3111 O O . PHE B 1 194 ? 17.562 1.273 5.902 1 93.62 194 PHE B O 1
ATOM 3118 N N . TRP B 1 195 ? 16.328 1.488 7.777 1 92.88 195 TRP B N 1
ATOM 3119 C CA . TRP B 1 195 ? 16.094 2.906 7.516 1 92.88 195 TRP B CA 1
ATOM 3120 C C . TRP B 1 195 ? 17.422 3.658 7.406 1 92.88 195 TRP B C 1
ATOM 3122 O O . TRP B 1 195 ? 17.594 4.496 6.52 1 92.88 195 TRP B O 1
ATOM 3132 N N . LYS B 1 196 ? 18.297 3.348 8.32 1 91.94 196 LYS B N 1
ATOM 3133 C CA . LYS B 1 196 ? 19.609 3.973 8.305 1 91.94 196 LYS B CA 1
ATOM 3134 C C . LYS B 1 196 ? 20.375 3.627 7.031 1 91.94 196 LYS B C 1
ATOM 3136 O O . LYS B 1 196 ? 21.078 4.469 6.473 1 91.94 196 LYS B O 1
ATOM 3141 N N . PHE B 1 197 ? 20.234 2.404 6.617 1 92.88 197 PHE B N 1
ATOM 3142 C CA . PHE B 1 197 ? 20.875 1.938 5.395 1 92.88 197 PHE B CA 1
ATOM 3143 C C . PHE B 1 197 ? 20.422 2.771 4.199 1 92.88 197 PHE B C 1
ATOM 3145 O O . PHE B 1 197 ? 21.203 3.033 3.287 1 92.88 197 PHE B O 1
ATOM 3152 N N . LEU B 1 198 ? 19.141 3.207 4.203 1 93.56 198 LEU B N 1
ATOM 3153 C CA . LEU B 1 198 ? 18.578 3.959 3.086 1 93.56 198 LEU B CA 1
ATOM 3154 C C . LEU B 1 198 ? 19.125 5.383 3.059 1 93.56 198 LEU B C 1
ATOM 3156 O O . LEU B 1 198 ? 19.062 6.055 2.025 1 93.56 198 LEU B O 1
ATOM 3160 N N . GLU B 1 199 ? 19.562 5.762 4.23 1 91.25 199 GLU B N 1
ATOM 3161 C CA . GLU B 1 199 ? 20.047 7.137 4.305 1 91.25 199 GLU B CA 1
ATOM 3162 C C . GLU B 1 199 ? 21.281 7.336 3.432 1 91.25 199 GLU B C 1
ATOM 3164 O O . GLU B 1 199 ? 22.109 6.434 3.309 1 91.25 199 GLU B O 1
ATOM 3169 N N . GLY B 1 200 ? 21.359 8.414 2.775 1 85.38 200 GLY B N 1
ATOM 3170 C CA . GLY B 1 200 ? 22.516 8.742 1.94 1 85.38 200 GLY B CA 1
ATOM 3171 C C . GLY B 1 200 ? 22.344 8.305 0.499 1 85.38 200 GLY B C 1
ATOM 3172 O O . GLY B 1 200 ? 23.188 8.602 -0.349 1 85.38 200 GLY B O 1
ATOM 3173 N N . THR B 1 201 ? 21.281 7.508 0.285 1 87.56 201 THR B N 1
ATOM 3174 C CA . THR B 1 201 ? 20.984 7.074 -1.077 1 87.56 201 THR B CA 1
ATOM 3175 C C . THR B 1 201 ? 19.766 7.805 -1.624 1 87.56 201 THR B C 1
ATOM 3177 O O . THR B 1 201 ? 18.891 8.211 -0.862 1 87.56 201 THR B O 1
ATOM 3180 N N . GLU B 1 202 ? 19.797 8.016 -2.852 1 87.5 202 GLU B N 1
ATOM 3181 C CA . GLU B 1 202 ? 18.594 8.578 -3.469 1 87.5 202 GLU B CA 1
ATOM 3182 C C . GLU B 1 202 ? 17.516 7.516 -3.645 1 87.5 202 GLU B C 1
ATOM 3184 O O . GLU B 1 202 ? 17.688 6.559 -4.402 1 87.5 202 GLU B O 1
ATOM 3189 N N . ILE B 1 203 ? 16.406 7.746 -2.893 1 88.38 203 ILE B N 1
ATOM 3190 C CA . ILE B 1 203 ? 15.312 6.789 -2.916 1 88.38 203 ILE B CA 1
ATOM 3191 C C . ILE B 1 203 ? 14.297 7.195 -3.982 1 88.38 203 ILE B C 1
ATOM 3193 O O . ILE B 1 203 ? 13.758 8.305 -3.943 1 88.38 203 ILE B O 1
ATOM 3197 N N . LEU B 1 204 ? 14.07 6.445 -4.898 1 75.88 204 LEU B N 1
ATOM 3198 C CA . LEU B 1 204 ? 13.086 6.559 -5.965 1 75.88 204 LEU B CA 1
ATOM 3199 C C . LEU B 1 204 ? 12.242 7.816 -5.793 1 75.88 204 LEU B C 1
ATOM 3201 O O . LEU B 1 204 ? 11.727 8.078 -4.707 1 75.88 204 LEU B O 1
#